Protein AF-A0AA36M349-F1 (afdb_monomer)

Nearest PDB structures (foldseek):
  9ftw-assembly1_A  TM=8.426E-01  e=1.263E-19  Homo sapiens
  2c1w-assembly3_C  TM=8.045E-01  e=1.364E-14  Xenopus laevis
  2c1w-assembly2_B  TM=7.638E-01  e=1.598E-13  Xenopus laevis
  2c1w-assembly1_A  TM=7.540E-01  e=2.289E-13  Xenopus laevis
  4rs4-assembly1_F  TM=6.123E-01  e=1.121E-02  Human coronavirus 229E

Solvent-accessible surface area (backbone atoms only — not comparable to full-atom values): 35759 Å² total; per-residue (Å²): 110,83,42,55,62,63,46,67,72,76,82,88,70,93,76,78,77,79,74,84,54,68,70,72,43,68,56,72,70,57,50,70,37,67,42,44,31,29,53,56,67,49,60,65,36,64,68,45,49,74,80,62,83,73,58,70,56,55,73,72,55,51,51,53,33,52,52,47,23,51,51,40,30,55,71,31,70,66,37,49,52,50,45,51,53,38,35,77,65,65,38,75,58,32,72,43,73,67,53,28,49,54,50,55,47,42,33,27,65,47,64,43,51,88,55,97,74,78,48,73,56,43,26,16,43,45,24,27,40,69,28,33,50,41,79,40,92,89,78,42,55,22,53,38,61,42,34,35,48,67,56,50,49,54,34,66,72,37,76,90,50,46,46,40,60,76,47,77,79,50,72,55,91,76,41,34,40,32,29,28,35,30,47,70,85,16,47,27,94,67,42,35,27,52,37,78,70,52,69,51,50,55,53,48,55,48,50,54,33,51,65,56,31,79,86,32,78,55,30,77,43,76,59,96,48,46,79,41,34,26,40,52,49,76,52,100,82,31,40,61,35,56,42,61,43,87,70,79,88,69,94,69,91,77,76,84,47,76,70,53,55,70,69,64,71,61,89,84,75,71,76,77,80,90,72,88,80,80,88,75,94,79,90,79,95,73,81,85,87,82,87,84,87,83,90,84,90,83,84,88,82,86,84,88,85,88,83,86,92,86,82,89,90,86,87,86,86,90,82,90,88,89,79,96,70,83,83,74,74,75,77,78,76,78,77,61,83,65,49,66,66,52,46,25,51,50,35,40,54,41,48,55,53,47,48,52,54,38,76,76,37,48,54,62,21,66,40,68,75,32,49,31,94,82,42,74,55,27,99,58,57,45,68,64,45,66,35,66,63,43,49,64,35,62,44,43,39,30,44,50,64,46,51,57,78,68,76,42,91,89,76,54,86,75,69,53,72,68,60,49,49,54,38,50,51,52,26,52,48,41,34,61,71,32,72,48,43,45,57,51,47,54,50,38,35,76,55,59,36,77,60,33,76,41,74,66,53,30,50,50,50,56,42,44,28,32,64,47,74,44,85,39,100,67,54,101,48,65,44,26,16,42,41,37,29,44,63,41,44,74,33,63,72,45,97,80,74,83,51,61,26,38,36,45,34,40,41,29,52,70,50,45,40,49,38,63,70,73,40,89,53,38,47,55,24,14,29,73,50,72,55,78,75,51,29,40,31,34,36,32,33,47,80,68,12,47,27,62,31,39,26,54,37,90,68,50,67,57,52,58,54,47,57,54,49,48,30,42,73,66,23,56,70,32,83,26,56,36,29,48,96,46,26,31,34,30,38,31,30,33,68,45,80,56,98,94,40,69,28,44,31,55,66,50,57,47,77,56,54,79,38,76,50,42,41,39,64,74

pLDDT: mean 72.99, std 23.75, range [22.72, 98.5]

Sequence (618 aa):
MEANKIQLAEVVLSDGRCISRFSERVDPKLFERPTFKAFLDMTDNFNPNPKVREPQVSLKEQQREIDAFLTAALNSKPWQIFYKFLNMKGLQHAENRNVFRKWIEQIWFEHYSRSRGEVLDSSGFEHVFMGEFRTAKKKKRKVNGLHNWIRFYQFEQDASENFHYKEYKDHRKNILAALRYSWRGAEKPLGSMFIGTSPEYDMAIFTLCFLAWLDKRNCDMLITTAYWMFTCITHEGSVPSCFARDRMDKGSTLQTTLVQDLVSWNSSTQKKPTTTLIEGEYDYDKTPDSIGGAKAKSTTGKNFEKSTTGDEKSTTVKDLEESTTEFDEPPPEPEPDIEDEDIKHISRRLRKADSAILEDYGYVGLNFQNRSANAYNAPKKFIGTVSPKLLERLTFATFLNLTENFTKSGVGKRLSSREMQRKIDAFLNAVFESNLWKILYDFLKESGVKQAKDVTMFRNYVKQIWFDQYPHSTASGNTSGFEQVFVGEIRRKDKQGKQGGVVNGVQNWVRFHQLEKGDKDFDYKGYKDLRQNILATLDFTWLKAEGETSMFIGTSPEYDLAVYTLCFIARLENRCQIEMDGCSPEIIVYGTDEDGKTYVGHLALSLGGVTSTCTRKY

Foldseek 3Di:
DQFWDWDADDDDDPPPDDDFARTPDGDPVVCVQQLNVLLVQLQQQADQEQPDDGGPDDPVSNVVSLVSNLVSLCPDPLNVVLLVVCVVLVPPCSVDPVSVSVLLCCQFPQFDDPPPPPDSRDGLVCQADRWHWDQDPVRAIAIGHHAEVSNVVVCSVDVVQVKGWDDWDDDDPQQKTWTWIDTPRHTDPTHMYTGRDGPSNRSSVLVLFVVLCVPPQWDWDDDAFDIWIWGFDDDPNHGNDIGIDDDDDPDDDDDPCSVVVSNVPDPPPDPDDDDDDDDDDDDDPDDDDDDDDDDDDDDDDDDDDDDDDDDDDDDDDDDDDDDDDDPDPDDPDPFQFQDLVNQQVLLAVLQVLQVVLCVPQHDWHADQDDALVVPLDDPDARGNDDRVSSCVQQLNVLVLVLLVQLLDQVPPPRDDPVVNVVSVVSNLVSLCVGPSVVSLLVSCVVSVGVCSVDPVSVSVLLCCQAPDWDADPFAPGTDALCCQAQNWGWGDPDPVNPAATEIGHNQEVSNSVSCSVPPPQKAWRHWNDDLDQAKTWTWIGHPRHTYTYIYGHSGGPSSVSSSLVVCCRNPAQHWNFYAHQNFTKTKHFYWDDDPNDTHTHGMDIGRDDCGPSSNSVD

Secondary structure (DSSP, 8-state):
-----EEE-----TT-PPPS-SEEEE-GGGGGSHHHHHHHHTTSS--SSTTS-S-SS-HHHHHHHHHHHHHHHHHSHHHHHHHHHHHHTT-GGGSSHHHHHHHHHHHHHS-B-SSTTS---B-HHIIIII-EEEE-TTS-EEEE---BHHHHHHHHH-GGG-EEEEEEEEEETTTEEEEEEEETTEEEEEEEEESS--HHHHHHHHHHHHHHHTT-S-EEEEETTEEEEEEEEEETTEEEEEEEE------------HHHHTTS--GGG-----------------PPP--------------------------------------PPPPPPPPP---HHHHHHHHHHHHHHHHHHHHHH--EEE---SBTTT-----S-SEEEE-HHHHTSHHHHHHHHHHGGG-STTTS-PPPHHHHHHHHHHHHHHHHHSHHHHHHHHHHHHTT-GGGSSHHHHHHHHHHHHHS-EE-TTSSSEE-HHIIIII-EEE-SSSSS-S--EEE---BHHHHHHHHHH-SSEEEEEEEEEETTTEEEEEEEETTEEEEEEEESS--HHHHHHHHHHHHHHSTTS-EE--BTTBEEEEEEEEEEETTEEEEEEEEEEEEE--HHHHHT-

Mean predicted aligned error: 19.15 Å

Structure (mmCIF, N/CA/C/O backbone):
data_AF-A0AA36M349-F1
#
_entry.id   AF-A0AA36M349-F1
#
loop_
_atom_site.group_PDB
_atom_site.id
_atom_site.type_symbol
_atom_site.label_atom_id
_atom_site.label_alt_id
_atom_site.label_comp_id
_atom_site.label_asym_id
_atom_site.label_entity_id
_atom_site.label_seq_id
_atom_site.pdbx_PDB_ins_code
_atom_site.Cartn_x
_atom_site.Cartn_y
_atom_site.Cartn_z
_atom_site.occupancy
_atom_site.B_iso_or_equiv
_atom_site.auth_seq_id
_atom_site.auth_comp_id
_atom_site.auth_asym_id
_atom_site.auth_atom_id
_atom_site.pdbx_PDB_model_num
ATOM 1 N N . MET A 1 1 ? -1.575 -8.366 -12.449 1.00 26.86 1 MET A N 1
ATOM 2 C CA . MET A 1 1 ? -0.542 -8.898 -13.356 1.00 26.86 1 MET A CA 1
ATOM 3 C C . MET A 1 1 ? -0.223 -10.268 -12.814 1.00 26.86 1 MET A C 1
ATOM 5 O O . MET A 1 1 ? -0.102 -10.359 -11.601 1.00 26.86 1 MET A O 1
ATOM 9 N N . GLU A 1 2 ? -0.180 -11.301 -13.650 1.00 23.39 2 GLU A N 1
ATOM 10 C CA . GLU A 1 2 ? 0.476 -12.543 -13.236 1.00 23.39 2 GLU A CA 1
ATOM 11 C C . GLU A 1 2 ? 1.957 -12.215 -13.117 1.00 23.39 2 GLU A C 1
ATOM 13 O O . GLU A 1 2 ? 2.552 -11.710 -14.080 1.00 23.39 2 GLU A O 1
ATOM 18 N N . ALA A 1 3 ? 2.493 -12.388 -11.918 1.00 27.48 3 ALA A N 1
ATOM 19 C CA . ALA A 1 3 ? 3.918 -12.299 -11.689 1.00 27.48 3 ALA A CA 1
ATOM 20 C C . ALA A 1 3 ? 4.525 -13.706 -11.686 1.00 27.48 3 ALA A C 1
ATOM 22 O O . ALA A 1 3 ? 3.840 -14.731 -11.757 1.00 27.48 3 ALA A O 1
ATOM 23 N N . ASN A 1 4 ? 5.834 -13.698 -11.854 1.00 33.53 4 ASN A N 1
ATOM 24 C CA . ASN A 1 4 ? 6.539 -14.649 -12.680 1.00 33.53 4 ASN A CA 1
ATOM 25 C C . ASN A 1 4 ? 7.692 -15.201 -11.847 1.00 33.53 4 ASN A C 1
ATOM 27 O O . ASN A 1 4 ? 8.680 -14.503 -11.625 1.00 33.53 4 ASN A O 1
ATOM 31 N N . LYS A 1 5 ? 7.560 -16.441 -11.369 1.00 37.47 5 LYS A N 1
ATOM 32 C CA . LYS A 1 5 ? 8.471 -17.005 -10.366 1.00 37.47 5 LYS A CA 1
ATOM 33 C C . LYS A 1 5 ? 9.914 -17.093 -10.875 1.00 37.47 5 LYS A C 1
ATOM 35 O O . LYS A 1 5 ? 10.238 -17.930 -11.720 1.00 37.47 5 LYS A O 1
ATOM 40 N N . ILE A 1 6 ? 10.774 -16.269 -10.280 1.00 36.22 6 ILE A N 1
ATOM 41 C CA . ILE A 1 6 ? 12.232 -16.402 -10.300 1.00 36.22 6 ILE A CA 1
ATOM 42 C C . ILE A 1 6 ? 12.679 -16.751 -8.884 1.00 36.22 6 ILE A C 1
ATOM 44 O O . ILE A 1 6 ? 12.341 -16.045 -7.935 1.00 36.22 6 ILE A O 1
ATOM 48 N N . GLN A 1 7 ? 13.462 -17.815 -8.752 1.00 38.00 7 GLN A N 1
ATOM 49 C CA . GLN A 1 7 ? 14.221 -18.105 -7.545 1.00 38.00 7 GLN A CA 1
ATOM 50 C C . GLN A 1 7 ? 15.643 -17.565 -7.737 1.00 38.00 7 GLN A C 1
ATOM 52 O O . GLN A 1 7 ? 16.368 -17.995 -8.640 1.00 38.00 7 GLN A O 1
ATOM 57 N N . LEU A 1 8 ? 15.998 -16.575 -6.920 1.00 40.91 8 LEU A N 1
ATOM 58 C CA . LEU A 1 8 ? 17.345 -16.016 -6.834 1.00 40.91 8 LEU A CA 1
ATOM 59 C C . LEU A 1 8 ? 18.143 -16.803 -5.795 1.00 40.91 8 LEU A C 1
ATOM 61 O O . LEU A 1 8 ? 17.578 -17.187 -4.771 1.00 40.91 8 LEU A O 1
ATOM 65 N N . ALA A 1 9 ? 19.443 -16.976 -6.030 1.00 37.22 9 ALA A N 1
ATOM 66 C CA . ALA A 1 9 ? 20.339 -17.561 -5.040 1.00 37.22 9 ALA A CA 1
ATOM 67 C C . ALA A 1 9 ? 20.415 -16.667 -3.791 1.00 37.22 9 ALA A C 1
ATOM 69 O O . ALA A 1 9 ? 20.978 -15.568 -3.831 1.00 37.22 9 ALA A O 1
ATOM 70 N N . GLU A 1 10 ? 19.865 -17.144 -2.676 1.00 33.44 10 GLU A N 1
ATOM 71 C CA . GLU A 1 10 ? 20.192 -16.611 -1.354 1.00 33.44 10 GLU A CA 1
ATOM 72 C C . GLU A 1 10 ? 21.529 -17.193 -0.855 1.00 33.44 10 GLU A C 1
ATOM 74 O O . GLU A 1 10 ? 22.002 -18.224 -1.326 1.00 33.44 10 GLU A O 1
ATOM 79 N N . VAL A 1 11 ? 22.078 -16.554 0.186 1.00 34.81 11 VAL A N 1
ATOM 80 C CA . VAL A 1 11 ? 23.217 -16.992 1.020 1.00 34.81 11 VAL A CA 1
ATOM 81 C C . VAL A 1 11 ? 24.626 -16.585 0.555 1.00 34.81 11 VAL A C 1
ATOM 83 O O . VAL A 1 11 ? 25.175 -17.016 -0.454 1.00 34.81 11 VAL A O 1
ATOM 86 N N . VAL A 1 12 ? 25.274 -15.810 1.433 1.00 33.22 12 VAL A N 1
ATOM 87 C CA . VAL A 1 12 ? 26.734 -15.693 1.526 1.00 33.22 12 VAL A CA 1
ATOM 88 C C . VAL A 1 12 ? 27.275 -16.994 2.123 1.00 33.22 12 VAL A C 1
ATOM 90 O O . VAL A 1 12 ? 27.117 -17.230 3.320 1.00 33.22 12 VAL A O 1
ATOM 93 N N . LEU A 1 13 ? 27.926 -17.832 1.315 1.00 31.00 13 LEU A N 1
ATOM 94 C CA . LEU A 1 13 ? 28.684 -18.972 1.834 1.00 31.00 13 LEU A CA 1
ATOM 95 C C . LEU A 1 13 ? 30.024 -18.492 2.402 1.00 31.00 13 LEU A C 1
ATOM 97 O O . LEU A 1 13 ? 30.850 -17.910 1.700 1.00 31.00 13 LEU A O 1
ATOM 101 N N . SER A 1 14 ? 30.258 -18.777 3.680 1.00 35.06 14 SER A N 1
ATOM 102 C CA . SER A 1 14 ? 31.488 -18.450 4.412 1.00 35.06 14 SER A CA 1
ATOM 103 C C . SER A 1 14 ? 32.673 -19.385 4.104 1.00 35.06 14 SER A C 1
ATOM 105 O O . SER A 1 14 ? 33.666 -19.363 4.827 1.00 35.06 14 SER A O 1
ATOM 107 N N . ASP A 1 15 ? 32.592 -20.195 3.039 1.00 30.77 15 ASP A N 1
ATOM 108 C CA . ASP A 1 15 ? 33.550 -21.266 2.714 1.00 30.77 15 ASP A CA 1
ATOM 109 C C . ASP A 1 15 ? 34.264 -21.127 1.352 1.00 30.77 15 ASP A C 1
ATOM 111 O O . ASP A 1 15 ? 35.051 -21.993 0.973 1.00 30.77 15 ASP A O 1
ATOM 115 N N . GLY A 1 16 ? 34.029 -20.036 0.616 1.00 34.53 16 GLY A N 1
ATOM 116 C CA . GLY A 1 16 ? 34.763 -19.728 -0.618 1.00 34.53 16 GLY A CA 1
ATOM 117 C C . GLY A 1 16 ? 34.352 -20.527 -1.863 1.00 34.53 16 GLY A C 1
ATOM 118 O O . GLY A 1 16 ? 35.026 -20.422 -2.891 1.00 34.53 16 GLY A O 1
ATOM 119 N N . ARG A 1 17 ? 33.252 -21.291 -1.829 1.00 31.61 17 ARG A N 1
ATOM 120 C CA . ARG A 1 17 ? 32.697 -21.925 -3.037 1.00 31.61 17 ARG A CA 1
ATOM 121 C C . ARG A 1 17 ? 31.984 -20.893 -3.920 1.00 31.61 17 ARG A C 1
ATOM 123 O O . ARG A 1 17 ? 31.064 -20.210 -3.481 1.00 31.61 17 ARG A O 1
ATOM 130 N N . CYS A 1 18 ? 32.409 -20.775 -5.181 1.00 35.22 18 CYS A N 1
ATOM 131 C CA . CYS A 1 18 ? 31.799 -19.850 -6.141 1.00 35.22 18 CYS A CA 1
ATOM 132 C C . CYS A 1 18 ? 30.413 -20.329 -6.596 1.00 35.22 18 CYS A C 1
ATOM 134 O O . CYS A 1 18 ? 30.259 -21.458 -7.059 1.00 35.22 18 CYS A O 1
ATOM 136 N N . ILE A 1 19 ? 29.436 -19.423 -6.551 1.00 47.12 19 ILE A N 1
ATOM 137 C CA . ILE A 1 19 ? 28.146 -19.565 -7.234 1.00 47.12 19 ILE A CA 1
ATOM 138 C C . ILE A 1 19 ? 28.400 -19.535 -8.750 1.00 47.12 19 ILE A C 1
ATOM 140 O O . ILE A 1 19 ? 28.975 -18.573 -9.256 1.00 47.12 19 ILE A O 1
ATOM 144 N N . SER A 1 20 ? 27.977 -20.568 -9.483 1.00 58.34 20 SER A N 1
ATOM 145 C CA . SER A 1 20 ? 28.218 -20.676 -10.933 1.00 58.34 20 SER A CA 1
ATOM 146 C C . SER A 1 20 ? 27.226 -19.896 -11.804 1.00 58.34 20 SER A C 1
ATOM 148 O O . SER A 1 20 ? 27.531 -19.635 -12.965 1.00 58.34 20 SER A O 1
ATOM 150 N N . ARG A 1 21 ? 26.041 -19.556 -11.276 1.00 68.38 21 ARG A N 1
ATOM 151 C CA . ARG A 1 21 ? 24.972 -18.795 -11.952 1.00 68.38 21 ARG A CA 1
ATOM 152 C C . ARG A 1 21 ? 24.219 -17.930 -10.945 1.00 68.38 21 ARG A C 1
ATOM 154 O O . ARG A 1 21 ? 23.927 -18.391 -9.849 1.00 68.38 21 ARG A O 1
ATOM 161 N N . PHE A 1 22 ? 23.890 -16.702 -11.316 1.00 75.94 22 PHE A N 1
ATOM 162 C CA . PHE A 1 22 ? 23.042 -15.791 -10.547 1.00 75.94 22 PHE A CA 1
ATOM 163 C C . PHE A 1 22 ? 21.575 -16.255 -10.522 1.00 75.94 22 PHE A C 1
ATOM 165 O O . PHE A 1 22 ? 20.895 -16.116 -9.504 1.00 75.94 22 PHE A O 1
ATOM 172 N N . SER A 1 23 ? 21.099 -16.836 -11.625 1.00 71.69 23 SER A N 1
ATOM 173 C CA . SER A 1 23 ? 19.739 -17.360 -11.758 1.00 71.69 23 SER A CA 1
ATOM 174 C C . SER A 1 23 ? 19.692 -18.851 -11.402 1.00 71.69 23 SER A C 1
ATOM 176 O O . SER A 1 23 ? 20.180 -19.681 -12.169 1.00 71.69 23 SER A O 1
ATOM 178 N N . GLU A 1 24 ? 19.074 -19.224 -10.275 1.00 66.25 24 GLU A N 1
ATOM 179 C CA . GLU A 1 24 ? 18.913 -20.646 -9.919 1.00 66.25 24 GLU A CA 1
ATOM 180 C C . GLU A 1 24 ? 17.788 -21.303 -10.719 1.00 66.25 24 GLU A C 1
ATOM 182 O O . GLU A 1 24 ? 17.954 -22.384 -11.287 1.00 66.25 24 GLU A O 1
ATOM 187 N N . ARG A 1 25 ? 16.618 -20.652 -10.756 1.00 64.88 25 ARG A N 1
ATOM 188 C CA . ARG A 1 25 ? 15.434 -21.185 -11.430 1.00 64.88 25 ARG A CA 1
ATOM 189 C C . ARG A 1 25 ? 14.518 -20.073 -11.920 1.00 64.88 25 ARG A C 1
ATOM 191 O O . ARG A 1 25 ? 14.125 -19.194 -11.161 1.00 64.88 25 ARG A O 1
ATOM 198 N N . VAL A 1 26 ? 14.112 -20.189 -13.177 1.00 68.69 26 VAL A N 1
ATOM 199 C CA . VAL A 1 26 ? 13.061 -19.388 -13.809 1.00 68.69 26 VAL A CA 1
ATOM 200 C C . VAL A 1 26 ? 11.996 -20.366 -14.304 1.00 68.69 26 VAL A C 1
ATOM 202 O O . VAL A 1 26 ? 12.341 -21.435 -14.810 1.00 68.69 26 VAL A O 1
ATOM 205 N N . ASP A 1 27 ? 10.712 -20.057 -14.118 1.00 74.00 27 ASP A N 1
ATOM 206 C CA . ASP A 1 27 ? 9.631 -20.885 -14.671 1.00 74.00 27 ASP A CA 1
ATOM 207 C C . ASP A 1 27 ? 9.659 -20.820 -16.222 1.00 74.00 27 ASP A C 1
ATOM 209 O O . ASP A 1 27 ? 9.624 -19.724 -16.785 1.00 74.00 27 ASP A O 1
ATOM 213 N N . PRO A 1 28 ? 9.740 -21.947 -16.958 1.00 74.44 28 PRO A N 1
ATOM 214 C CA . PRO A 1 28 ? 9.761 -21.917 -18.421 1.00 74.44 28 PRO A CA 1
ATOM 215 C C . PRO A 1 28 ? 8.497 -21.314 -19.049 1.00 74.44 28 PRO A C 1
ATOM 217 O O . PRO A 1 28 ? 8.582 -20.692 -20.107 1.00 74.44 28 PRO A O 1
ATOM 220 N N . LYS A 1 29 ? 7.338 -21.416 -18.378 1.00 74.50 29 LYS A N 1
ATOM 221 C CA . LYS A 1 29 ? 6.049 -20.902 -18.885 1.00 74.50 29 LYS A CA 1
ATOM 222 C C . LYS A 1 29 ? 6.033 -19.390 -19.078 1.00 74.50 29 LYS A C 1
ATOM 224 O O . LYS A 1 29 ? 5.186 -18.845 -19.780 1.00 74.50 29 LYS A O 1
ATOM 229 N N . LEU A 1 30 ? 6.976 -18.686 -18.460 1.00 74.38 30 LEU A N 1
ATOM 230 C CA . LEU A 1 30 ? 7.115 -17.244 -18.608 1.00 74.38 30 LEU A CA 1
ATOM 231 C C . LEU A 1 30 ? 7.481 -16.868 -20.041 1.00 74.38 30 LEU A C 1
ATOM 233 O O . LEU A 1 30 ? 6.990 -15.863 -20.546 1.00 74.38 30 LEU A O 1
ATOM 237 N N . PHE A 1 31 ? 8.274 -17.710 -20.704 1.00 83.25 31 PHE A N 1
ATOM 238 C CA . PHE A 1 31 ? 8.728 -17.524 -22.079 1.00 83.25 31 PHE A CA 1
ATOM 239 C C . PHE A 1 31 ? 7.652 -17.866 -23.123 1.00 83.25 31 PHE A C 1
ATOM 241 O O . PHE A 1 31 ? 7.777 -17.469 -24.276 1.00 83.25 31 PHE A O 1
ATOM 248 N N . GLU A 1 32 ? 6.557 -18.517 -22.715 1.00 83.81 32 GLU A N 1
ATOM 249 C CA . GLU A 1 32 ? 5.363 -18.735 -23.546 1.00 83.81 32 GLU A CA 1
ATOM 250 C C . GLU A 1 32 ? 4.475 -17.477 -23.630 1.00 83.81 32 GLU A C 1
ATOM 252 O O . GLU A 1 32 ? 3.648 -17.352 -24.537 1.00 83.81 32 GLU A O 1
ATOM 257 N N . ARG A 1 33 ? 4.628 -16.514 -22.705 1.00 85.75 33 ARG A N 1
ATOM 258 C CA . ARG A 1 33 ? 3.828 -15.276 -22.700 1.00 85.75 33 ARG A CA 1
ATOM 259 C C . ARG A 1 33 ? 4.157 -14.426 -23.938 1.00 85.75 33 ARG A C 1
ATOM 261 O O . ARG A 1 33 ? 5.341 -14.229 -24.208 1.00 85.75 33 ARG A O 1
ATOM 268 N N . PRO A 1 34 ? 3.166 -13.817 -24.628 1.00 90.44 34 PRO A N 1
ATOM 269 C CA . PRO A 1 34 ? 3.367 -13.191 -25.941 1.00 90.44 34 PRO A CA 1
ATOM 270 C C . PRO A 1 34 ? 4.566 -12.240 -26.041 1.00 90.44 34 PRO A C 1
ATOM 272 O O . PRO A 1 34 ? 5.375 -12.373 -26.953 1.00 90.44 34 PRO A O 1
ATOM 275 N N . THR A 1 35 ? 4.728 -11.321 -25.083 1.00 92.00 35 THR A N 1
ATOM 276 C CA . THR A 1 35 ? 5.840 -10.360 -25.109 1.00 92.00 35 THR A CA 1
ATOM 277 C C . THR A 1 35 ? 7.191 -10.976 -24.754 1.00 92.00 35 THR A C 1
ATOM 279 O O . THR A 1 35 ? 8.205 -10.533 -25.278 1.00 92.00 35 THR A O 1
ATOM 282 N N . PHE A 1 36 ? 7.228 -11.991 -23.884 1.00 92.31 36 PHE A N 1
ATOM 283 C CA . PHE A 1 36 ? 8.468 -12.701 -23.552 1.00 92.31 36 PHE A CA 1
ATOM 284 C C . PHE A 1 36 ? 8.927 -13.552 -24.735 1.00 92.31 36 PHE A C 1
ATOM 286 O O . PHE A 1 36 ? 10.109 -13.531 -25.065 1.00 92.31 36 PHE A O 1
ATOM 293 N N . LYS A 1 37 ? 7.990 -14.239 -25.402 1.00 93.69 37 LYS A N 1
ATOM 294 C CA . LYS A 1 37 ? 8.281 -14.997 -26.616 1.00 93.69 37 LYS A CA 1
ATOM 295 C C . LYS A 1 37 ? 8.817 -14.077 -27.713 1.00 93.69 37 LYS A C 1
ATOM 297 O O . LYS A 1 37 ? 9.931 -14.283 -28.167 1.00 93.69 37 LYS A O 1
ATOM 302 N N . ALA A 1 38 ? 8.080 -13.019 -28.062 1.00 96.38 38 ALA A N 1
ATOM 303 C CA . ALA A 1 38 ? 8.498 -12.084 -29.108 1.00 96.38 38 ALA A CA 1
ATOM 304 C C . ALA A 1 38 ? 9.808 -11.344 -28.767 1.00 96.38 38 ALA A C 1
ATOM 306 O O . ALA A 1 38 ? 10.583 -11.020 -29.659 1.00 96.38 38 ALA A O 1
ATOM 307 N N . PHE A 1 39 ? 10.088 -11.104 -27.479 1.00 96.19 39 PHE A N 1
ATOM 308 C CA . PHE A 1 39 ? 11.381 -10.584 -27.031 1.00 96.19 39 PHE A CA 1
ATOM 309 C C . PHE A 1 39 ? 12.528 -11.564 -27.303 1.00 96.19 39 PHE A C 1
ATOM 311 O O . PHE A 1 39 ? 13.584 -11.133 -27.754 1.00 96.19 39 PHE A O 1
ATOM 318 N N . LEU A 1 40 ? 12.323 -12.854 -27.009 1.00 94.31 40 LEU A N 1
ATOM 319 C CA . LEU A 1 40 ? 13.313 -13.913 -27.218 1.00 94.31 40 LEU A CA 1
ATOM 320 C C . LEU A 1 40 ? 13.519 -14.242 -28.698 1.00 94.31 40 LEU A C 1
ATOM 322 O O . LEU A 1 40 ? 14.661 -14.468 -29.091 1.00 94.31 40 LEU A O 1
ATOM 326 N N . ASP A 1 41 ? 12.442 -14.234 -29.490 1.00 94.81 41 ASP A N 1
ATOM 327 C CA . ASP A 1 41 ? 12.484 -14.439 -30.941 1.00 94.81 41 ASP A CA 1
ATOM 328 C C . ASP A 1 41 ? 13.486 -13.458 -31.575 1.00 94.81 41 ASP A C 1
ATOM 330 O O . ASP A 1 41 ? 14.420 -13.892 -32.227 1.00 94.81 41 ASP A O 1
ATOM 334 N N . MET A 1 42 ? 13.423 -12.166 -31.225 1.00 93.50 42 MET A N 1
ATOM 335 C CA . MET A 1 42 ? 14.348 -11.144 -31.742 1.00 93.50 42 MET A CA 1
ATOM 336 C C . MET A 1 42 ? 15.825 -11.276 -31.307 1.00 93.50 42 MET A C 1
ATOM 338 O O . MET A 1 42 ? 16.631 -10.409 -31.652 1.00 93.50 42 MET A O 1
ATOM 342 N N . THR A 1 43 ? 16.211 -12.238 -30.460 1.00 91.75 43 THR A N 1
ATOM 343 C CA . THR A 1 43 ? 17.529 -12.195 -29.785 1.00 91.75 43 THR A CA 1
ATOM 344 C C . THR A 1 43 ? 18.730 -12.572 -30.657 1.00 91.75 43 THR A C 1
ATOM 346 O O . THR A 1 43 ? 19.868 -12.294 -30.258 1.00 91.75 43 THR A O 1
ATOM 349 N N . ASP A 1 44 ? 18.510 -13.194 -31.811 1.00 89.38 44 ASP A N 1
ATOM 350 C CA . ASP A 1 44 ? 19.535 -13.568 -32.793 1.00 89.38 44 ASP A CA 1
ATOM 351 C C . ASP A 1 44 ? 19.731 -12.511 -33.897 1.00 89.38 44 ASP A C 1
ATOM 353 O O . ASP A 1 44 ? 20.809 -12.448 -34.489 1.00 89.38 44 ASP A O 1
ATOM 357 N N . ASN A 1 45 ? 18.762 -11.608 -34.091 1.00 89.75 45 ASN A N 1
ATOM 358 C CA . ASN A 1 45 ? 18.851 -10.454 -34.997 1.00 89.75 45 ASN A CA 1
ATOM 359 C C . ASN A 1 45 ? 20.112 -9.599 -34.791 1.00 89.75 45 ASN A C 1
ATOM 361 O O . ASN A 1 45 ? 20.629 -9.026 -35.756 1.00 89.75 45 ASN A O 1
ATOM 365 N N . PHE A 1 46 ? 20.589 -9.513 -33.546 1.00 87.25 46 PHE A N 1
ATOM 366 C CA . PHE A 1 46 ? 21.611 -8.574 -33.085 1.00 87.25 46 PHE A CA 1
ATOM 367 C C . PHE A 1 46 ? 22.993 -9.225 -32.922 1.00 87.25 46 PHE A C 1
ATOM 369 O O . PHE A 1 46 ? 23.134 -10.314 -32.359 1.00 87.25 46 PHE A O 1
ATOM 376 N N . ASN A 1 47 ? 24.045 -8.521 -33.340 1.00 83.94 47 ASN A N 1
ATOM 377 C CA . ASN A 1 47 ? 25.435 -8.929 -33.195 1.00 83.94 47 ASN A CA 1
ATOM 378 C C . ASN A 1 47 ? 26.161 -8.032 -32.181 1.00 83.94 47 ASN A C 1
ATOM 380 O O . ASN A 1 47 ? 26.338 -6.843 -32.424 1.00 83.94 47 ASN A O 1
ATOM 384 N N . PRO A 1 48 ? 26.734 -8.574 -31.093 1.00 84.06 48 PRO A N 1
ATOM 385 C CA . PRO A 1 48 ? 27.371 -7.743 -30.073 1.00 84.06 48 PRO A CA 1
ATOM 386 C C . PRO A 1 48 ? 28.669 -7.051 -30.526 1.00 84.06 48 PRO A C 1
ATOM 388 O O . PRO A 1 48 ? 29.310 -6.378 -29.719 1.00 84.06 48 PRO A O 1
ATOM 391 N N . ASN A 1 49 ? 29.125 -7.224 -31.772 1.00 81.00 49 ASN A N 1
ATOM 392 C CA . ASN A 1 49 ? 30.316 -6.555 -32.288 1.00 81.00 49 ASN A CA 1
ATOM 393 C C . ASN A 1 49 ? 29.932 -5.348 -33.172 1.00 81.00 49 ASN A C 1
ATOM 395 O O . ASN A 1 49 ? 29.394 -5.569 -34.255 1.00 81.00 49 ASN A O 1
ATOM 399 N N . PRO A 1 50 ? 30.353 -4.111 -32.823 1.00 65.19 50 PRO A N 1
ATOM 400 C CA . PRO A 1 50 ? 29.956 -2.831 -33.451 1.00 65.19 50 PRO A CA 1
ATOM 401 C C . PRO A 1 50 ? 30.525 -2.595 -34.871 1.00 65.19 50 PRO A C 1
ATOM 403 O O . PRO A 1 50 ? 30.824 -1.474 -35.272 1.00 65.19 50 PRO A O 1
ATOM 406 N N . LYS A 1 51 ? 30.858 -3.671 -35.587 1.00 65.81 51 LYS A N 1
ATOM 407 C CA . LYS A 1 51 ? 31.527 -3.682 -36.899 1.00 65.81 51 LYS A CA 1
ATOM 408 C C . LYS A 1 51 ? 31.113 -4.864 -37.778 1.00 65.81 51 LYS A C 1
ATOM 410 O O . LYS A 1 51 ? 31.637 -5.003 -38.881 1.00 65.81 51 LYS A O 1
ATOM 415 N N . VAL A 1 52 ? 30.238 -5.740 -37.287 1.00 73.44 52 VAL A N 1
ATOM 416 C CA . VAL A 1 52 ? 29.605 -6.768 -38.114 1.00 73.44 52 VAL A CA 1
ATOM 417 C C . VAL A 1 52 ? 28.311 -6.165 -38.644 1.00 73.44 52 VAL A C 1
ATOM 419 O O . VAL A 1 52 ? 27.645 -5.425 -37.931 1.00 73.44 52 VAL A O 1
ATOM 422 N N . ARG A 1 53 ? 27.981 -6.432 -39.908 1.00 69.44 53 ARG A N 1
ATOM 423 C CA . ARG A 1 53 ? 26.733 -5.947 -40.499 1.00 69.44 53 ARG A CA 1
ATOM 424 C C . ARG A 1 53 ? 25.540 -6.606 -39.806 1.00 69.44 53 ARG A C 1
ATOM 426 O O . ARG A 1 53 ? 25.536 -7.824 -39.641 1.00 69.44 53 ARG A O 1
ATOM 433 N N . GLU A 1 54 ? 24.540 -5.799 -39.485 1.00 70.81 54 GLU A N 1
ATOM 434 C CA . GLU A 1 54 ? 23.253 -6.218 -38.930 1.00 70.81 54 GLU A CA 1
ATOM 435 C C . GLU A 1 54 ? 22.102 -5.954 -39.924 1.00 70.81 54 GLU A C 1
ATOM 437 O O . GLU A 1 54 ? 22.282 -5.169 -40.868 1.00 70.81 54 GLU A O 1
ATOM 442 N N . PRO A 1 55 ? 20.932 -6.600 -39.744 1.00 78.19 55 PRO A N 1
ATOM 443 C CA . PRO A 1 55 ? 20.688 -7.749 -38.853 1.00 78.19 55 PRO A CA 1
ATOM 444 C C . PRO A 1 55 ? 21.471 -9.010 -39.258 1.00 78.19 55 PRO A C 1
ATOM 446 O O . PRO A 1 55 ? 22.035 -9.078 -40.349 1.00 78.19 55 PRO A O 1
ATOM 449 N N . GLN A 1 56 ? 21.514 -10.017 -38.378 1.00 81.88 56 GLN A N 1
ATOM 450 C CA . GLN A 1 56 ? 22.003 -11.363 -38.734 1.00 81.88 56 GLN A CA 1
ATOM 451 C C . GLN A 1 56 ? 20.984 -12.180 -39.555 1.00 81.88 56 GLN A C 1
ATOM 453 O O . GLN A 1 56 ? 21.374 -13.118 -40.249 1.00 81.88 56 GLN A O 1
ATOM 458 N N . VAL A 1 57 ? 19.701 -11.812 -39.495 1.00 86.75 57 VAL A N 1
ATOM 459 C CA . VAL A 1 57 ? 18.582 -12.442 -40.218 1.00 86.75 57 VAL A CA 1
ATOM 460 C C . VAL A 1 57 ? 18.208 -11.666 -41.491 1.00 86.75 57 VAL A C 1
ATOM 462 O O . VAL A 1 57 ? 18.850 -10.681 -41.859 1.00 86.75 57 VAL A O 1
ATOM 465 N N . SER A 1 58 ? 17.129 -12.061 -42.175 1.00 89.56 58 SER A N 1
ATOM 466 C CA . SER A 1 58 ? 16.579 -11.247 -43.267 1.00 89.56 58 SER A CA 1
ATOM 467 C C . SER A 1 58 ? 15.852 -9.989 -42.751 1.00 89.56 58 SER A C 1
ATOM 469 O O . SER A 1 58 ? 15.146 -10.035 -41.750 1.00 89.56 58 SER A O 1
ATOM 471 N N . LEU A 1 59 ? 15.926 -8.856 -43.465 1.00 88.62 59 LEU A N 1
ATOM 472 C CA . LEU A 1 59 ? 15.217 -7.616 -43.067 1.00 88.62 59 LEU A CA 1
ATOM 473 C C . LEU A 1 59 ? 13.700 -7.819 -42.865 1.00 88.62 59 LEU A C 1
ATOM 475 O O . LEU A 1 59 ? 13.087 -7.177 -42.019 1.00 88.62 59 LEU A O 1
ATOM 479 N N . LYS A 1 60 ? 13.094 -8.740 -43.627 1.00 92.38 60 LYS A N 1
ATOM 480 C CA . LYS A 1 60 ? 11.673 -9.106 -43.513 1.00 92.38 60 LYS A CA 1
ATOM 481 C C . LYS A 1 60 ? 11.353 -9.842 -42.205 1.00 92.38 60 LYS A C 1
ATOM 483 O O . LYS A 1 60 ? 10.249 -9.717 -41.686 1.00 92.38 60 LYS A O 1
ATOM 488 N N . GLU A 1 61 ? 12.294 -10.636 -41.718 1.00 94.38 61 GLU A N 1
ATOM 489 C CA . GLU A 1 61 ? 12.202 -11.415 -40.484 1.00 94.38 61 GLU A CA 1
ATOM 490 C C . GLU A 1 61 ? 12.399 -10.507 -39.274 1.00 94.38 61 GLU A C 1
ATOM 492 O O . GLU A 1 61 ? 11.483 -10.408 -38.461 1.00 94.38 61 GLU A O 1
ATOM 497 N N . GLN A 1 62 ? 13.467 -9.698 -39.271 1.00 92.56 62 GLN A N 1
ATOM 498 C CA . GLN A 1 62 ? 13.691 -8.663 -38.258 1.00 92.56 62 GLN A CA 1
ATOM 499 C C . GLN A 1 62 ? 12.460 -7.752 -38.099 1.00 92.56 62 GLN A C 1
ATOM 501 O O . GLN A 1 62 ? 11.958 -7.585 -36.989 1.00 92.56 62 GLN A O 1
ATOM 506 N N . GLN A 1 63 ? 11.926 -7.202 -39.200 1.00 93.94 63 GLN A N 1
ATOM 507 C CA . GLN A 1 63 ? 10.745 -6.333 -39.139 1.00 93.94 63 GLN A CA 1
ATOM 508 C C . GLN A 1 63 ? 9.521 -7.070 -38.578 1.00 93.94 63 GLN A C 1
ATOM 510 O O . GLN A 1 63 ? 8.825 -6.533 -37.723 1.00 93.94 63 GLN A O 1
ATOM 515 N N . ARG A 1 64 ? 9.274 -8.320 -38.998 1.00 96.69 64 ARG A N 1
ATOM 516 C CA . ARG A 1 64 ? 8.147 -9.129 -38.505 1.00 96.69 64 ARG A CA 1
ATOM 517 C C . ARG A 1 64 ? 8.211 -9.354 -36.993 1.00 96.69 64 ARG A C 1
ATOM 519 O O . ARG A 1 64 ? 7.169 -9.370 -36.336 1.00 96.69 64 ARG A O 1
ATOM 526 N N . GLU A 1 65 ? 9.400 -9.566 -36.447 1.00 97.00 65 GLU A N 1
ATOM 527 C CA . GLU A 1 65 ? 9.592 -9.834 -35.021 1.00 97.00 65 GLU A CA 1
ATOM 528 C C . GLU A 1 65 ? 9.525 -8.563 -34.178 1.00 97.00 65 GLU A C 1
ATOM 530 O O . GLU A 1 65 ? 8.844 -8.561 -33.150 1.00 97.00 65 GLU A O 1
ATOM 535 N N . ILE A 1 66 ? 10.115 -7.461 -34.660 1.00 96.12 66 ILE A N 1
ATOM 536 C CA . ILE A 1 66 ? 9.903 -6.116 -34.104 1.00 96.12 66 ILE A CA 1
ATOM 537 C C . ILE A 1 66 ? 8.404 -5.806 -34.079 1.00 96.12 66 ILE A C 1
ATOM 539 O O . ILE A 1 66 ? 7.867 -5.399 -33.045 1.00 96.12 66 ILE A O 1
ATOM 543 N N . ASP A 1 67 ? 7.692 -6.080 -35.175 1.00 96.75 67 ASP A N 1
ATOM 544 C CA . ASP A 1 67 ? 6.259 -5.839 -35.269 1.00 96.75 67 ASP A CA 1
ATOM 545 C C . ASP A 1 67 ? 5.448 -6.697 -34.289 1.00 96.75 67 ASP A C 1
ATOM 547 O O . ASP A 1 67 ? 4.501 -6.193 -33.669 1.00 96.75 67 ASP A O 1
ATOM 551 N N . ALA A 1 68 ? 5.817 -7.968 -34.110 1.00 97.75 68 ALA A N 1
ATOM 552 C CA . ALA A 1 68 ? 5.201 -8.869 -33.141 1.00 97.75 68 ALA A CA 1
ATOM 553 C C . ALA A 1 68 ? 5.445 -8.401 -31.696 1.00 97.75 68 ALA A C 1
ATOM 555 O O . ALA A 1 68 ? 4.497 -8.309 -30.907 1.00 97.75 68 ALA A O 1
ATOM 556 N N . PHE A 1 69 ? 6.686 -8.036 -31.364 1.00 97.81 69 PHE A N 1
ATOM 557 C CA . PHE A 1 69 ? 7.063 -7.539 -30.044 1.00 97.81 69 PHE A CA 1
ATOM 558 C C . PHE A 1 69 ? 6.370 -6.218 -29.713 1.00 97.81 69 PHE A C 1
ATOM 560 O O . PHE A 1 69 ? 5.719 -6.123 -28.673 1.00 97.81 69 PHE A O 1
ATOM 567 N N . LEU A 1 70 ? 6.425 -5.226 -30.607 1.00 97.88 70 LEU A N 1
ATOM 568 C CA . LEU A 1 70 ? 5.735 -3.947 -30.426 1.00 97.88 70 LEU A CA 1
ATOM 569 C C . LEU A 1 70 ? 4.223 -4.138 -30.297 1.00 97.88 70 LEU A C 1
ATOM 571 O O . LEU A 1 70 ? 3.590 -3.470 -29.484 1.00 97.88 70 LEU A O 1
ATOM 575 N N . THR A 1 71 ? 3.622 -5.075 -31.032 1.00 97.38 71 THR A N 1
ATOM 576 C CA . THR A 1 71 ? 2.187 -5.370 -30.896 1.00 97.38 71 THR A CA 1
ATOM 577 C C . THR A 1 71 ? 1.856 -5.971 -29.530 1.00 97.38 71 THR A C 1
ATOM 579 O O . THR A 1 71 ? 0.912 -5.517 -28.883 1.00 97.38 71 THR A O 1
ATOM 582 N N . ALA A 1 72 ? 2.640 -6.939 -29.046 1.00 95.88 72 ALA A N 1
ATOM 583 C CA . ALA A 1 72 ? 2.454 -7.517 -27.715 1.00 95.88 72 ALA A CA 1
ATOM 584 C C . ALA A 1 72 ? 2.692 -6.480 -26.597 1.00 95.88 72 ALA A C 1
ATOM 586 O O . ALA A 1 72 ? 1.861 -6.324 -25.697 1.00 95.88 72 ALA A O 1
ATOM 587 N N . ALA A 1 73 ? 3.783 -5.716 -26.689 1.00 96.38 73 ALA A N 1
ATOM 588 C CA . ALA A 1 73 ? 4.164 -4.702 -25.715 1.00 96.38 73 ALA A CA 1
ATOM 589 C C . ALA A 1 73 ? 3.152 -3.549 -25.667 1.00 96.38 73 ALA A C 1
ATOM 591 O O . ALA A 1 73 ? 2.610 -3.268 -24.598 1.00 96.38 73 ALA A O 1
ATOM 592 N N . LEU A 1 74 ? 2.810 -2.925 -26.800 1.00 95.81 74 LEU A N 1
ATOM 593 C CA . LEU A 1 74 ? 1.911 -1.763 -26.846 1.00 95.81 74 LEU A CA 1
ATOM 594 C C . LEU A 1 74 ? 0.461 -2.093 -26.461 1.00 95.81 74 LEU A C 1
ATOM 596 O O . LEU A 1 74 ? -0.278 -1.191 -26.049 1.00 95.81 74 LEU A O 1
ATOM 600 N N . ASN A 1 75 ? 0.046 -3.358 -26.576 1.00 92.69 75 ASN A N 1
ATOM 601 C CA . ASN A 1 75 ? -1.263 -3.838 -26.125 1.00 92.69 75 ASN A CA 1
ATOM 602 C C . ASN A 1 75 ? -1.276 -4.280 -24.650 1.00 92.69 75 ASN A C 1
ATOM 604 O O . ASN A 1 75 ? -2.351 -4.504 -24.091 1.00 92.69 75 ASN A O 1
ATOM 608 N N . SER A 1 76 ? -0.122 -4.359 -23.985 1.00 90.31 76 SER A N 1
ATOM 609 C CA . SER A 1 76 ? -0.030 -4.671 -22.555 1.00 90.31 76 SER A CA 1
ATOM 610 C C . SER A 1 76 ? -0.594 -3.556 -21.657 1.00 90.31 76 SER A C 1
ATOM 612 O O . SER A 1 76 ? -0.680 -2.387 -22.043 1.00 90.31 76 SER A O 1
ATOM 614 N N . LYS A 1 77 ? -0.936 -3.895 -20.405 1.00 85.50 77 LYS A N 1
ATOM 615 C CA . LYS A 1 77 ? -1.449 -2.916 -19.428 1.00 85.50 77 LYS A CA 1
ATOM 616 C C . LYS A 1 77 ? -0.477 -1.749 -19.153 1.00 85.50 77 LYS A C 1
ATOM 618 O O . LYS A 1 77 ? -0.960 -0.617 -19.197 1.00 85.50 77 LYS A O 1
ATOM 623 N N . PRO A 1 78 ? 0.842 -1.956 -18.932 1.00 84.38 78 PRO A N 1
ATOM 624 C CA . PRO A 1 78 ? 1.791 -0.851 -18.757 1.00 84.38 78 PRO A CA 1
ATOM 625 C C . PRO A 1 78 ? 1.762 0.165 -19.905 1.00 84.38 78 PRO A C 1
ATOM 627 O O . PRO A 1 78 ? 1.667 1.365 -19.658 1.00 84.38 78 PRO A O 1
ATOM 630 N N . TRP A 1 79 ? 1.745 -0.297 -21.158 1.00 93.50 79 TRP A N 1
ATOM 631 C CA . TRP A 1 79 ? 1.746 0.593 -22.323 1.00 93.50 79 TRP A CA 1
ATOM 632 C C . TRP A 1 79 ? 0.395 1.236 -22.619 1.00 93.50 79 TRP A C 1
ATOM 634 O O . TRP A 1 79 ? 0.363 2.360 -23.113 1.00 93.50 79 TRP A O 1
ATOM 644 N N . GLN A 1 80 ? -0.722 0.588 -22.281 1.00 88.56 80 GLN A N 1
ATOM 645 C CA . GLN A 1 80 ? -2.031 1.246 -22.315 1.00 88.56 80 GLN A CA 1
ATOM 646 C C . GLN A 1 80 ? -2.112 2.397 -21.301 1.00 88.56 80 GLN A C 1
ATOM 648 O O . GLN A 1 80 ? -2.647 3.456 -21.627 1.00 88.56 80 GLN A O 1
ATOM 653 N N . ILE A 1 81 ? -1.572 2.211 -20.090 1.00 86.06 81 ILE A N 1
ATOM 654 C CA . ILE A 1 81 ? -1.494 3.262 -19.062 1.00 86.06 81 ILE A CA 1
ATOM 655 C C . ILE A 1 81 ? -0.564 4.387 -19.533 1.00 86.06 81 ILE A C 1
ATOM 657 O O . ILE A 1 81 ? -0.951 5.553 -19.503 1.00 86.06 81 ILE A O 1
ATOM 661 N N . PHE A 1 82 ? 0.627 4.045 -20.027 1.00 88.06 82 PHE A N 1
ATOM 662 C CA . PHE A 1 82 ? 1.616 5.022 -20.479 1.00 88.06 82 PHE A CA 1
ATOM 663 C C . PHE A 1 82 ? 1.130 5.834 -21.692 1.00 88.06 82 PHE A C 1
ATO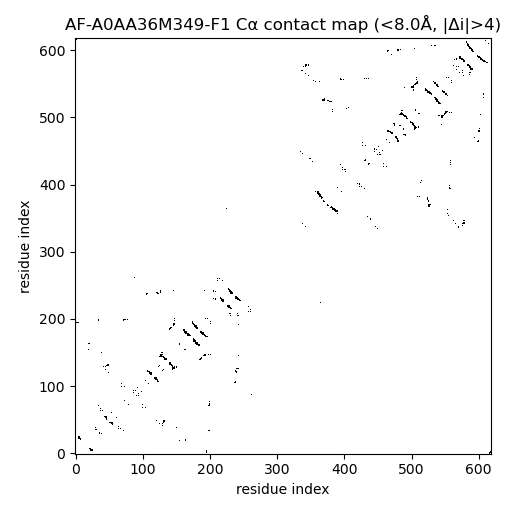M 665 O O . PHE A 1 82 ? 1.232 7.058 -21.683 1.00 88.06 82 PHE A O 1
ATOM 672 N N . TYR A 1 83 ? 0.498 5.191 -22.680 1.00 90.38 83 TYR A N 1
ATOM 673 C CA . TYR A 1 83 ? -0.144 5.879 -23.805 1.00 90.38 83 TYR A CA 1
ATOM 674 C C . TYR A 1 83 ? -1.217 6.872 -23.335 1.00 90.38 83 TYR A C 1
ATOM 676 O O . TYR A 1 83 ? -1.198 8.030 -23.746 1.00 90.38 83 TYR A O 1
ATOM 684 N N . LYS A 1 84 ? -2.118 6.452 -22.430 1.00 85.38 84 LYS A N 1
ATOM 685 C CA . LYS A 1 84 ? -3.147 7.336 -21.855 1.00 85.38 84 LYS A CA 1
ATOM 686 C C . LYS A 1 84 ? -2.529 8.523 -21.121 1.00 85.38 84 LYS A C 1
ATOM 688 O O . LYS A 1 84 ? -2.967 9.646 -21.333 1.00 85.38 84 LYS A O 1
ATOM 693 N N . PHE A 1 85 ? -1.493 8.293 -20.314 1.00 84.81 85 PHE A N 1
ATOM 694 C CA . PHE A 1 85 ? -0.772 9.354 -19.611 1.00 84.81 85 PHE A CA 1
ATOM 695 C C . PHE A 1 85 ? -0.184 10.393 -20.578 1.00 84.81 85 PHE A C 1
ATOM 697 O O . PHE A 1 85 ? -0.388 11.589 -20.384 1.00 84.81 85 PHE A O 1
ATOM 704 N N . LEU A 1 86 ? 0.495 9.957 -21.644 1.00 85.12 86 LEU A N 1
ATOM 705 C CA . LEU A 1 86 ? 1.089 10.872 -22.623 1.00 85.12 86 LEU A CA 1
ATOM 706 C C . LEU A 1 86 ? 0.035 11.609 -23.466 1.00 85.12 86 LEU A C 1
ATOM 708 O O . LEU A 1 86 ? 0.198 12.796 -23.748 1.00 85.12 86 LEU A O 1
ATOM 712 N N . ASN A 1 87 ? -1.065 10.938 -23.814 1.00 86.06 87 ASN A N 1
ATOM 713 C CA . ASN A 1 87 ? -2.196 11.543 -24.516 1.00 86.06 87 ASN A CA 1
ATOM 714 C C . ASN A 1 87 ? -2.898 12.609 -23.647 1.00 86.06 87 ASN A C 1
ATOM 716 O O . ASN A 1 87 ? -3.092 13.733 -24.099 1.00 86.06 87 ASN A O 1
ATOM 720 N N . MET A 1 88 ? -3.152 12.319 -22.363 1.00 79.25 88 MET A N 1
ATOM 721 C CA . MET A 1 88 ? -3.672 13.289 -21.380 1.00 79.25 88 MET A CA 1
ATOM 722 C C . MET A 1 88 ? -2.741 14.490 -21.156 1.00 79.25 88 MET A C 1
ATOM 724 O O . MET A 1 88 ? -3.196 15.557 -20.750 1.00 79.25 88 MET A O 1
ATOM 728 N N . LYS A 1 89 ? -1.436 14.324 -21.393 1.00 77.56 89 LYS A N 1
ATOM 729 C CA . LYS A 1 89 ? -0.431 15.394 -21.335 1.00 77.56 89 LYS A CA 1
ATOM 730 C C . LYS A 1 89 ? -0.274 16.158 -22.657 1.00 77.56 89 LYS A C 1
ATOM 732 O O . LYS A 1 89 ? 0.556 17.056 -22.724 1.00 77.56 89 LYS A O 1
ATOM 737 N N . GLY A 1 90 ? -1.056 15.831 -23.688 1.00 80.88 90 GLY A N 1
ATOM 738 C CA . GLY A 1 90 ? -1.038 16.529 -24.975 1.00 80.88 90 GLY A CA 1
ATOM 739 C C . GLY A 1 90 ? 0.228 16.298 -25.804 1.00 80.88 90 GLY A C 1
ATOM 740 O O . GLY A 1 90 ? 0.535 17.110 -26.675 1.00 80.88 90 GLY A O 1
ATOM 741 N N . LEU A 1 91 ? 0.989 15.221 -25.556 1.00 82.50 91 LEU A N 1
ATOM 742 C CA . LEU A 1 91 ? 2.172 14.938 -26.368 1.00 82.50 91 LEU A CA 1
ATOM 743 C C . LEU A 1 91 ? 1.753 14.533 -27.785 1.00 82.50 91 LEU A C 1
ATOM 745 O O . LEU A 1 91 ? 1.069 13.527 -27.959 1.00 82.50 91 LEU A O 1
ATOM 749 N N . GLN A 1 92 ? 2.259 15.248 -28.798 1.00 83.50 92 GLN A N 1
ATOM 750 C CA . GLN A 1 92 ? 2.026 14.955 -30.224 1.00 83.50 92 GLN A CA 1
ATOM 751 C C . GLN A 1 92 ? 2.280 13.478 -30.580 1.00 83.50 92 GLN A C 1
ATOM 753 O O . GLN A 1 92 ? 1.534 12.864 -31.333 1.00 83.50 92 GLN A O 1
ATOM 758 N N . HIS A 1 93 ? 3.295 12.866 -29.964 1.00 85.06 93 HIS A N 1
ATOM 759 C CA . HIS A 1 93 ? 3.662 11.472 -30.202 1.00 85.06 93 HIS A CA 1
ATOM 760 C C . HIS A 1 93 ? 2.619 10.469 -29.681 1.00 85.06 93 HIS A C 1
ATOM 762 O O . HIS A 1 93 ? 2.660 9.305 -30.054 1.00 85.06 93 HIS A O 1
ATOM 768 N N . ALA A 1 94 ? 1.678 10.902 -28.839 1.00 89.06 94 ALA A N 1
ATOM 769 C CA . ALA A 1 94 ? 0.581 10.100 -28.308 1.00 89.06 94 ALA A CA 1
ATOM 770 C C . ALA A 1 94 ? -0.800 10.528 -28.849 1.00 89.06 94 ALA A C 1
ATOM 772 O O . ALA A 1 94 ? -1.819 10.075 -28.325 1.00 89.06 94 ALA A O 1
ATOM 773 N N . GLU A 1 95 ? -0.856 11.359 -29.898 1.00 84.44 95 GLU A N 1
ATOM 774 C CA . GLU A 1 95 ? -2.101 11.813 -30.541 1.00 84.44 95 GLU A CA 1
ATOM 775 C C . GLU A 1 95 ? -3.022 10.634 -30.895 1.00 84.44 95 GLU A C 1
ATOM 777 O O . GLU A 1 95 ? -4.171 10.576 -30.464 1.00 84.44 95 GLU A O 1
ATOM 782 N N . ASN A 1 96 ? -2.490 9.639 -31.606 1.00 92.50 96 ASN A N 1
ATOM 783 C CA . ASN A 1 96 ? -3.193 8.409 -31.958 1.00 92.50 96 ASN A CA 1
ATOM 784 C C . ASN A 1 96 ? -2.258 7.190 -31.867 1.00 92.50 96 ASN A C 1
ATOM 786 O O . ASN A 1 96 ? -1.036 7.317 -31.761 1.00 92.50 96 ASN A O 1
ATOM 790 N N . ARG A 1 97 ? -2.836 5.985 -31.905 1.00 90.19 97 ARG A N 1
ATOM 791 C CA . ARG A 1 97 ? -2.101 4.720 -31.720 1.00 90.19 97 ARG A CA 1
ATOM 792 C C . ARG A 1 97 ? -1.067 4.442 -32.818 1.00 90.19 97 ARG A C 1
ATOM 794 O O . ARG A 1 97 ? -0.051 3.824 -32.513 1.00 90.19 97 ARG A O 1
ATOM 801 N N . ASN A 1 98 ? -1.284 4.919 -34.045 1.00 93.50 98 ASN A N 1
ATOM 802 C CA . ASN A 1 98 ? -0.376 4.688 -35.172 1.00 93.50 98 ASN A CA 1
ATOM 803 C C . ASN A 1 98 ? 0.852 5.603 -35.092 1.00 93.50 98 ASN A C 1
ATOM 805 O O . ASN A 1 98 ? 1.977 5.128 -35.233 1.00 93.50 98 ASN A O 1
ATOM 809 N N . VAL A 1 99 ? 0.649 6.890 -34.784 1.00 93.25 99 VAL A N 1
ATOM 810 C CA . VAL A 1 99 ? 1.736 7.844 -34.491 1.00 93.25 99 VAL A CA 1
ATOM 811 C C . VAL A 1 99 ? 2.549 7.367 -33.287 1.00 93.25 99 VAL A C 1
ATOM 813 O O . VAL A 1 99 ? 3.776 7.327 -33.357 1.00 93.25 99 VAL A O 1
ATOM 816 N N . PHE A 1 100 ? 1.877 6.911 -32.226 1.00 93.75 100 PHE A N 1
ATOM 817 C CA . PHE A 1 100 ? 2.544 6.372 -31.042 1.00 93.75 100 PHE A CA 1
ATOM 818 C C . PHE A 1 100 ? 3.367 5.122 -31.347 1.00 93.75 100 PHE A C 1
ATOM 820 O O . PHE A 1 100 ? 4.520 5.052 -30.932 1.00 93.75 100 PHE A O 1
ATOM 827 N N . ARG A 1 101 ? 2.828 4.162 -32.113 1.00 96.31 101 ARG A N 1
ATOM 828 C CA . ARG A 1 101 ? 3.588 2.979 -32.540 1.00 96.31 101 ARG A CA 1
ATOM 829 C C . ARG A 1 101 ? 4.844 3.379 -33.308 1.00 96.31 101 ARG A C 1
ATOM 831 O O . ARG A 1 101 ? 5.924 2.976 -32.894 1.00 96.31 101 ARG A O 1
ATOM 838 N N . LYS A 1 102 ? 4.706 4.194 -34.362 1.00 93.00 102 LYS A N 1
ATOM 839 C CA . LYS A 1 102 ? 5.838 4.638 -35.193 1.00 93.00 102 LYS A CA 1
ATOM 840 C C . LYS A 1 102 ? 6.903 5.358 -34.367 1.00 93.00 102 LYS A C 1
ATOM 842 O O . LYS A 1 102 ? 8.085 5.124 -34.565 1.00 93.00 102 LYS A O 1
ATOM 847 N N . TRP A 1 103 ? 6.499 6.194 -33.411 1.00 92.69 103 TRP A N 1
ATOM 848 C CA . TRP A 1 103 ? 7.437 6.882 -32.525 1.00 92.69 103 TRP A CA 1
ATOM 849 C C . TRP A 1 103 ? 8.167 5.930 -31.561 1.00 92.69 103 TRP A C 1
ATOM 851 O O . TRP A 1 103 ? 9.372 6.068 -31.367 1.00 92.69 103 TRP A O 1
ATOM 861 N N . ILE A 1 104 ? 7.474 4.941 -30.985 1.00 94.00 104 ILE A N 1
ATOM 862 C CA . ILE A 1 104 ? 8.105 3.929 -30.122 1.00 94.00 104 ILE A CA 1
ATOM 863 C C . ILE A 1 104 ? 9.027 2.999 -30.919 1.00 94.00 104 ILE A C 1
ATOM 865 O O . ILE A 1 104 ? 10.101 2.658 -30.433 1.00 94.00 104 ILE A O 1
ATOM 869 N N . GLU A 1 105 ? 8.641 2.625 -32.137 1.00 93.81 105 GLU A N 1
ATOM 870 C CA . GLU A 1 105 ? 9.493 1.897 -33.079 1.00 93.81 105 GLU A CA 1
ATOM 871 C C . GLU A 1 105 ? 10.765 2.697 -33.383 1.00 93.81 105 GLU A C 1
ATOM 873 O O . GLU A 1 105 ? 11.866 2.180 -33.214 1.00 93.81 105 GLU A O 1
ATOM 878 N N . GLN A 1 106 ? 10.617 3.987 -33.695 1.00 88.62 106 GLN A N 1
ATOM 879 C CA . GLN A 1 106 ? 11.725 4.887 -33.991 1.00 88.62 106 GLN A CA 1
ATOM 880 C C . GLN A 1 106 ? 12.758 4.950 -32.853 1.00 88.62 106 GLN A C 1
ATOM 882 O O . GLN A 1 106 ? 13.915 4.593 -33.046 1.00 88.62 106 GLN A O 1
ATOM 887 N N . ILE A 1 107 ? 12.355 5.362 -31.646 1.00 86.50 107 ILE A N 1
ATOM 888 C CA . ILE A 1 107 ? 13.312 5.645 -30.556 1.00 86.50 107 ILE A CA 1
ATOM 889 C C . ILE A 1 107 ? 14.041 4.398 -30.021 1.00 86.50 107 ILE A C 1
ATOM 891 O O . ILE A 1 107 ? 15.065 4.535 -29.341 1.00 86.50 107 ILE A O 1
ATOM 895 N N . TRP A 1 108 ? 13.504 3.200 -30.289 1.00 91.25 108 TRP A N 1
ATOM 896 C CA . TRP A 1 108 ? 14.031 1.923 -29.806 1.00 91.25 108 TRP A CA 1
ATOM 897 C C . TRP A 1 108 ? 14.734 1.094 -30.887 1.00 91.25 108 TRP A C 1
ATOM 899 O O . TRP A 1 108 ? 15.769 0.507 -30.579 1.00 91.25 108 TRP A O 1
ATOM 909 N N . PHE A 1 109 ? 14.211 1.038 -32.114 1.00 90.44 109 PHE A N 1
ATOM 910 C CA . PHE A 1 109 ? 14.659 0.109 -33.161 1.00 90.44 109 PHE A CA 1
ATOM 911 C C . PHE A 1 109 ? 15.301 0.785 -34.385 1.00 90.44 109 PHE A C 1
ATOM 913 O O . PHE A 1 109 ? 15.936 0.092 -35.183 1.00 90.44 109 PHE A O 1
ATOM 920 N N . GLU A 1 110 ? 15.205 2.112 -34.541 1.00 84.62 110 GLU A N 1
ATOM 921 C CA . GLU A 1 110 ? 15.983 2.819 -35.567 1.00 84.62 110 GLU A CA 1
ATOM 922 C C . GLU A 1 110 ? 17.487 2.742 -35.228 1.00 84.62 110 GLU A C 1
ATOM 924 O O . GLU A 1 110 ? 17.894 2.896 -34.070 1.00 84.62 110 GLU A O 1
ATOM 929 N N . HIS A 1 111 ? 18.322 2.456 -36.234 1.00 77.12 111 HIS A N 1
ATOM 930 C CA . HIS A 1 111 ? 19.767 2.330 -36.037 1.00 77.12 111 HIS A CA 1
ATOM 931 C C . HIS A 1 111 ? 20.444 3.702 -36.139 1.00 77.12 111 HIS A C 1
ATOM 933 O O . HIS A 1 111 ? 20.220 4.440 -37.096 1.00 77.12 111 HIS A O 1
ATOM 939 N N . TYR A 1 112 ? 21.338 4.010 -35.201 1.00 69.44 112 TYR A N 1
ATOM 940 C CA . TYR A 1 112 ? 22.157 5.223 -35.180 1.00 69.44 112 TYR A CA 1
ATOM 941 C C . TYR A 1 112 ? 23.656 4.877 -35.251 1.00 69.44 112 TYR A C 1
ATOM 943 O O . TYR A 1 112 ? 24.081 3.763 -34.940 1.00 69.44 112 TYR A O 1
ATOM 951 N N . SER A 1 113 ? 24.485 5.832 -35.687 1.00 64.19 113 SER A N 1
ATOM 952 C CA . SER A 1 113 ? 25.939 5.637 -35.815 1.00 64.19 113 SER A CA 1
ATOM 953 C C . SER A 1 113 ? 26.651 5.982 -34.505 1.00 64.19 113 SER A C 1
ATOM 955 O O . SER A 1 113 ? 26.667 7.147 -34.093 1.00 64.19 113 SER A O 1
ATOM 957 N N . ARG A 1 114 ? 27.363 5.026 -33.896 1.00 58.09 114 ARG A N 1
ATOM 958 C CA . ARG A 1 114 ? 28.176 5.298 -32.692 1.00 58.09 114 ARG A CA 1
ATOM 959 C C . ARG A 1 114 ? 29.521 5.979 -32.983 1.00 58.09 114 ARG A C 1
ATOM 961 O O . ARG A 1 114 ? 30.158 6.496 -32.060 1.00 58.09 114 ARG A O 1
ATOM 968 N N . SER A 1 115 ? 29.978 6.010 -34.240 1.00 53.56 115 SER A N 1
ATOM 969 C CA . SER A 1 115 ? 31.289 6.561 -34.620 1.00 53.56 115 SER A CA 1
ATOM 970 C C . SER A 1 115 ? 31.269 7.369 -35.922 1.00 53.56 115 SER A C 1
ATOM 972 O O . SER A 1 115 ? 31.452 6.809 -37.000 1.00 53.56 115 SER A O 1
ATOM 974 N N . ARG A 1 116 ? 31.120 8.700 -35.798 1.00 51.38 116 ARG A N 1
ATOM 975 C CA . ARG A 1 116 ? 31.341 9.721 -36.854 1.00 51.38 116 ARG A CA 1
ATOM 976 C C . ARG A 1 116 ? 30.815 9.357 -38.265 1.00 51.38 116 ARG A C 1
ATOM 978 O O . ARG A 1 116 ? 31.410 9.774 -39.253 1.00 51.38 116 ARG A O 1
ATOM 985 N N . GLY A 1 117 ? 29.693 8.642 -38.357 1.00 47.50 117 GLY A N 1
ATOM 986 C CA . GLY A 1 117 ? 28.989 8.373 -39.613 1.00 47.50 117 GLY A CA 1
ATOM 987 C C . GLY A 1 117 ? 29.518 7.214 -40.467 1.00 47.50 117 GLY A C 1
ATOM 988 O O . GLY A 1 117 ? 29.108 7.117 -41.617 1.00 47.50 117 GLY A O 1
ATOM 989 N N . GLU A 1 118 ? 30.406 6.345 -39.965 1.00 48.38 118 GLU A N 1
ATOM 990 C CA . GLU A 1 118 ? 30.968 5.255 -40.793 1.00 48.38 118 GLU A CA 1
ATOM 991 C C . GLU A 1 118 ? 30.082 3.994 -40.879 1.00 48.38 118 GLU A C 1
ATOM 993 O O . GLU A 1 118 ? 30.111 3.312 -41.901 1.00 48.38 118 GLU A O 1
ATOM 998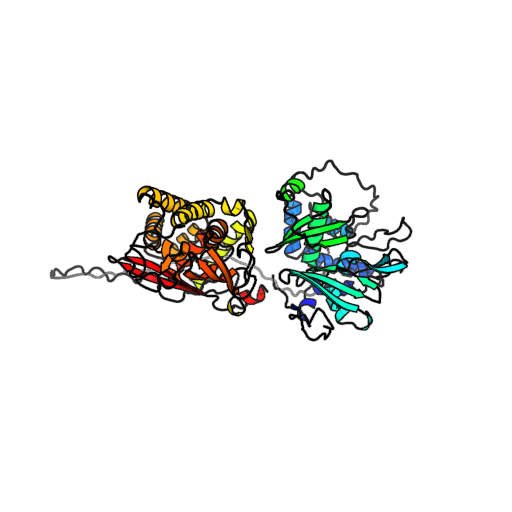 N N . VAL A 1 119 ? 29.290 3.675 -39.846 1.00 54.69 119 VAL A N 1
ATOM 999 C CA . VAL A 1 119 ? 28.334 2.547 -39.838 1.00 54.69 119 VAL A CA 1
ATOM 1000 C C . VAL A 1 119 ? 27.139 2.909 -38.946 1.00 54.69 119 VAL A C 1
ATOM 1002 O O . VAL A 1 119 ? 27.349 3.386 -37.832 1.00 54.69 119 VAL A O 1
ATOM 1005 N N . LEU A 1 120 ? 25.904 2.682 -39.413 1.00 56.31 120 LEU A N 1
ATOM 1006 C CA . LEU A 1 120 ? 24.721 2.607 -38.544 1.00 56.31 120 LEU A CA 1
ATOM 1007 C C . LEU A 1 120 ? 24.738 1.220 -37.899 1.00 56.31 120 LEU A C 1
ATOM 1009 O O . LEU A 1 120 ? 24.497 0.226 -38.580 1.00 56.31 120 LEU A O 1
ATOM 1013 N N . ASP A 1 121 ? 25.151 1.164 -36.638 1.00 65.00 121 ASP A N 1
ATOM 1014 C CA . ASP A 1 121 ? 25.651 -0.060 -36.004 1.00 65.00 121 ASP A CA 1
ATOM 1015 C C . ASP A 1 121 ? 25.023 -0.336 -34.640 1.00 65.00 121 ASP A C 1
ATOM 1017 O O . ASP A 1 121 ? 25.533 -1.180 -33.910 1.00 65.00 121 ASP A O 1
ATOM 1021 N N . SER A 1 122 ? 24.013 0.443 -34.242 1.00 73.44 122 SER A N 1
ATOM 1022 C CA . SER A 1 122 ? 23.385 0.291 -32.937 1.00 73.44 122 SER A CA 1
ATOM 1023 C C . SER A 1 122 ? 21.945 0.767 -32.892 1.00 73.44 122 SER A C 1
ATOM 1025 O O . SER A 1 122 ? 21.639 1.808 -33.464 1.00 73.44 122 SER A O 1
ATOM 1027 N N . SER A 1 123 ? 21.094 0.086 -32.128 1.00 85.88 123 SER A N 1
ATOM 1028 C CA . SER A 1 123 ? 19.756 0.574 -31.747 1.00 85.88 123 SER A CA 1
ATOM 1029 C C . SER A 1 123 ? 19.615 0.757 -30.227 1.00 85.88 123 SER A C 1
ATOM 1031 O O . SER A 1 123 ? 20.403 0.236 -29.432 1.00 85.88 123 SER A O 1
ATOM 1033 N N . GLY A 1 124 ? 18.612 1.522 -29.784 1.00 84.94 124 GLY A N 1
ATOM 1034 C CA . GLY A 1 124 ? 18.361 1.713 -28.348 1.00 84.94 124 GLY A CA 1
ATOM 1035 C C . GLY A 1 124 ? 17.948 0.414 -27.645 1.00 84.94 124 GLY A C 1
ATOM 1036 O O . GLY A 1 124 ? 18.337 0.149 -26.503 1.00 84.94 124 GLY A O 1
ATOM 1037 N N . PHE A 1 125 ? 17.207 -0.434 -28.359 1.00 90.56 125 PHE A N 1
ATOM 1038 C CA . PHE A 1 125 ? 16.759 -1.740 -27.901 1.00 90.56 125 PHE A CA 1
ATOM 1039 C C . PHE A 1 125 ? 17.924 -2.720 -27.762 1.00 90.56 125 PHE A C 1
ATOM 1041 O O . PHE A 1 125 ? 18.087 -3.322 -26.700 1.00 90.56 125 PHE A O 1
ATOM 1048 N N . GLU A 1 126 ? 18.782 -2.823 -28.780 1.00 88.19 126 GLU A N 1
ATOM 1049 C CA . GLU A 1 126 ? 20.012 -3.617 -28.719 1.00 88.19 126 GLU A CA 1
ATOM 1050 C C . GLU A 1 126 ? 20.866 -3.221 -27.511 1.00 88.19 126 GLU A C 1
ATOM 1052 O O . GLU A 1 126 ? 21.219 -4.077 -26.697 1.00 88.19 126 GLU A O 1
ATOM 1057 N N . HIS A 1 127 ? 21.139 -1.924 -27.338 1.00 85.81 127 HIS A N 1
ATOM 1058 C CA . HIS A 1 127 ? 21.964 -1.462 -26.232 1.00 85.81 127 HIS A CA 1
ATOM 1059 C C . HIS A 1 127 ? 21.354 -1.840 -24.877 1.00 85.81 127 HIS A C 1
ATOM 1061 O O . HIS A 1 127 ? 22.001 -2.473 -24.039 1.00 85.81 127 HIS A O 1
ATOM 1067 N N . VAL A 1 128 ? 20.108 -1.442 -24.613 1.00 87.56 128 VAL A N 1
ATOM 1068 C CA . VAL A 1 128 ? 19.507 -1.629 -23.285 1.00 87.56 128 VAL A CA 1
ATOM 1069 C C . VAL A 1 128 ? 19.261 -3.111 -22.992 1.00 87.56 128 VAL A C 1
ATOM 1071 O O . VAL A 1 128 ? 19.603 -3.577 -21.902 1.00 87.56 128 VAL A O 1
ATOM 1074 N N . PHE A 1 129 ? 18.718 -3.862 -23.950 1.00 92.12 129 PHE A N 1
ATOM 1075 C CA . PHE A 1 129 ? 18.245 -5.227 -23.729 1.00 92.12 129 PHE A CA 1
ATOM 1076 C C . PHE A 1 129 ? 19.240 -6.307 -24.157 1.00 92.12 129 PHE A C 1
ATOM 1078 O O . PHE A 1 129 ? 19.505 -7.214 -23.367 1.00 92.12 129 PHE A O 1
ATOM 1085 N N . MET A 1 130 ? 19.799 -6.220 -25.367 1.00 92.19 130 MET A N 1
ATOM 1086 C CA . MET A 1 130 ? 20.566 -7.321 -25.973 1.00 92.19 130 MET A CA 1
ATOM 1087 C C . MET A 1 130 ? 22.034 -7.348 -25.559 1.00 92.19 130 MET A C 1
ATOM 1089 O O . MET A 1 130 ? 22.583 -8.429 -25.335 1.00 92.19 130 MET A O 1
ATOM 1093 N N . GLY A 1 131 ? 22.637 -6.173 -25.383 1.00 88.56 131 GLY A N 1
ATOM 1094 C CA . GLY A 1 131 ? 24.034 -6.023 -25.005 1.00 88.56 131 GLY A CA 1
ATOM 1095 C C . GLY A 1 131 ? 24.997 -6.007 -26.185 1.00 88.56 131 GLY A C 1
ATOM 1096 O O . GLY A 1 131 ? 24.874 -6.759 -27.143 1.00 88.56 131 GLY A O 1
ATOM 1097 N N . GLU A 1 132 ? 26.031 -5.187 -26.047 1.00 87.06 132 GLU A N 1
ATOM 1098 C CA . GLU A 1 132 ? 26.966 -4.840 -27.119 1.00 87.06 132 GLU A CA 1
ATOM 1099 C C . GLU A 1 132 ? 28.393 -4.698 -26.561 1.00 87.06 132 GLU A C 1
ATOM 1101 O O . GLU A 1 132 ? 28.613 -4.462 -25.367 1.00 87.06 132 GLU A O 1
ATOM 1106 N N . PHE A 1 133 ? 29.411 -4.829 -27.409 1.00 87.00 133 PHE A N 1
ATOM 1107 C CA . PHE A 1 133 ? 30.803 -4.639 -27.016 1.00 87.00 133 PHE A CA 1
ATOM 1108 C C . PHE A 1 133 ? 31.328 -3.260 -27.403 1.00 87.00 133 PHE A C 1
ATOM 1110 O O . PHE A 1 133 ? 31.247 -2.835 -28.550 1.00 87.00 133 PHE A O 1
ATOM 1117 N N . ARG A 1 134 ? 32.037 -2.613 -26.472 1.00 80.75 134 ARG A N 1
ATOM 1118 C CA . ARG A 1 134 ? 32.841 -1.417 -26.765 1.00 80.75 134 ARG A CA 1
ATOM 1119 C C . ARG A 1 134 ? 34.322 -1.627 -26.485 1.00 80.75 134 ARG A C 1
ATOM 1121 O O . ARG A 1 134 ? 34.715 -2.293 -25.522 1.00 80.75 134 ARG A O 1
ATOM 1128 N N . THR A 1 135 ? 35.156 -0.966 -27.280 1.00 74.31 135 THR A N 1
ATOM 1129 C CA . THR A 1 135 ? 36.598 -0.865 -27.024 1.00 74.31 135 THR A CA 1
ATOM 1130 C C . THR A 1 135 ? 36.855 0.228 -25.990 1.00 74.31 135 THR A C 1
ATOM 1132 O O . THR A 1 135 ? 36.601 1.405 -26.233 1.00 74.31 135 THR A O 1
ATOM 1135 N N . ALA A 1 136 ? 37.365 -0.141 -24.815 1.00 65.69 136 ALA A N 1
ATOM 1136 C CA . ALA A 1 136 ? 37.685 0.814 -23.759 1.00 65.69 136 ALA A CA 1
ATOM 1137 C C . ALA A 1 136 ? 39.108 1.390 -23.895 1.00 65.69 136 ALA A C 1
ATOM 1139 O O . ALA A 1 136 ? 39.976 0.837 -24.579 1.00 65.69 136 ALA A O 1
ATOM 1140 N N . LYS A 1 137 ? 39.384 2.479 -23.157 1.00 58.28 137 LYS A N 1
ATOM 1141 C CA . LYS A 1 137 ? 40.750 3.004 -22.966 1.00 58.28 137 LYS A CA 1
ATOM 1142 C C . LYS A 1 137 ? 41.689 1.853 -22.550 1.00 58.28 137 LYS A C 1
ATOM 1144 O O . LYS A 1 137 ? 41.343 1.080 -21.657 1.00 58.28 137 LYS A O 1
ATOM 1149 N N . LYS A 1 138 ? 42.868 1.767 -23.187 1.00 61.16 138 LYS A N 1
ATOM 1150 C CA . LYS A 1 138 ? 43.826 0.630 -23.164 1.00 61.16 138 LYS A CA 1
ATOM 1151 C C . LYS A 1 138 ? 43.452 -0.603 -24.027 1.00 61.16 138 LYS A C 1
ATOM 1153 O O . LYS A 1 138 ? 43.901 -1.700 -23.716 1.00 61.16 138 LYS A O 1
ATOM 1158 N N . LYS A 1 139 ? 42.656 -0.443 -25.097 1.00 63.72 139 LYS A N 1
ATOM 1159 C CA . LYS A 1 139 ? 42.291 -1.496 -26.085 1.00 63.72 139 LYS A CA 1
ATOM 1160 C C . LYS A 1 139 ? 41.613 -2.761 -25.508 1.00 63.72 139 LYS A C 1
ATOM 1162 O O . LYS A 1 139 ? 41.511 -3.766 -26.202 1.00 63.72 139 LYS A O 1
ATOM 1167 N N . LYS A 1 140 ? 41.117 -2.737 -24.265 1.00 73.62 140 LYS A N 1
ATOM 1168 C CA . LYS A 1 140 ? 40.381 -3.872 -23.673 1.00 73.62 140 LYS A CA 1
ATOM 1169 C C . LYS A 1 140 ? 38.899 -3.818 -24.059 1.00 73.62 140 LYS A C 1
ATOM 1171 O O . LYS A 1 140 ? 38.280 -2.759 -23.930 1.00 73.62 140 LYS A O 1
ATOM 1176 N N . ARG A 1 141 ? 38.329 -4.950 -24.487 1.00 83.00 141 ARG A N 1
ATOM 1177 C CA . ARG A 1 141 ? 36.890 -5.097 -24.766 1.00 83.00 141 ARG A CA 1
ATOM 1178 C C . ARG A 1 141 ? 36.092 -5.060 -23.458 1.00 83.00 141 ARG A C 1
ATOM 1180 O O . ARG A 1 141 ? 36.514 -5.633 -22.453 1.00 83.00 141 ARG A O 1
ATOM 1187 N N . LYS A 1 142 ? 34.954 -4.368 -23.458 1.00 85.62 142 LYS A N 1
ATOM 1188 C CA . LYS A 1 142 ? 34.004 -4.313 -22.338 1.00 85.62 142 LYS A CA 1
ATOM 1189 C C . LYS A 1 142 ? 32.587 -4.500 -22.842 1.00 85.62 142 LYS A C 1
ATOM 1191 O O . LYS A 1 142 ? 32.282 -4.049 -23.944 1.00 85.62 142 LYS A O 1
ATOM 1196 N N . VAL A 1 143 ? 31.732 -5.070 -21.999 1.00 87.69 143 VAL A N 1
ATOM 1197 C CA . VAL A 1 143 ? 30.285 -5.024 -22.224 1.00 87.69 143 VAL A CA 1
ATOM 1198 C C . VAL A 1 143 ? 29.813 -3.580 -22.034 1.00 87.69 143 VAL A C 1
ATOM 1200 O O . VAL A 1 143 ? 30.216 -2.880 -21.094 1.00 87.69 143 VAL A O 1
ATOM 1203 N N . ASN A 1 144 ? 28.992 -3.128 -22.966 1.00 81.06 144 ASN A N 1
ATOM 1204 C CA . ASN A 1 144 ? 28.190 -1.920 -22.928 1.00 81.06 144 ASN A CA 1
ATOM 1205 C C . ASN A 1 144 ? 26.723 -2.367 -23.011 1.00 81.06 144 ASN A C 1
ATOM 1207 O O . ASN A 1 144 ? 26.445 -3.447 -23.536 1.00 81.06 144 ASN A O 1
ATOM 1211 N N . GLY A 1 145 ? 25.798 -1.610 -22.428 1.00 84.62 145 GLY A N 1
ATOM 1212 C CA . GLY A 1 145 ? 24.418 -2.079 -22.394 1.00 84.62 145 GLY A CA 1
ATOM 1213 C C . GLY A 1 145 ? 24.237 -3.376 -21.587 1.00 84.62 145 GLY A C 1
ATOM 1214 O O . GLY A 1 145 ? 24.989 -3.619 -20.638 1.00 84.62 145 GLY A O 1
ATOM 1215 N N . LEU A 1 146 ? 23.269 -4.216 -21.969 1.00 89.81 146 LEU A N 1
ATOM 1216 C CA . LEU A 1 146 ? 22.833 -5.442 -21.271 1.00 89.81 146 LEU A CA 1
ATOM 1217 C C . LEU A 1 146 ? 22.323 -5.153 -19.850 1.00 89.81 146 LEU A C 1
ATOM 1219 O O . LEU A 1 146 ? 23.043 -5.315 -18.860 1.00 89.81 146 LEU A O 1
ATOM 1223 N N . HIS A 1 147 ? 21.087 -4.672 -19.766 1.00 88.56 147 HIS A N 1
ATOM 1224 C CA . HIS A 1 147 ? 20.417 -4.221 -18.542 1.00 88.56 147 HIS A CA 1
ATOM 1225 C C . HIS A 1 147 ? 19.083 -4.945 -18.284 1.00 88.56 147 HIS A C 1
ATOM 1227 O O . HIS A 1 147 ? 18.262 -4.462 -17.505 1.00 88.56 147 HIS A O 1
ATOM 1233 N N . ASN A 1 148 ? 18.886 -6.117 -18.894 1.00 91.00 148 ASN A N 1
ATOM 1234 C CA . ASN A 1 148 ? 17.682 -6.932 -18.766 1.00 91.00 148 ASN A CA 1
ATOM 1235 C C . ASN A 1 148 ? 18.007 -8.366 -18.305 1.00 91.00 148 ASN A C 1
ATOM 1237 O O . ASN A 1 148 ? 18.924 -9.008 -18.824 1.00 91.00 148 ASN A O 1
ATOM 1241 N N . TRP A 1 149 ? 17.235 -8.871 -17.339 1.00 89.69 149 TRP A N 1
ATOM 1242 C CA . TRP A 1 149 ? 17.478 -10.172 -16.708 1.00 89.69 149 TRP A CA 1
ATOM 1243 C C . TRP A 1 149 ? 17.122 -11.377 -17.588 1.00 89.69 149 TRP A C 1
ATOM 1245 O O . TRP A 1 149 ? 17.683 -12.447 -17.382 1.00 89.69 149 TRP A O 1
ATOM 1255 N N . ILE A 1 150 ? 16.231 -11.232 -18.575 1.00 91.81 150 ILE A N 1
ATOM 1256 C CA . ILE A 1 150 ? 15.818 -12.337 -19.458 1.00 91.81 150 ILE A CA 1
ATOM 1257 C C . ILE A 1 150 ? 16.976 -12.695 -20.389 1.00 91.81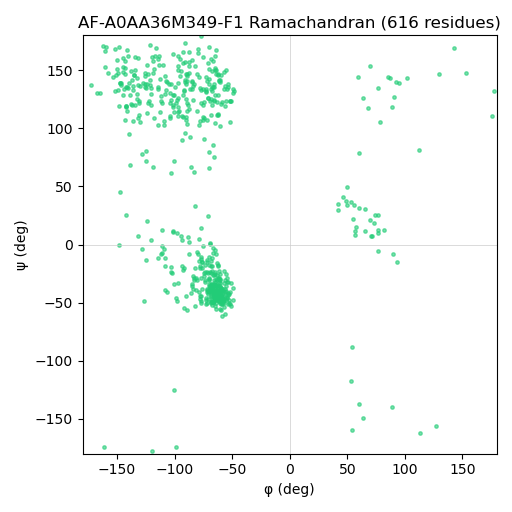 150 ILE A C 1
ATOM 1259 O O . ILE A 1 150 ? 17.356 -13.861 -20.489 1.00 91.81 150 ILE A O 1
ATOM 1263 N N . ARG A 1 151 ? 17.603 -11.681 -21.000 1.00 92.44 151 ARG A N 1
ATOM 1264 C CA . ARG A 1 151 ? 18.816 -11.865 -21.811 1.00 92.44 151 ARG A CA 1
ATOM 1265 C C . ARG A 1 151 ? 19.999 -12.350 -20.969 1.00 92.44 151 ARG A C 1
ATOM 1267 O O . ARG A 1 151 ? 20.752 -13.209 -21.415 1.00 92.44 151 ARG A O 1
ATOM 1274 N N . PHE A 1 152 ? 20.132 -11.852 -19.737 1.00 91.38 152 PHE A N 1
ATOM 1275 C CA . PHE A 1 152 ? 21.128 -12.343 -18.781 1.00 91.38 152 PHE A CA 1
ATOM 1276 C C . PHE A 1 152 ? 20.941 -13.841 -18.491 1.00 91.38 152 PHE A C 1
ATOM 1278 O O . PHE A 1 152 ? 21.884 -14.611 -18.638 1.00 91.38 152 PHE A O 1
ATOM 1285 N N . TYR A 1 153 ? 19.718 -14.264 -18.154 1.00 89.31 153 TYR A N 1
ATOM 1286 C CA . TYR A 1 153 ? 19.372 -15.664 -17.913 1.00 89.31 153 TYR A CA 1
ATOM 1287 C C . TYR A 1 153 ? 19.679 -16.546 -19.130 1.00 89.31 153 TYR A C 1
ATOM 1289 O O . TYR A 1 153 ? 20.331 -17.575 -18.983 1.00 89.31 153 TYR A O 1
ATOM 1297 N N . GLN A 1 154 ? 19.287 -16.123 -20.337 1.00 89.88 154 GLN A N 1
ATOM 1298 C CA . GLN A 1 154 ? 19.583 -16.844 -21.581 1.00 89.88 154 GLN A CA 1
ATOM 1299 C C . GLN A 1 154 ? 21.090 -17.126 -21.737 1.00 89.88 154 GLN A C 1
ATOM 1301 O O . GLN A 1 154 ? 21.472 -18.252 -22.052 1.00 89.88 154 GLN A O 1
ATOM 1306 N N . PHE A 1 155 ? 21.948 -16.144 -21.435 1.00 91.75 155 PHE A N 1
ATOM 1307 C CA . PHE A 1 155 ? 23.405 -16.310 -21.465 1.00 91.75 155 PHE A CA 1
ATOM 1308 C C . PHE A 1 155 ? 23.960 -17.213 -20.354 1.00 91.75 155 PHE A C 1
ATOM 1310 O O . PHE A 1 155 ? 24.965 -17.881 -20.572 1.00 91.75 155 PHE A O 1
ATOM 1317 N N . GLU A 1 156 ? 23.336 -17.274 -19.173 1.00 86.50 156 GLU A N 1
ATOM 1318 C CA . GLU A 1 156 ? 23.745 -18.234 -18.135 1.00 86.50 156 GLU A CA 1
ATOM 1319 C C . GLU A 1 156 ? 23.409 -19.681 -18.518 1.00 86.50 156 GLU A C 1
ATOM 1321 O O . GLU A 1 156 ? 24.107 -20.611 -18.104 1.00 86.50 156 GLU A O 1
ATOM 1326 N N . GLN A 1 157 ? 22.353 -19.882 -19.311 1.00 84.00 157 GLN A N 1
ATOM 1327 C CA . GLN A 1 157 ? 21.904 -21.203 -19.744 1.00 84.00 157 GLN A CA 1
ATOM 1328 C C . GLN A 1 157 ? 22.715 -21.761 -20.925 1.00 84.00 157 GLN A C 1
ATOM 1330 O O . GLN A 1 157 ? 22.892 -22.979 -20.985 1.00 84.00 157 GLN A O 1
ATOM 1335 N N . ASP A 1 158 ? 23.247 -20.910 -21.812 1.00 87.06 158 ASP A N 1
ATOM 1336 C CA . ASP A 1 158 ? 24.076 -21.321 -22.952 1.00 87.06 158 ASP A CA 1
ATOM 1337 C C . ASP A 1 158 ? 25.587 -21.201 -22.667 1.00 87.06 158 ASP A C 1
ATOM 1339 O O . ASP A 1 158 ? 26.164 -20.116 -22.605 1.00 87.06 158 ASP A O 1
ATOM 1343 N N . ALA A 1 159 ? 26.269 -22.344 -22.563 1.00 84.88 159 ALA A N 1
ATOM 1344 C CA . ALA A 1 159 ? 27.718 -22.389 -22.369 1.00 84.88 159 ALA A CA 1
ATOM 1345 C C . ALA A 1 159 ? 28.524 -21.817 -23.559 1.00 84.88 159 ALA A C 1
ATOM 1347 O O . ALA A 1 159 ? 29.661 -21.377 -23.363 1.00 84.88 159 ALA A O 1
ATOM 1348 N N . SER A 1 160 ? 27.957 -21.794 -24.773 1.00 87.44 160 SER A N 1
ATOM 1349 C CA . SER A 1 160 ? 28.603 -21.247 -25.975 1.00 87.44 160 SER A CA 1
ATOM 1350 C C . SER A 1 160 ? 28.821 -19.731 -25.883 1.00 87.44 160 SER A C 1
ATOM 1352 O O . SER A 1 160 ? 29.792 -19.198 -26.429 1.00 87.44 160 SER A O 1
ATOM 1354 N N . GLU A 1 161 ? 27.993 -19.043 -25.091 1.00 89.50 161 GLU A N 1
ATOM 1355 C CA . GLU A 1 161 ? 28.081 -17.601 -24.866 1.00 89.50 161 GLU A CA 1
ATOM 1356 C C . GLU A 1 161 ? 29.271 -17.185 -23.998 1.00 89.50 161 GLU A C 1
ATOM 1358 O O . GLU A 1 161 ? 29.634 -16.004 -23.966 1.00 89.50 161 GLU A O 1
ATOM 1363 N N . ASN A 1 162 ? 29.932 -18.135 -23.322 1.00 88.69 162 ASN A N 1
ATOM 1364 C CA . ASN A 1 162 ? 31.097 -17.868 -22.475 1.00 88.69 162 ASN A CA 1
ATOM 1365 C C . ASN A 1 162 ? 30.806 -16.707 -21.494 1.00 88.69 162 ASN A C 1
ATOM 1367 O O . ASN A 1 162 ? 31.531 -15.702 -21.422 1.00 88.69 162 ASN A O 1
ATOM 1371 N N . PHE A 1 163 ? 29.663 -16.825 -20.815 1.00 89.81 163 PHE A N 1
ATOM 1372 C CA . PHE A 1 163 ? 29.131 -15.852 -19.874 1.00 89.81 163 PHE A CA 1
ATOM 1373 C C . PHE A 1 163 ? 29.404 -16.302 -18.438 1.00 89.81 163 PHE A C 1
ATOM 1375 O O . PHE A 1 163 ? 29.093 -17.425 -18.058 1.00 89.81 163 PHE A O 1
ATOM 1382 N N . HIS A 1 164 ? 29.990 -15.413 -17.638 1.00 84.88 164 HIS A N 1
ATOM 1383 C CA . HIS A 1 164 ? 30.381 -15.690 -16.256 1.00 84.88 164 HIS A CA 1
ATOM 1384 C C . HIS A 1 164 ? 29.897 -14.565 -15.353 1.00 84.88 164 HIS A C 1
ATOM 1386 O O . HIS A 1 164 ? 30.444 -13.455 -15.379 1.00 84.88 164 HIS A O 1
ATOM 1392 N N . TYR A 1 165 ? 28.893 -14.859 -14.533 1.00 83.56 165 TYR A N 1
ATOM 1393 C CA . TYR A 1 165 ? 28.593 -14.081 -13.337 1.00 83.56 165 TYR A CA 1
ATOM 1394 C C . TYR A 1 165 ? 29.785 -14.137 -12.360 1.00 83.56 165 TYR A C 1
ATOM 1396 O O . TYR A 1 165 ? 30.518 -15.125 -12.325 1.00 83.56 165 TYR A O 1
ATOM 1404 N N . LYS A 1 166 ? 30.032 -13.052 -11.612 1.00 79.00 166 LYS A N 1
ATOM 1405 C CA . LYS A 1 166 ? 31.185 -12.946 -10.692 1.00 79.00 166 LYS A CA 1
ATOM 1406 C C . LYS A 1 166 ? 30.790 -12.558 -9.273 1.00 79.00 166 LYS A C 1
ATOM 1408 O O . LYS A 1 166 ? 31.253 -13.165 -8.319 1.00 79.00 166 LYS A O 1
ATOM 1413 N N . GLU A 1 167 ? 29.977 -11.516 -9.136 1.00 69.56 167 GLU A N 1
ATOM 1414 C CA . GLU A 1 167 ? 29.471 -11.030 -7.849 1.00 69.56 167 GLU A CA 1
ATOM 1415 C C . GLU A 1 167 ? 28.229 -10.164 -8.078 1.00 69.56 167 GLU A C 1
ATOM 1417 O O . GLU A 1 167 ? 28.104 -9.492 -9.108 1.00 69.56 167 GLU A O 1
ATOM 1422 N N . TYR A 1 168 ? 27.346 -10.112 -7.089 1.00 69.12 168 TYR A N 1
ATOM 1423 C CA . TYR A 1 168 ? 26.405 -9.015 -6.920 1.00 69.12 168 TYR A CA 1
ATOM 1424 C C . TYR A 1 168 ? 27.028 -8.013 -5.928 1.00 69.12 168 TYR A C 1
ATOM 1426 O O . TYR A 1 168 ? 27.750 -8.404 -5.011 1.00 69.12 168 TYR A O 1
ATOM 1434 N N . LYS A 1 169 ? 26.780 -6.715 -6.124 1.00 59.19 169 LYS A N 1
ATOM 1435 C CA . LYS A 1 169 ? 27.256 -5.634 -5.242 1.00 59.19 169 LYS A CA 1
ATOM 1436 C C . LYS A 1 169 ? 26.174 -4.975 -4.409 1.00 59.19 169 LYS A C 1
ATOM 1438 O O . LYS A 1 169 ? 26.438 -4.580 -3.282 1.00 59.19 169 LYS A O 1
ATOM 1443 N N . ASP A 1 170 ? 25.005 -4.776 -5.005 1.00 56.66 170 ASP A N 1
ATOM 1444 C CA . ASP A 1 170 ? 23.814 -4.269 -4.328 1.00 56.66 170 ASP A CA 1
ATOM 1445 C C . ASP A 1 170 ? 22.593 -5.005 -4.893 1.00 56.66 170 ASP A C 1
ATOM 1447 O O . ASP A 1 170 ? 22.500 -5.231 -6.104 1.00 56.66 170 ASP A O 1
ATOM 1451 N N . HIS A 1 171 ? 21.699 -5.423 -4.003 1.00 52.03 171 HIS A N 1
ATOM 1452 C CA . HIS A 1 171 ? 20.422 -6.044 -4.311 1.00 52.03 171 HIS A CA 1
ATOM 1453 C C . HIS A 1 171 ? 19.413 -5.361 -3.399 1.00 52.03 171 HIS A C 1
ATOM 1455 O O . HIS A 1 171 ? 19.536 -5.363 -2.174 1.00 52.03 171 HIS A O 1
ATOM 1461 N N . ARG A 1 172 ? 18.418 -4.718 -3.999 1.00 51.34 172 ARG A N 1
ATOM 1462 C CA . ARG A 1 172 ? 17.405 -3.990 -3.240 1.00 51.34 172 ARG A CA 1
ATOM 1463 C C . ARG A 1 172 ? 16.050 -4.618 -3.510 1.00 51.34 172 ARG A C 1
ATOM 1465 O O . ARG A 1 172 ? 15.491 -4.478 -4.597 1.00 51.34 172 ARG A O 1
ATOM 1472 N N . LYS A 1 173 ? 15.529 -5.299 -2.483 1.00 50.28 173 LYS A N 1
ATOM 1473 C CA . LYS A 1 173 ? 14.156 -5.832 -2.422 1.00 50.28 173 LYS A CA 1
ATOM 1474 C C . LYS A 1 173 ? 13.796 -6.766 -3.596 1.00 50.28 173 LYS A C 1
ATOM 1476 O O . LYS A 1 173 ? 12.661 -6.750 -4.050 1.00 50.28 173 LYS A O 1
ATOM 1481 N N . ASN A 1 174 ? 14.764 -7.537 -4.105 1.00 58.53 174 ASN A N 1
ATOM 1482 C CA . ASN A 1 174 ? 14.628 -8.512 -5.206 1.00 58.53 174 ASN A CA 1
ATOM 1483 C C . ASN A 1 174 ? 14.079 -7.970 -6.546 1.00 58.53 174 ASN A C 1
ATOM 1485 O O . ASN A 1 174 ? 13.780 -8.752 -7.440 1.00 58.53 174 ASN A O 1
ATOM 1489 N N . ILE A 1 175 ? 13.993 -6.644 -6.710 1.00 61.62 175 ILE A N 1
ATOM 1490 C CA . ILE A 1 175 ? 13.484 -5.976 -7.925 1.00 61.62 175 ILE A CA 1
ATOM 1491 C C . ILE A 1 175 ? 14.626 -5.431 -8.789 1.00 61.62 175 ILE A C 1
ATOM 1493 O O . ILE A 1 175 ? 14.461 -5.255 -9.994 1.00 61.62 175 ILE A O 1
ATOM 1497 N N . LEU A 1 176 ? 15.786 -5.146 -8.192 1.00 71.50 176 LEU A N 1
ATOM 1498 C CA . LEU A 1 176 ? 16.939 -4.603 -8.901 1.00 71.50 176 LEU A CA 1
ATOM 1499 C C . LEU A 1 176 ? 18.243 -5.162 -8.336 1.00 71.50 176 LEU A C 1
ATOM 1501 O O . LEU A 1 176 ? 18.443 -5.161 -7.118 1.00 71.50 176 LEU A O 1
ATOM 1505 N N . ALA A 1 177 ? 19.132 -5.588 -9.231 1.00 73.75 177 ALA A N 1
ATOM 1506 C CA . ALA A 1 177 ? 20.446 -6.115 -8.885 1.00 73.75 177 ALA A CA 1
ATOM 1507 C C . ALA A 1 177 ? 21.554 -5.369 -9.638 1.00 73.75 177 ALA A C 1
ATOM 1509 O O . ALA A 1 177 ? 21.430 -5.082 -10.830 1.00 73.75 177 ALA A O 1
ATOM 1510 N N . ALA A 1 178 ? 22.647 -5.061 -8.941 1.00 76.12 178 ALA A N 1
ATOM 1511 C CA . ALA A 1 178 ? 23.853 -4.459 -9.498 1.00 76.12 178 ALA A CA 1
ATOM 1512 C C . ALA A 1 178 ? 24.986 -5.496 -9.505 1.00 76.12 178 ALA A C 1
ATOM 1514 O O . ALA A 1 178 ? 25.536 -5.831 -8.458 1.00 76.12 178 ALA A O 1
ATOM 1515 N N . LEU A 1 179 ? 25.330 -6.010 -10.685 1.00 81.31 179 LEU A N 1
ATOM 1516 C CA . LEU A 1 179 ? 26.164 -7.200 -10.875 1.00 81.31 179 LEU A CA 1
ATOM 1517 C C . LEU A 1 179 ? 27.548 -6.861 -11.460 1.00 81.31 179 LEU A C 1
ATOM 1519 O O . LEU A 1 179 ? 27.706 -5.877 -12.190 1.00 81.31 179 LEU A O 1
ATOM 1523 N N . ARG A 1 180 ? 28.552 -7.706 -11.200 1.00 81.81 180 ARG A N 1
ATOM 1524 C CA . ARG A 1 180 ? 29.740 -7.868 -12.056 1.00 81.81 180 ARG A CA 1
ATOM 1525 C C . ARG A 1 180 ? 29.651 -9.189 -12.801 1.00 81.81 180 ARG A C 1
ATOM 1527 O O . ARG A 1 180 ? 29.299 -10.216 -12.224 1.00 81.81 180 ARG A O 1
ATOM 1534 N N . TYR A 1 181 ? 30.049 -9.159 -14.064 1.00 88.25 181 TYR A N 1
ATOM 1535 C CA . TYR A 1 181 ? 30.093 -10.331 -14.928 1.00 88.25 181 TYR A CA 1
ATOM 1536 C C . TYR A 1 181 ? 31.031 -10.097 -16.116 1.00 88.25 181 TYR A C 1
ATOM 1538 O O . TYR A 1 181 ? 31.478 -8.972 -16.372 1.00 88.25 181 TYR A O 1
ATOM 1546 N N . SER A 1 182 ? 31.322 -11.161 -16.856 1.00 90.25 182 SER A N 1
ATOM 1547 C CA . SER A 1 182 ? 32.024 -11.108 -18.138 1.00 90.25 182 SER A CA 1
ATOM 1548 C C . SER A 1 182 ? 31.313 -11.945 -19.192 1.00 90.25 182 SER A C 1
ATOM 1550 O O . SER A 1 182 ? 30.823 -13.021 -18.879 1.00 90.25 182 SER A O 1
ATOM 1552 N N . TRP A 1 183 ? 31.308 -11.477 -20.437 1.00 92.62 183 TRP A N 1
ATOM 1553 C CA . TRP A 1 183 ? 30.640 -12.120 -21.572 1.00 92.62 183 TRP A CA 1
ATOM 1554 C C . TRP A 1 183 ? 31.606 -12.216 -22.751 1.00 92.62 183 TRP A C 1
ATOM 1556 O O . TRP A 1 183 ? 32.191 -11.201 -23.137 1.00 92.62 183 TRP A O 1
ATOM 1566 N N . ARG A 1 184 ? 31.849 -13.424 -23.280 1.00 91.19 184 ARG A N 1
ATOM 1567 C CA . ARG A 1 184 ? 32.854 -13.695 -24.331 1.00 91.19 184 ARG A CA 1
ATOM 1568 C C . ARG A 1 184 ? 34.213 -13.020 -24.034 1.00 91.19 184 ARG A C 1
ATOM 1570 O O . ARG A 1 184 ? 34.841 -12.417 -24.908 1.00 91.19 184 ARG A O 1
ATOM 1577 N N . GLY A 1 185 ? 34.650 -13.041 -22.770 1.00 86.94 185 GLY A N 1
ATOM 1578 C CA . GLY A 1 185 ? 35.890 -12.398 -22.298 1.00 86.94 185 GLY A CA 1
ATOM 1579 C C . GLY A 1 185 ? 35.884 -10.857 -22.235 1.00 86.94 185 GLY A C 1
ATOM 1580 O O . GLY A 1 185 ? 36.926 -10.250 -21.988 1.00 86.94 185 GLY A O 1
ATOM 1581 N N . ALA A 1 186 ? 34.744 -10.199 -22.458 1.00 89.94 186 ALA A N 1
ATOM 1582 C CA . ALA A 1 186 ? 34.558 -8.767 -22.231 1.00 89.94 186 ALA A CA 1
ATOM 1583 C C . ALA A 1 186 ? 34.036 -8.509 -20.808 1.00 89.94 186 ALA A C 1
ATOM 1585 O O . ALA A 1 186 ? 33.083 -9.143 -20.367 1.00 89.94 186 ALA A O 1
ATOM 1586 N N . GLU A 1 187 ? 34.622 -7.551 -20.090 1.00 89.19 187 GLU A N 1
ATOM 1587 C CA . GLU A 1 187 ? 34.276 -7.278 -18.683 1.00 89.19 187 GLU A CA 1
ATOM 1588 C C . GLU A 1 187 ? 33.152 -6.243 -18.524 1.00 89.19 187 GLU A C 1
ATOM 1590 O O . GLU A 1 187 ? 33.218 -5.168 -19.137 1.00 89.19 187 GLU A O 1
ATOM 1595 N N . LYS A 1 188 ? 32.203 -6.487 -17.604 1.00 86.94 188 LYS A N 1
ATOM 1596 C CA . LYS A 1 188 ? 31.304 -5.461 -17.048 1.00 86.94 188 LYS A CA 1
ATOM 1597 C C . LYS A 1 188 ? 31.587 -5.254 -15.545 1.00 86.94 188 LYS A C 1
ATOM 1599 O O . LYS A 1 188 ? 31.179 -6.061 -14.714 1.00 86.94 188 LYS A O 1
ATOM 1604 N N . PRO A 1 189 ? 32.282 -4.164 -15.153 1.00 76.69 189 PRO A N 1
ATOM 1605 C CA . PRO A 1 189 ? 32.705 -3.934 -13.762 1.00 76.69 189 PRO A CA 1
ATOM 1606 C C . PRO A 1 189 ? 31.581 -3.448 -12.826 1.00 76.69 189 PRO A C 1
ATOM 1608 O O . PRO A 1 189 ? 31.800 -3.353 -11.609 1.00 76.69 189 PRO A O 1
ATOM 1611 N N . LEU A 1 190 ? 30.432 -3.086 -13.409 1.00 77.88 190 LEU A N 1
ATOM 1612 C CA . LEU A 1 190 ? 29.135 -2.888 -12.769 1.00 77.88 190 LEU A CA 1
ATOM 1613 C C . LEU A 1 190 ? 28.042 -2.854 -13.853 1.00 77.88 190 LEU A C 1
ATOM 1615 O O . LEU A 1 190 ? 28.176 -2.109 -14.826 1.00 77.88 190 LEU A O 1
ATOM 1619 N N . GLY A 1 191 ? 26.974 -3.627 -13.685 1.00 76.44 191 GLY A N 1
ATOM 1620 C CA . GLY A 1 191 ? 25.787 -3.616 -14.533 1.00 76.44 191 GLY A CA 1
ATOM 1621 C C . GLY A 1 191 ? 24.530 -3.806 -13.701 1.00 76.44 191 GLY A C 1
ATOM 1622 O O . GLY A 1 191 ? 24.382 -4.827 -13.044 1.00 76.44 191 GLY A O 1
ATOM 1623 N N . SER A 1 192 ? 23.652 -2.813 -13.714 1.00 79.69 192 SER A N 1
ATOM 1624 C CA . SER A 1 192 ? 22.355 -2.827 -13.041 1.00 79.69 192 SER A CA 1
ATOM 1625 C C . SER A 1 192 ? 21.257 -3.347 -13.964 1.00 79.69 192 SER A C 1
ATOM 1627 O O . SER A 1 192 ? 21.253 -3.007 -15.143 1.00 79.69 192 SER A O 1
ATOM 1629 N N . MET A 1 193 ? 20.313 -4.124 -13.444 1.00 83.62 193 MET A N 1
ATOM 1630 C CA . MET A 1 193 ? 19.124 -4.558 -14.185 1.00 83.62 193 MET A CA 1
ATOM 1631 C C . MET A 1 193 ? 17.943 -4.765 -13.248 1.00 83.62 193 MET A C 1
ATOM 1633 O O . MET A 1 193 ? 18.136 -5.115 -12.080 1.00 83.62 193 MET A O 1
ATOM 1637 N N . PHE A 1 194 ? 16.734 -4.565 -13.770 1.00 84.69 194 PHE A N 1
ATOM 1638 C CA . PHE A 1 194 ? 15.535 -5.060 -13.108 1.00 84.69 194 PHE A CA 1
ATOM 1639 C C . PHE A 1 194 ? 15.535 -6.589 -13.078 1.00 84.69 194 PHE A C 1
ATOM 1641 O O . PHE A 1 194 ? 16.112 -7.226 -13.956 1.00 84.69 194 PHE A O 1
ATOM 1648 N N . ILE A 1 195 ? 14.875 -7.156 -12.073 1.00 79.44 195 ILE A N 1
ATOM 1649 C CA . ILE A 1 195 ? 14.716 -8.590 -11.838 1.00 79.44 195 ILE A CA 1
ATOM 1650 C C . ILE A 1 195 ? 13.216 -8.884 -11.705 1.00 79.44 195 ILE A C 1
ATOM 1652 O O . ILE A 1 195 ? 12.499 -8.137 -11.041 1.00 79.44 195 ILE A O 1
ATOM 1656 N N . GLY A 1 196 ? 12.726 -9.950 -12.345 1.00 76.94 196 GLY A N 1
ATOM 1657 C CA . GLY A 1 196 ? 11.317 -10.374 -12.266 1.00 76.94 196 GLY A CA 1
ATOM 1658 C C . GLY A 1 196 ? 10.326 -9.544 -13.092 1.00 76.94 196 GLY A C 1
ATOM 1659 O O . GLY A 1 196 ? 9.154 -9.905 -13.195 1.00 76.94 196 GLY A O 1
ATOM 1660 N N . THR A 1 197 ? 10.776 -8.452 -13.708 1.00 84.38 197 THR A N 1
ATOM 1661 C CA . THR A 1 197 ? 9.976 -7.594 -14.590 1.00 84.38 197 THR A CA 1
ATOM 1662 C C . THR A 1 197 ? 9.743 -8.229 -15.963 1.00 84.38 197 THR A C 1
ATOM 1664 O O . THR A 1 197 ? 10.456 -9.144 -16.376 1.00 84.38 197 THR A O 1
ATOM 1667 N N . SER A 1 198 ? 8.737 -7.751 -16.696 1.00 89.19 198 SER A N 1
ATOM 1668 C CA . SER A 1 198 ? 8.516 -8.140 -18.092 1.00 89.19 198 SER A CA 1
ATOM 1669 C C . SER A 1 198 ? 9.191 -7.170 -19.074 1.00 89.19 198 SER A C 1
ATOM 1671 O O . SER A 1 198 ? 9.398 -6.006 -18.715 1.00 89.19 198 SER A O 1
ATOM 1673 N N . PRO A 1 199 ? 9.514 -7.598 -20.316 1.00 92.50 199 PRO A N 1
ATOM 1674 C CA . PRO A 1 199 ? 10.151 -6.731 -21.311 1.00 92.50 199 PRO A CA 1
ATOM 1675 C C . PRO A 1 199 ? 9.383 -5.427 -21.542 1.00 92.50 199 PRO A C 1
ATOM 1677 O O . PRO A 1 199 ? 9.973 -4.350 -21.605 1.00 92.50 199 PRO A O 1
ATOM 1680 N N . GLU A 1 200 ? 8.049 -5.507 -21.604 1.00 93.31 200 GLU A N 1
ATOM 1681 C CA . GLU A 1 200 ? 7.199 -4.337 -21.788 1.00 93.31 200 GLU A CA 1
ATOM 1682 C C . GLU A 1 200 ? 7.247 -3.360 -20.606 1.00 93.31 200 GLU A C 1
ATOM 1684 O O . GLU A 1 200 ? 7.092 -2.158 -20.817 1.00 93.31 200 GLU A O 1
ATOM 1689 N N . TYR A 1 201 ? 7.474 -3.844 -19.381 1.00 90.88 201 TYR A N 1
ATOM 1690 C CA . TYR A 1 201 ? 7.600 -2.989 -18.203 1.00 90.88 201 TYR A CA 1
ATOM 1691 C C . TYR A 1 201 ? 8.932 -2.236 -18.219 1.00 90.88 201 TYR A C 1
ATOM 1693 O O . TYR A 1 201 ? 8.933 -1.010 -18.120 1.00 90.88 201 TYR A O 1
ATOM 1701 N N . ASP A 1 202 ? 10.047 -2.951 -18.411 1.00 90.00 202 ASP A N 1
ATOM 1702 C CA . ASP A 1 202 ? 11.386 -2.357 -18.523 1.00 90.00 202 ASP A CA 1
ATOM 1703 C C . ASP A 1 202 ? 11.396 -1.261 -19.601 1.00 90.00 202 ASP A C 1
ATOM 1705 O O . ASP A 1 202 ? 11.787 -0.120 -19.347 1.00 90.00 202 ASP A O 1
ATOM 1709 N N . MET A 1 203 ? 10.884 -1.585 -20.793 1.00 92.75 203 MET A N 1
ATOM 1710 C CA . MET A 1 203 ? 10.841 -0.681 -21.943 1.00 92.75 203 MET A CA 1
ATOM 1711 C C . MET A 1 203 ? 9.975 0.560 -21.670 1.00 92.75 203 MET A C 1
ATOM 1713 O O . MET A 1 203 ? 10.377 1.673 -22.014 1.00 92.75 203 MET A O 1
ATOM 1717 N N . ALA A 1 204 ? 8.819 0.411 -21.009 1.00 91.19 204 ALA A N 1
ATOM 1718 C CA . ALA A 1 204 ? 7.965 1.545 -20.642 1.00 91.19 204 ALA A CA 1
ATOM 1719 C C . ALA A 1 204 ? 8.658 2.478 -19.634 1.00 91.19 204 ALA A C 1
ATOM 1721 O O . ALA A 1 204 ? 8.654 3.695 -19.812 1.00 91.19 204 ALA A O 1
ATOM 1722 N N . ILE A 1 205 ? 9.300 1.913 -18.608 1.00 87.00 205 ILE A N 1
ATOM 1723 C CA . ILE A 1 205 ? 10.001 2.670 -17.563 1.00 87.00 205 ILE A CA 1
ATOM 1724 C C . ILE A 1 205 ? 11.221 3.411 -18.127 1.00 87.00 205 ILE A C 1
ATOM 1726 O O . ILE A 1 205 ? 11.427 4.588 -17.820 1.00 87.00 205 ILE A O 1
ATOM 1730 N N . PHE A 1 206 ? 12.002 2.776 -19.005 1.00 86.50 206 PHE A N 1
ATOM 1731 C CA . PHE A 1 206 ? 13.112 3.446 -19.684 1.00 86.50 206 PHE A CA 1
ATOM 1732 C C . PHE A 1 206 ? 12.630 4.529 -20.662 1.00 86.50 206 PHE A C 1
ATOM 1734 O O . PHE A 1 206 ? 13.236 5.597 -20.709 1.00 86.50 206 PHE A O 1
ATOM 1741 N N . THR A 1 207 ? 11.509 4.322 -21.365 1.00 88.00 207 THR A N 1
ATOM 1742 C CA . THR A 1 207 ? 10.914 5.354 -22.239 1.00 88.00 207 THR A CA 1
ATOM 1743 C C . THR A 1 207 ? 10.410 6.558 -21.437 1.00 88.00 207 THR A C 1
ATOM 1745 O O . THR A 1 207 ? 10.657 7.702 -21.817 1.00 88.00 207 THR A O 1
ATOM 1748 N N . LEU A 1 208 ? 9.748 6.322 -20.299 1.00 85.12 208 LEU A N 1
ATOM 1749 C CA . LEU A 1 208 ? 9.312 7.380 -19.384 1.00 85.12 208 LEU A CA 1
ATOM 1750 C C . LEU A 1 208 ? 10.507 8.196 -18.871 1.00 85.12 208 LEU A C 1
ATOM 1752 O O . LEU A 1 208 ? 10.455 9.427 -18.868 1.00 85.12 208 LEU A O 1
ATOM 1756 N N . CYS A 1 209 ? 11.604 7.533 -18.496 1.00 80.62 209 CYS A N 1
ATOM 1757 C CA . CYS A 1 209 ? 12.814 8.242 -18.094 1.00 80.62 209 CYS A CA 1
ATOM 1758 C C . CYS A 1 209 ? 13.512 8.970 -19.237 1.00 80.62 209 CYS A C 1
ATOM 1760 O O . CYS A 1 209 ? 14.027 10.053 -18.994 1.00 80.62 209 CYS A O 1
ATOM 1762 N N . PHE A 1 210 ? 13.524 8.433 -20.457 1.00 78.50 210 PHE A N 1
ATOM 1763 C CA . PHE A 1 210 ? 14.041 9.139 -21.631 1.00 78.50 210 PHE A CA 1
ATOM 1764 C C . PHE A 1 210 ? 13.278 10.449 -21.881 1.00 78.50 210 PHE A C 1
ATOM 1766 O O . PHE A 1 210 ? 13.909 11.488 -22.063 1.00 78.50 210 PHE A O 1
ATOM 1773 N N . LEU A 1 211 ? 11.943 10.434 -21.781 1.00 77.31 211 LEU A N 1
ATOM 1774 C CA . LEU A 1 211 ? 11.125 11.650 -21.861 1.00 77.31 211 LEU A CA 1
ATOM 1775 C C . LEU A 1 211 ? 11.462 12.654 -20.747 1.00 77.31 211 LEU A C 1
ATOM 1777 O O . LEU A 1 211 ? 11.654 13.834 -21.024 1.00 77.31 211 LEU A O 1
ATOM 1781 N N . ALA A 1 212 ? 11.588 12.190 -19.500 1.00 69.69 212 ALA A N 1
ATOM 1782 C CA . ALA A 1 212 ? 11.957 13.042 -18.365 1.00 69.69 212 ALA A CA 1
ATOM 1783 C C . ALA A 1 212 ? 13.427 13.522 -18.396 1.00 69.69 212 ALA A C 1
ATOM 1785 O O . ALA A 1 212 ? 13.788 14.469 -17.696 1.00 69.69 212 ALA A O 1
ATOM 1786 N N . TRP A 1 213 ? 14.290 12.875 -19.186 1.00 63.59 213 TRP A N 1
ATOM 1787 C CA . TRP A 1 213 ? 15.717 13.188 -19.285 1.00 63.59 213 TRP A CA 1
ATOM 1788 C C . TRP A 1 213 ? 16.009 14.415 -20.152 1.00 63.59 213 TRP A C 1
ATOM 1790 O O . TRP A 1 213 ? 17.067 15.023 -19.998 1.00 63.59 213 TRP A O 1
ATOM 1800 N N . LEU A 1 214 ? 15.081 14.813 -21.031 1.00 55.81 214 LEU A N 1
ATOM 1801 C CA . LEU A 1 214 ? 15.272 15.937 -21.958 1.00 55.81 214 LEU A CA 1
ATOM 1802 C C . LEU A 1 214 ? 15.652 17.255 -21.248 1.00 55.81 214 LEU A C 1
ATOM 1804 O O . LEU A 1 214 ? 16.372 18.057 -21.840 1.00 55.81 214 LEU A O 1
ATOM 1808 N N . ASP A 1 215 ? 15.288 17.415 -19.968 1.00 48.34 215 ASP A N 1
ATOM 1809 C CA . ASP A 1 215 ? 15.671 18.558 -19.124 1.00 48.34 215 ASP A CA 1
ATOM 1810 C C . ASP A 1 215 ? 16.702 18.231 -18.011 1.00 48.34 215 ASP A C 1
ATOM 1812 O O . ASP A 1 215 ? 17.245 19.145 -17.381 1.00 48.34 215 ASP A O 1
ATOM 1816 N N . LYS A 1 216 ? 17.009 16.951 -17.719 1.00 54.66 216 LYS A N 1
ATOM 1817 C CA . LYS A 1 216 ? 17.854 16.536 -16.569 1.00 54.66 216 LYS A CA 1
ATOM 1818 C C . LYS A 1 216 ? 18.690 15.281 -16.836 1.00 54.66 216 LYS A C 1
ATOM 1820 O O . LYS A 1 216 ? 18.194 14.264 -17.292 1.00 54.66 216 LYS A O 1
ATOM 1825 N N . ARG A 1 217 ? 19.953 15.278 -16.376 1.00 57.84 217 ARG A N 1
ATOM 1826 C CA . ARG A 1 217 ? 20.890 14.134 -16.536 1.00 57.84 217 ARG A CA 1
ATOM 1827 C C . ARG A 1 217 ? 20.457 12.826 -15.850 1.00 57.84 217 ARG A C 1
ATOM 1829 O O . ARG A 1 217 ? 21.019 11.778 -16.165 1.00 57.84 217 ARG A O 1
ATOM 1836 N N . ASN A 1 218 ? 19.537 12.895 -14.888 1.00 67.25 218 ASN A N 1
ATOM 1837 C CA . ASN A 1 218 ? 19.048 11.771 -14.092 1.00 67.25 218 ASN A CA 1
ATOM 1838 C C . ASN A 1 218 ? 17.523 11.856 -13.956 1.00 67.25 218 ASN A C 1
ATOM 1840 O O . ASN A 1 218 ? 16.979 12.937 -13.736 1.00 67.25 218 ASN A O 1
ATOM 1844 N N . CYS A 1 219 ? 16.876 10.699 -14.011 1.00 70.44 219 CYS A N 1
ATOM 1845 C CA . CYS A 1 219 ? 15.453 10.490 -13.801 1.00 70.44 219 CYS A CA 1
ATOM 1846 C C . CYS A 1 219 ? 15.261 9.763 -12.460 1.00 70.44 219 CYS A C 1
ATOM 1848 O O . CYS A 1 219 ? 15.526 8.564 -12.355 1.00 70.44 219 CYS A O 1
ATOM 1850 N N . ASP A 1 220 ? 14.854 10.493 -11.421 1.00 67.00 220 ASP A N 1
ATOM 1851 C CA . ASP A 1 220 ? 14.580 9.921 -10.100 1.00 67.00 220 ASP A CA 1
ATOM 1852 C C . ASP A 1 220 ? 13.124 9.434 -10.041 1.00 67.00 220 ASP A C 1
ATOM 1854 O O . ASP A 1 220 ? 12.189 10.232 -10.121 1.00 67.00 220 ASP A O 1
ATOM 1858 N N . MET A 1 221 ? 12.926 8.125 -9.870 1.00 63.91 221 MET A N 1
ATOM 1859 C CA . MET A 1 221 ? 11.605 7.499 -9.746 1.00 63.91 221 MET A CA 1
ATOM 1860 C C . MET A 1 221 ? 11.502 6.669 -8.474 1.00 63.91 221 MET A C 1
ATOM 1862 O O . MET A 1 221 ? 12.452 6.000 -8.070 1.00 63.91 221 MET A O 1
ATOM 1866 N N . LEU A 1 222 ? 10.316 6.650 -7.872 1.00 57.59 222 LEU A N 1
ATOM 1867 C CA . LEU A 1 222 ? 9.981 5.653 -6.866 1.00 57.59 222 LEU A CA 1
ATOM 1868 C C . LEU A 1 222 ? 9.357 4.435 -7.555 1.00 57.59 222 LEU A C 1
ATOM 1870 O O . LEU A 1 222 ? 8.360 4.569 -8.257 1.00 57.59 222 LEU A O 1
ATOM 1874 N N . ILE A 1 223 ? 9.918 3.247 -7.326 1.00 58.19 223 ILE A N 1
ATOM 1875 C CA . ILE A 1 223 ? 9.340 1.977 -7.786 1.00 58.19 223 ILE A CA 1
ATOM 1876 C C . ILE A 1 223 ? 9.129 1.098 -6.558 1.00 58.19 223 ILE A C 1
ATOM 1878 O O . ILE A 1 223 ? 10.070 0.837 -5.804 1.00 58.19 223 ILE A O 1
ATOM 1882 N N . THR A 1 224 ? 7.884 0.655 -6.367 1.00 52.88 224 THR A N 1
ATOM 1883 C CA . THR A 1 224 ? 7.344 0.033 -5.144 1.00 52.88 224 THR A CA 1
ATOM 1884 C C . THR A 1 224 ? 7.545 0.885 -3.884 1.00 52.88 224 THR A C 1
ATOM 1886 O O . THR A 1 224 ? 6.673 1.667 -3.530 1.00 52.88 224 THR A O 1
ATOM 1889 N N . THR A 1 225 ? 8.677 0.735 -3.194 1.00 45.03 225 THR A N 1
ATOM 1890 C CA . THR A 1 225 ? 8.954 1.304 -1.863 1.00 45.03 225 THR A CA 1
ATOM 1891 C C . THR A 1 225 ? 10.405 1.788 -1.725 1.00 45.03 225 THR A C 1
ATOM 1893 O O . THR A 1 225 ? 10.973 1.788 -0.629 1.00 45.03 225 THR A O 1
ATOM 1896 N N . ALA A 1 226 ? 11.050 2.140 -2.839 1.00 45.53 226 ALA A N 1
ATOM 1897 C CA . ALA A 1 226 ? 12.404 2.687 -2.875 1.00 45.53 226 ALA A CA 1
ATOM 1898 C C . ALA A 1 226 ? 12.537 3.731 -3.991 1.00 45.53 226 ALA A C 1
ATOM 1900 O O . ALA A 1 226 ? 11.869 3.628 -5.021 1.00 45.53 226 ALA A O 1
ATOM 1901 N N . TYR A 1 227 ? 13.396 4.729 -3.770 1.00 54.75 227 TYR A N 1
ATOM 1902 C CA . TYR A 1 227 ? 13.814 5.679 -4.799 1.00 54.75 227 TYR A CA 1
ATOM 1903 C C . TYR A 1 227 ? 14.977 5.110 -5.607 1.00 54.75 227 TYR A C 1
ATOM 1905 O O . TYR A 1 227 ? 15.908 4.522 -5.052 1.00 54.75 227 TYR A O 1
ATOM 1913 N N . TRP A 1 228 ? 14.935 5.351 -6.911 1.00 62.09 228 TRP A N 1
ATOM 1914 C CA . TRP A 1 228 ? 15.875 4.838 -7.892 1.00 62.09 228 TRP A CA 1
ATOM 1915 C C . TRP A 1 228 ? 16.253 5.956 -8.853 1.00 62.09 228 TRP A C 1
ATOM 1917 O O . TRP A 1 228 ? 15.384 6.657 -9.370 1.00 62.09 228 TRP A O 1
ATOM 1927 N N . MET A 1 229 ? 17.548 6.101 -9.104 1.00 61.66 229 MET A N 1
ATOM 1928 C CA . MET A 1 229 ? 18.083 7.095 -10.024 1.00 61.66 229 MET A CA 1
ATOM 1929 C C . MET A 1 229 ? 18.399 6.407 -11.349 1.00 61.66 229 MET A C 1
ATOM 1931 O O . MET A 1 229 ? 19.303 5.577 -11.412 1.00 61.66 229 MET A O 1
ATOM 1935 N N . PHE A 1 230 ? 17.690 6.743 -12.418 1.00 70.56 230 PHE A N 1
ATOM 1936 C CA . PHE A 1 230 ? 17.982 6.242 -13.758 1.00 70.56 230 PHE A CA 1
ATOM 1937 C C . PHE A 1 230 ? 18.819 7.268 -14.510 1.00 70.56 230 PHE A C 1
ATOM 1939 O O . PHE A 1 230 ? 18.440 8.432 -14.633 1.00 70.56 230 PHE A O 1
ATOM 1946 N N . THR A 1 231 ? 19.967 6.843 -15.030 1.00 67.25 231 THR A N 1
ATOM 1947 C CA . THR A 1 231 ? 20.722 7.644 -15.993 1.00 67.25 231 THR A CA 1
ATOM 1948 C C . THR A 1 231 ? 20.360 7.137 -17.378 1.00 67.25 231 THR A C 1
ATOM 1950 O O . THR A 1 231 ? 20.697 6.004 -17.726 1.00 67.25 231 THR A O 1
ATOM 1953 N N . CYS A 1 232 ? 19.693 7.982 -18.159 1.00 67.69 232 CYS A N 1
ATOM 1954 C CA . CYS A 1 232 ? 19.640 7.823 -19.603 1.00 67.69 232 CYS A CA 1
ATOM 1955 C C . CYS A 1 232 ? 20.765 8.639 -20.268 1.00 67.69 232 CYS A C 1
ATOM 1957 O O . CYS A 1 232 ? 21.435 9.454 -19.628 1.00 67.69 232 CYS A O 1
ATOM 1959 N N . ILE A 1 233 ? 21.022 8.368 -21.539 1.00 65.38 233 ILE A N 1
ATOM 1960 C CA . ILE A 1 233 ? 21.920 9.099 -22.438 1.00 65.38 233 ILE A CA 1
ATOM 1961 C C . ILE A 1 233 ? 21.174 9.184 -23.772 1.00 65.38 233 ILE A C 1
ATOM 1963 O O . ILE A 1 233 ? 20.404 8.277 -24.079 1.00 65.38 233 ILE A O 1
ATOM 1967 N N . THR A 1 234 ? 21.383 10.241 -24.559 1.00 58.84 234 THR A N 1
ATOM 1968 C CA . THR A 1 234 ? 20.755 10.405 -25.881 1.00 58.84 234 THR A CA 1
ATOM 1969 C C . THR A 1 234 ? 21.783 10.595 -26.991 1.00 58.84 234 THR A C 1
ATOM 1971 O O . THR A 1 234 ? 22.862 11.149 -26.778 1.00 58.84 234 THR A O 1
ATOM 1974 N N . HIS A 1 235 ? 21.442 10.087 -28.173 1.00 57.06 235 HIS A N 1
ATOM 1975 C CA . HIS A 1 235 ? 22.180 10.214 -29.425 1.00 57.06 235 HIS A CA 1
ATOM 1976 C C . HIS A 1 235 ? 21.118 10.375 -30.514 1.00 57.06 235 HIS A C 1
ATOM 1978 O O . HIS A 1 235 ? 20.250 9.518 -30.646 1.00 57.06 235 HIS A O 1
ATOM 1984 N N . GLU A 1 236 ? 21.150 11.506 -31.224 1.00 54.44 236 GLU A N 1
ATOM 1985 C CA . GLU A 1 236 ? 20.374 11.756 -32.455 1.00 54.44 236 GLU A CA 1
ATOM 1986 C C . GLU A 1 236 ? 18.862 11.431 -32.369 1.00 54.44 236 GLU A C 1
ATOM 1988 O O . GLU A 1 236 ? 18.242 11.028 -33.342 1.00 54.44 236 GLU A O 1
ATOM 1993 N N . GLY A 1 237 ? 18.246 11.645 -31.198 1.00 53.75 237 GLY A N 1
ATOM 1994 C CA . GLY A 1 237 ? 16.805 11.438 -30.967 1.00 53.75 237 GLY A CA 1
ATOM 1995 C C . GLY A 1 237 ? 16.401 10.032 -30.501 1.00 53.75 237 GLY A C 1
ATOM 1996 O O . GLY A 1 237 ? 15.260 9.850 -30.085 1.00 53.75 237 GLY A O 1
ATOM 1997 N N . SER A 1 238 ? 17.329 9.072 -30.494 1.00 55.34 238 SER A N 1
ATOM 1998 C CA . SER A 1 238 ? 17.125 7.701 -29.998 1.00 55.34 238 SER A CA 1
ATOM 1999 C C . SER A 1 238 ? 17.474 7.545 -28.508 1.00 55.34 238 SER A C 1
ATOM 2001 O O . SER A 1 238 ? 18.028 8.465 -27.889 1.00 55.34 238 SER A O 1
ATOM 2003 N N . VAL A 1 239 ? 17.198 6.359 -27.936 1.00 57.59 239 VAL A N 1
ATOM 2004 C CA . VAL A 1 239 ? 17.537 5.966 -26.547 1.00 57.59 239 VAL A CA 1
ATOM 2005 C C . VAL A 1 239 ? 18.805 5.073 -26.479 1.00 57.59 239 VAL A C 1
ATOM 2007 O O . VAL A 1 239 ? 18.710 3.884 -26.187 1.00 57.59 239 VAL A O 1
ATOM 2010 N N . PRO A 1 240 ? 20.026 5.591 -26.713 1.00 57.00 240 PRO A N 1
ATOM 2011 C CA . PRO A 1 240 ? 21.271 4.816 -26.775 1.00 57.00 240 PRO A CA 1
ATOM 2012 C C . PRO A 1 240 ? 21.757 4.250 -25.435 1.00 57.00 240 PRO A C 1
ATOM 2014 O O . PRO A 1 240 ? 22.730 3.508 -25.417 1.00 57.00 240 PRO A O 1
ATOM 2017 N N . SER A 1 241 ? 21.190 4.654 -24.294 1.00 63.16 241 SER A N 1
ATOM 2018 C CA . SER A 1 241 ? 21.472 4.026 -22.998 1.00 63.16 241 SER A CA 1
ATOM 2019 C C . SER A 1 241 ? 20.462 4.483 -21.955 1.00 63.16 241 SER A C 1
ATOM 2021 O O . SER A 1 241 ? 20.292 5.683 -21.778 1.00 63.16 241 SER A O 1
ATOM 2023 N N . CYS A 1 242 ? 19.860 3.555 -21.214 1.00 64.38 242 CYS A N 1
ATOM 2024 C CA . CYS A 1 242 ? 19.159 3.828 -19.960 1.00 64.38 242 CYS A CA 1
ATOM 2025 C C . CYS A 1 242 ? 19.497 2.721 -18.962 1.00 64.38 242 CYS A C 1
ATOM 2027 O O . CYS A 1 242 ? 19.370 1.538 -19.273 1.00 64.38 242 CYS A O 1
ATOM 2029 N N . PHE A 1 243 ? 19.936 3.094 -17.759 1.00 65.38 243 PHE A N 1
ATOM 2030 C CA . PHE A 1 243 ? 20.223 2.135 -16.694 1.00 65.38 243 PHE A CA 1
ATOM 2031 C C . PHE A 1 243 ? 20.010 2.737 -15.305 1.00 65.38 243 PHE A C 1
ATOM 2033 O O . PHE A 1 243 ? 20.268 3.918 -15.057 1.00 65.38 243 PHE A O 1
ATOM 2040 N N . ALA A 1 244 ? 19.563 1.899 -14.372 1.00 60.75 244 ALA A N 1
ATOM 2041 C CA . ALA A 1 244 ? 19.421 2.280 -12.974 1.00 60.75 244 ALA A CA 1
ATOM 2042 C C . ALA A 1 244 ? 20.786 2.471 -12.303 1.00 60.75 244 ALA A C 1
ATOM 2044 O O . ALA A 1 244 ? 21.769 1.805 -12.633 1.00 60.75 244 ALA A O 1
ATOM 2045 N N . ARG A 1 245 ? 20.853 3.336 -11.303 1.00 58.41 245 ARG A N 1
ATOM 2046 C CA . ARG A 1 245 ? 22.029 3.556 -10.468 1.00 58.41 245 ARG A CA 1
ATOM 2047 C C . ARG A 1 245 ? 21.604 3.627 -9.015 1.00 58.41 245 ARG A C 1
ATOM 2049 O O . ARG A 1 245 ? 20.547 4.163 -8.689 1.00 58.41 245 ARG A O 1
ATOM 2056 N N . ASP A 1 246 ? 22.478 3.132 -8.148 1.00 53.38 246 ASP A N 1
ATOM 2057 C CA . ASP A 1 246 ? 22.359 3.409 -6.727 1.00 53.38 246 ASP A CA 1
ATOM 2058 C C . ASP A 1 246 ? 22.497 4.920 -6.478 1.00 53.38 246 ASP A C 1
ATOM 2060 O O . ASP A 1 246 ? 23.444 5.568 -6.945 1.00 53.38 246 ASP A O 1
ATOM 2064 N N . ARG A 1 247 ? 21.534 5.472 -5.740 1.00 46.19 247 ARG A N 1
ATOM 2065 C CA . ARG A 1 247 ? 21.616 6.807 -5.162 1.00 46.19 247 ARG A CA 1
ATOM 2066 C C . ARG A 1 247 ? 22.220 6.649 -3.770 1.00 46.19 247 ARG A C 1
ATOM 2068 O O . ARG A 1 247 ? 21.506 6.390 -2.807 1.00 46.19 247 ARG A O 1
ATOM 2075 N N . MET A 1 248 ? 23.538 6.840 -3.673 1.00 36.47 248 MET A N 1
ATOM 2076 C CA . MET A 1 248 ? 24.193 7.030 -2.378 1.00 36.47 248 MET A CA 1
ATOM 2077 C C . MET A 1 248 ? 23.528 8.210 -1.662 1.00 36.47 248 MET A C 1
ATOM 2079 O O . MET A 1 248 ? 23.573 9.335 -2.170 1.00 36.47 248 MET A O 1
ATOM 2083 N N . ASP A 1 249 ? 22.948 7.964 -0.488 1.00 33.84 249 ASP A N 1
ATOM 2084 C CA . ASP A 1 249 ? 22.324 8.995 0.342 1.00 33.84 249 ASP A CA 1
ATOM 2085 C C . ASP A 1 249 ? 23.375 9.975 0.885 1.00 33.84 249 ASP A C 1
ATOM 2087 O O . ASP A 1 249 ? 23.880 9.864 2.002 1.00 33.84 249 ASP A O 1
ATOM 2091 N N . LYS A 1 250 ? 23.690 10.992 0.081 1.00 27.25 250 LYS A N 1
ATOM 2092 C CA . LYS A 1 250 ? 24.176 12.279 0.574 1.00 27.25 250 LYS A CA 1
ATOM 2093 C C . LYS A 1 250 ? 22.959 13.175 0.712 1.00 27.25 250 LYS A C 1
ATOM 2095 O O . LYS A 1 250 ? 22.349 13.522 -0.295 1.00 27.25 250 LYS A O 1
ATOM 2100 N N . GLY A 1 251 ? 22.594 13.483 1.956 1.00 27.59 251 GLY A N 1
ATOM 2101 C CA . GLY A 1 251 ? 21.337 14.144 2.299 1.00 27.59 251 GLY A CA 1
ATOM 2102 C C . GLY A 1 251 ? 21.097 15.425 1.503 1.00 27.59 251 GLY A C 1
ATOM 2103 O O . GLY A 1 251 ? 21.695 16.460 1.785 1.00 27.59 251 GLY A O 1
ATOM 2104 N N . SER A 1 252 ? 20.190 15.349 0.532 1.00 26.62 252 SER A N 1
ATOM 2105 C CA . SER A 1 252 ? 19.627 16.501 -0.159 1.00 26.62 252 SER A CA 1
ATOM 2106 C C . SER A 1 252 ? 18.124 16.305 -0.333 1.00 26.62 252 SER A C 1
ATOM 2108 O O . SER A 1 252 ? 17.644 15.331 -0.922 1.00 26.62 252 SER A O 1
ATOM 2110 N N . THR A 1 253 ? 17.378 17.250 0.230 1.00 28.83 253 THR A N 1
ATOM 2111 C CA . THR A 1 253 ? 15.928 17.365 0.107 1.00 28.83 253 THR A CA 1
ATOM 2112 C C . THR A 1 253 ? 15.589 17.588 -1.362 1.00 28.83 253 THR A C 1
ATOM 2114 O O . THR A 1 253 ? 15.936 18.627 -1.919 1.00 28.83 253 THR A O 1
ATOM 2117 N N . LEU A 1 254 ? 14.941 16.620 -2.010 1.00 35.00 254 LEU A N 1
ATOM 2118 C CA . LEU A 1 254 ? 14.550 16.744 -3.413 1.00 35.00 254 LEU A CA 1
ATOM 2119 C C . LEU A 1 254 ? 13.051 17.028 -3.504 1.00 35.00 254 LEU A C 1
ATOM 2121 O O . LEU A 1 254 ? 12.225 16.172 -3.190 1.00 35.00 254 LEU A O 1
ATOM 2125 N N . GLN A 1 255 ? 12.711 18.249 -3.924 1.00 30.75 255 GLN A N 1
ATOM 2126 C CA . GLN A 1 255 ? 11.349 18.594 -4.323 1.00 30.75 255 GLN A CA 1
ATOM 2127 C C . GLN A 1 255 ? 10.925 17.735 -5.520 1.00 30.75 255 GLN A C 1
ATOM 2129 O O . GLN A 1 255 ? 11.707 17.498 -6.447 1.00 30.75 255 GLN A O 1
ATOM 2134 N N . THR A 1 256 ? 9.664 17.308 -5.508 1.00 32.59 256 THR A N 1
ATOM 2135 C CA . THR A 1 256 ? 8.977 16.565 -6.572 1.00 32.59 256 THR A CA 1
ATOM 2136 C C . THR A 1 256 ? 8.816 17.410 -7.840 1.00 32.59 256 THR A C 1
ATOM 2138 O O . THR A 1 256 ? 7.732 17.881 -8.170 1.00 32.59 256 THR A O 1
ATOM 2141 N N . THR A 1 257 ? 9.914 17.582 -8.574 1.00 30.39 257 THR A N 1
ATOM 2142 C CA . THR A 1 257 ? 9.971 18.396 -9.800 1.00 30.39 257 THR A CA 1
ATOM 2143 C C . THR A 1 257 ? 9.513 17.643 -11.051 1.00 30.39 257 THR A C 1
ATOM 2145 O O . THR A 1 257 ? 8.924 18.260 -11.927 1.00 30.39 257 THR A O 1
ATOM 2148 N N . LEU A 1 258 ? 9.635 16.307 -11.096 1.00 35.38 258 LEU A N 1
ATOM 2149 C CA . LEU A 1 258 ? 9.303 15.486 -12.279 1.00 35.38 258 LEU A CA 1
ATOM 2150 C C . LEU A 1 258 ? 7.872 15.707 -12.822 1.00 35.38 258 LEU A C 1
ATOM 2152 O O . LEU A 1 258 ? 7.633 15.604 -14.021 1.00 35.38 258 LEU A O 1
ATOM 2156 N N . VAL A 1 259 ? 6.912 16.018 -11.941 1.00 33.91 259 VAL A N 1
ATOM 2157 C CA . VAL A 1 259 ? 5.508 16.288 -12.311 1.00 33.91 259 VAL A CA 1
ATOM 2158 C C . VAL A 1 259 ? 5.304 17.726 -12.804 1.00 33.91 259 VAL A C 1
ATOM 2160 O O . VAL A 1 259 ? 4.410 17.959 -13.613 1.00 33.91 259 VAL A O 1
ATOM 2163 N N . GLN A 1 260 ? 6.114 18.682 -12.338 1.00 29.69 260 GLN A N 1
ATOM 2164 C CA . GLN A 1 260 ? 6.059 20.081 -12.776 1.00 29.69 260 GLN A CA 1
ATOM 2165 C C . GLN A 1 260 ? 6.798 20.278 -14.105 1.00 29.69 260 GLN A C 1
ATOM 2167 O O . GLN A 1 260 ? 6.274 20.957 -14.982 1.00 29.69 260 GLN A O 1
ATOM 2172 N N . ASP A 1 261 ? 7.939 19.615 -14.300 1.00 35.50 261 ASP A N 1
ATOM 2173 C CA . ASP A 1 261 ? 8.744 19.756 -15.520 1.00 35.50 261 ASP A CA 1
ATOM 2174 C C . ASP A 1 261 ? 7.992 19.215 -16.758 1.00 35.50 261 ASP A C 1
ATOM 2176 O O . ASP A 1 261 ? 7.905 19.886 -17.786 1.00 35.50 261 ASP A O 1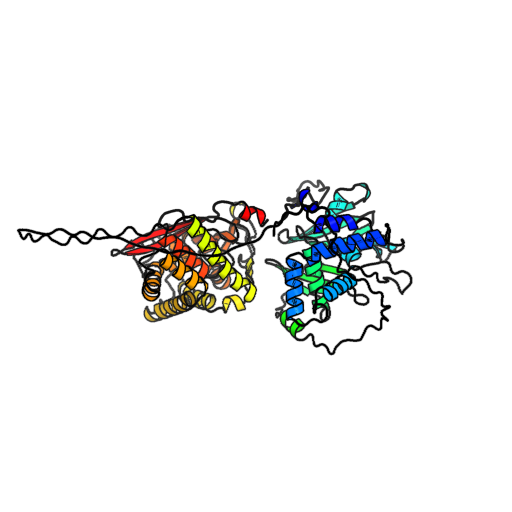
ATOM 2180 N N . LEU A 1 262 ? 7.308 18.067 -16.619 1.00 36.44 262 LEU A N 1
ATOM 2181 C CA . LEU A 1 262 ? 6.398 17.515 -17.641 1.00 36.44 262 LEU A CA 1
ATOM 2182 C C . LEU A 1 262 ? 5.121 18.351 -17.862 1.00 36.44 262 LEU A C 1
ATOM 2184 O O . LEU A 1 262 ? 4.378 18.092 -18.805 1.00 36.44 262 LEU A O 1
ATOM 2188 N N . VAL A 1 263 ? 4.822 19.322 -16.992 1.00 36.00 263 VAL A N 1
ATOM 2189 C CA . VAL A 1 263 ? 3.737 20.305 -17.181 1.00 36.00 263 VAL A CA 1
ATOM 2190 C C . VAL A 1 263 ? 4.255 21.578 -17.863 1.00 36.00 263 VAL A C 1
ATOM 2192 O O . VAL A 1 263 ? 3.482 22.268 -18.519 1.00 36.00 263 VAL A O 1
ATOM 2195 N N . SER A 1 264 ? 5.560 21.858 -17.792 1.00 35.25 264 SER A N 1
ATOM 2196 C CA . SER A 1 264 ? 6.221 22.938 -18.538 1.00 35.25 264 SER A CA 1
ATOM 2197 C C . SER A 1 264 ? 6.724 22.542 -19.934 1.00 35.25 264 SER A C 1
ATOM 2199 O O . SER A 1 264 ? 7.378 23.359 -20.584 1.00 35.25 264 SER A O 1
ATOM 2201 N N . TRP A 1 265 ? 6.422 21.329 -20.420 1.00 37.28 265 TRP A N 1
ATOM 2202 C CA . TRP A 1 265 ? 6.799 20.867 -21.764 1.00 37.28 265 TRP A CA 1
ATOM 2203 C C . TRP A 1 265 ? 5.996 21.601 -22.849 1.00 37.28 265 TRP A C 1
ATOM 2205 O O . TRP A 1 265 ? 4.986 21.125 -23.365 1.00 37.28 265 TRP A O 1
ATOM 2215 N N . ASN A 1 266 ? 6.437 22.820 -23.145 1.00 32.88 266 ASN A N 1
ATOM 2216 C CA . ASN A 1 266 ? 5.795 23.725 -24.082 1.00 32.88 266 ASN A CA 1
ATOM 2217 C C . ASN A 1 266 ? 6.228 23.390 -25.518 1.00 32.88 266 ASN A C 1
ATOM 2219 O O . ASN A 1 266 ? 7.410 23.167 -25.785 1.00 32.88 266 ASN A O 1
ATOM 2223 N N . SER A 1 267 ? 5.292 23.412 -26.466 1.00 37.53 267 SER A N 1
ATOM 2224 C CA . SER A 1 267 ? 5.500 22.991 -27.866 1.00 37.53 267 SER A CA 1
ATOM 2225 C C . SER A 1 267 ? 6.499 23.851 -28.663 1.00 37.53 267 SER A C 1
ATOM 2227 O O . SER A 1 267 ? 6.847 23.522 -29.797 1.00 37.53 267 SER A O 1
ATOM 2229 N N . SER A 1 268 ? 6.998 24.938 -28.072 1.00 31.66 268 SER A N 1
ATOM 2230 C CA . SER A 1 268 ? 7.861 25.946 -28.689 1.00 31.66 268 SER A CA 1
ATOM 2231 C C . SER A 1 268 ? 9.352 25.589 -28.793 1.00 31.66 268 SER A C 1
ATOM 2233 O O . SER A 1 268 ? 10.100 26.355 -29.394 1.00 31.66 268 SER A O 1
ATOM 2235 N N . THR A 1 269 ? 9.828 24.478 -28.216 1.00 35.03 269 THR A N 1
ATOM 2236 C CA . THR A 1 269 ? 11.265 24.107 -28.224 1.00 35.03 269 THR A CA 1
ATOM 2237 C C . THR A 1 269 ? 11.676 23.158 -29.358 1.00 35.03 269 THR A C 1
ATOM 2239 O O . THR A 1 269 ? 12.828 22.720 -29.413 1.00 35.03 269 THR A O 1
ATOM 2242 N N . GLN A 1 270 ? 10.786 22.870 -30.315 1.00 34.81 270 GLN A N 1
ATOM 2243 C CA . GLN A 1 270 ? 11.116 22.047 -31.481 1.00 34.81 270 GLN A CA 1
ATOM 2244 C C . GLN A 1 270 ? 12.161 22.707 -32.397 1.00 34.81 270 GLN A C 1
ATOM 2246 O O . GLN A 1 270 ? 11.839 23.537 -33.250 1.00 34.81 270 GLN A O 1
ATOM 2251 N N . LYS A 1 271 ? 13.408 22.226 -32.345 1.00 26.97 271 LYS A N 1
ATOM 2252 C CA . LYS A 1 271 ? 14.240 22.191 -33.555 1.00 26.97 271 LYS A CA 1
ATOM 2253 C C . LYS A 1 271 ? 13.739 21.046 -34.432 1.00 26.97 271 LYS A C 1
ATOM 2255 O O . LYS A 1 271 ? 13.965 19.886 -34.101 1.00 26.97 271 LYS A O 1
ATOM 2260 N N . LYS A 1 272 ? 13.057 21.378 -35.533 1.00 23.53 272 LYS A N 1
ATOM 2261 C CA . LYS A 1 272 ? 12.598 20.403 -36.536 1.00 23.53 272 LYS A CA 1
ATOM 2262 C C . LYS A 1 272 ? 13.762 19.510 -37.004 1.00 23.53 272 LYS A C 1
ATOM 2264 O O . LYS A 1 272 ? 14.731 20.051 -37.543 1.00 23.53 272 LYS A O 1
ATOM 2269 N N . PRO A 1 273 ? 13.660 18.174 -36.896 1.00 24.77 273 PRO A N 1
ATOM 2270 C CA . PRO A 1 273 ? 14.443 17.273 -37.729 1.00 24.77 273 PRO A CA 1
ATOM 2271 C C . PRO A 1 273 ? 13.995 17.470 -39.180 1.00 24.77 273 PRO A C 1
ATOM 2273 O O . PRO A 1 273 ? 12.798 17.464 -39.471 1.00 24.77 273 PRO A O 1
ATOM 2276 N N . THR A 1 274 ? 14.941 17.693 -40.089 1.00 25.39 274 THR A N 1
ATOM 2277 C CA . THR A 1 274 ? 14.633 17.814 -41.520 1.00 25.39 274 THR A CA 1
ATOM 2278 C C . THR A 1 274 ? 14.799 16.441 -42.156 1.00 25.39 274 THR A C 1
ATOM 2280 O O . THR A 1 274 ? 15.893 16.105 -42.598 1.00 25.39 274 THR A O 1
ATOM 2283 N N . THR A 1 275 ? 13.727 15.649 -42.187 1.00 26.84 275 THR A N 1
ATOM 2284 C CA . THR A 1 275 ? 13.729 14.337 -42.847 1.00 26.84 275 THR A CA 1
ATOM 2285 C C . THR A 1 275 ? 12.609 14.289 -43.875 1.00 26.84 275 THR A C 1
ATOM 2287 O O . THR A 1 275 ? 11.430 14.351 -43.531 1.00 26.84 275 THR A O 1
ATOM 2290 N N . THR A 1 276 ? 12.984 14.216 -45.150 1.00 23.84 276 THR A N 1
ATOM 2291 C CA . THR A 1 276 ? 12.050 14.092 -46.271 1.00 23.84 276 THR A CA 1
ATOM 2292 C C . THR A 1 276 ? 11.389 12.719 -46.225 1.00 23.84 276 THR A C 1
ATOM 2294 O O . THR A 1 276 ? 12.053 11.708 -46.449 1.00 23.84 276 THR A O 1
ATOM 2297 N N . LEU A 1 277 ? 10.089 12.672 -45.936 1.00 23.97 277 LEU A N 1
ATOM 2298 C CA . LEU A 1 277 ? 9.311 11.441 -46.036 1.00 23.97 277 LEU A CA 1
ATOM 2299 C C . LEU A 1 277 ? 9.121 11.084 -47.514 1.00 23.97 277 LEU A C 1
ATOM 2301 O O . LEU A 1 277 ? 8.633 11.900 -48.293 1.00 23.97 277 LEU A O 1
ATOM 2305 N N . ILE A 1 278 ? 9.496 9.861 -47.886 1.00 23.25 278 ILE A N 1
ATOM 2306 C CA . ILE A 1 278 ? 9.063 9.242 -49.139 1.00 23.25 278 ILE A CA 1
ATOM 2307 C C . ILE A 1 278 ? 7.761 8.511 -48.821 1.00 23.25 278 ILE A C 1
ATOM 2309 O O . ILE A 1 278 ? 7.749 7.587 -48.007 1.00 23.25 278 ILE A O 1
ATOM 2313 N N . GLU A 1 279 ? 6.662 8.957 -49.421 1.00 22.98 279 GLU A N 1
ATOM 2314 C CA . GLU A 1 279 ? 5.351 8.340 -49.235 1.00 22.98 279 GLU A CA 1
ATOM 2315 C C . GLU A 1 279 ? 5.276 6.994 -49.965 1.00 22.98 279 GLU A C 1
ATOM 2317 O O . GLU A 1 279 ? 5.638 6.870 -51.135 1.00 22.98 279 GLU A O 1
ATOM 2322 N N . GLY A 1 280 ? 4.781 5.982 -49.256 1.00 24.20 280 GLY A N 1
ATOM 2323 C CA . GLY A 1 280 ? 4.393 4.690 -49.807 1.00 24.20 280 GLY A CA 1
ATOM 2324 C C . GLY A 1 280 ? 3.153 4.212 -49.067 1.00 24.20 280 GLY A C 1
ATOM 2325 O O . GLY A 1 280 ? 3.234 3.863 -47.888 1.00 24.20 280 GLY A O 1
ATOM 2326 N N . GLU A 1 281 ? 2.001 4.253 -49.734 1.00 22.94 281 GLU A N 1
ATOM 2327 C CA . GLU A 1 281 ? 0.729 3.822 -49.156 1.00 22.94 281 GLU A CA 1
ATOM 2328 C C . GLU A 1 281 ? 0.722 2.308 -48.907 1.00 22.94 281 GLU A C 1
ATOM 2330 O O . GLU A 1 281 ? 1.040 1.514 -49.792 1.00 22.94 281 GLU A O 1
ATOM 2335 N N . TYR A 1 282 ? 0.296 1.913 -47.707 1.00 25.47 282 TYR A N 1
ATOM 2336 C CA . TYR A 1 282 ? -0.135 0.552 -47.404 1.00 25.47 282 TYR A CA 1
ATOM 2337 C C . TYR A 1 282 ? -1.478 0.622 -46.681 1.00 25.47 282 TYR A C 1
ATOM 2339 O O . TYR A 1 282 ? -1.565 1.106 -45.551 1.00 25.47 282 TYR A O 1
ATOM 2347 N N . ASP A 1 283 ? -2.514 0.152 -47.369 1.00 26.45 283 ASP A N 1
ATOM 2348 C CA . ASP A 1 283 ? -3.872 -0.013 -46.856 1.00 26.45 283 ASP A CA 1
ATOM 2349 C C . ASP A 1 283 ? -3.941 -1.246 -45.936 1.00 26.45 283 ASP A C 1
ATOM 2351 O O . ASP A 1 283 ? -3.410 -2.311 -46.267 1.00 26.45 283 ASP A O 1
ATOM 2355 N N . TYR A 1 284 ? -4.572 -1.089 -44.771 1.00 26.98 284 TYR A N 1
ATOM 2356 C CA . TYR A 1 284 ? -4.649 -2.103 -43.715 1.00 26.98 284 TYR A CA 1
ATOM 2357 C C . TYR A 1 284 ? -6.057 -2.697 -43.517 1.00 26.98 284 TYR A C 1
ATOM 2359 O O . TYR A 1 284 ? -6.201 -3.627 -42.721 1.00 26.98 284 TYR A O 1
ATOM 2367 N N . ASP A 1 285 ? -7.079 -2.251 -44.259 1.00 27.14 285 ASP A N 1
ATOM 2368 C CA . ASP A 1 285 ? -8.451 -2.768 -44.129 1.00 27.14 285 ASP A CA 1
ATOM 2369 C C . ASP A 1 285 ? -8.701 -4.026 -44.986 1.00 27.14 285 ASP A C 1
ATOM 2371 O O . ASP A 1 285 ? -9.517 -4.047 -45.910 1.00 27.14 285 ASP A O 1
ATOM 2375 N N . LYS A 1 286 ? -8.028 -5.137 -44.640 1.00 28.09 286 LYS A N 1
ATOM 2376 C CA . LYS A 1 286 ? -8.409 -6.489 -45.103 1.00 28.09 286 LYS A CA 1
ATOM 2377 C C . LYS A 1 286 ? -8.359 -7.536 -43.995 1.00 28.09 286 LYS A C 1
ATOM 2379 O O . LYS A 1 286 ? -7.299 -8.027 -43.612 1.00 28.09 286 LYS A O 1
ATOM 2384 N N . THR A 1 287 ? -9.543 -7.945 -43.543 1.00 25.89 287 THR A N 1
ATOM 2385 C CA . THR A 1 287 ? -9.745 -9.202 -42.810 1.00 25.89 287 THR A CA 1
ATOM 2386 C C . THR A 1 287 ? -9.823 -10.382 -43.795 1.00 25.89 287 THR A C 1
ATOM 2388 O O . THR A 1 287 ? -10.313 -10.194 -44.909 1.00 25.89 287 THR A O 1
ATOM 2391 N N . PRO A 1 288 ? -9.346 -11.595 -43.448 1.00 28.98 288 PRO A N 1
ATOM 2392 C CA . PRO A 1 288 ? -9.473 -12.757 -44.330 1.00 28.98 288 PRO A CA 1
ATOM 2393 C C . PRO A 1 288 ? -10.887 -13.351 -44.300 1.00 28.98 288 PRO A C 1
ATOM 2395 O O . PRO A 1 288 ? -11.430 -13.616 -43.225 1.00 28.98 288 PRO A O 1
ATOM 2398 N N . ASP A 1 289 ? -11.444 -13.625 -45.480 1.00 26.77 289 ASP A N 1
ATOM 2399 C CA . ASP A 1 289 ? -12.715 -14.334 -45.643 1.00 26.77 289 ASP A CA 1
ATOM 2400 C C . ASP A 1 289 ? -12.692 -15.745 -45.031 1.00 26.77 289 ASP A C 1
ATOM 2402 O O . ASP A 1 289 ? -11.705 -16.478 -45.126 1.00 26.77 289 ASP A O 1
ATOM 2406 N N . SER A 1 290 ? -13.840 -16.169 -44.493 1.00 27.73 290 SER A N 1
ATOM 2407 C CA . SER A 1 290 ? -14.118 -17.578 -44.196 1.00 27.73 290 SER A CA 1
ATOM 2408 C C . SER A 1 290 ? -15.148 -18.130 -45.185 1.00 27.73 290 SER A C 1
ATOM 2410 O O . SER A 1 290 ? -16.187 -17.527 -45.451 1.00 27.73 290 SER A O 1
ATOM 2412 N N . ILE A 1 291 ? -14.823 -19.277 -45.781 1.00 27.11 291 ILE A N 1
ATOM 2413 C CA . ILE A 1 291 ? -15.592 -19.902 -46.862 1.00 27.11 291 ILE A CA 1
ATOM 2414 C C . ILE A 1 291 ? -16.725 -20.763 -46.288 1.00 27.11 291 ILE A C 1
ATOM 2416 O O . ILE A 1 291 ? -16.496 -21.561 -45.384 1.00 27.11 291 ILE A O 1
ATOM 2420 N N . GLY A 1 292 ? -17.902 -20.709 -46.923 1.00 26.11 292 GLY A N 1
ATOM 2421 C CA . GLY A 1 292 ? -18.856 -21.828 -46.922 1.00 26.11 292 GLY A CA 1
ATOM 2422 C C . GLY A 1 292 ? -20.159 -21.594 -46.158 1.00 26.11 292 GLY A C 1
ATOM 2423 O O . GLY A 1 292 ? -20.338 -22.086 -45.049 1.00 26.11 292 GLY A O 1
ATOM 2424 N N . GLY A 1 293 ? -21.116 -20.910 -46.787 1.00 22.88 293 GLY A N 1
ATOM 2425 C CA . GLY A 1 293 ? -22.494 -20.849 -46.293 1.00 22.88 293 GLY A CA 1
ATOM 2426 C C . GLY A 1 293 ? -23.390 -21.955 -46.867 1.00 22.88 293 GLY A C 1
ATOM 2427 O O . GLY A 1 293 ? -23.178 -22.421 -47.986 1.00 22.88 293 GLY A O 1
ATOM 2428 N N . ALA A 1 294 ? -24.470 -22.280 -46.154 1.00 24.02 294 ALA A N 1
ATOM 2429 C CA . ALA A 1 294 ? -25.648 -22.944 -46.710 1.00 24.02 294 ALA A CA 1
ATOM 2430 C C . ALA A 1 294 ? -26.916 -22.209 -46.241 1.00 24.02 294 ALA A C 1
ATOM 2432 O O . ALA A 1 294 ? -27.072 -21.894 -45.064 1.00 24.02 294 ALA A O 1
ATOM 2433 N N . LYS A 1 295 ? -27.801 -21.874 -47.186 1.00 23.91 295 LYS A N 1
ATOM 2434 C CA . LYS A 1 295 ? -29.012 -21.064 -46.961 1.00 23.91 295 LYS A CA 1
ATOM 2435 C C . LYS A 1 295 ? -30.201 -21.932 -46.545 1.00 23.91 295 LYS A C 1
ATOM 2437 O O . LYS A 1 295 ? -30.432 -22.960 -47.172 1.00 23.91 295 LYS A O 1
ATOM 2442 N N . ALA A 1 296 ? -31.081 -21.385 -45.708 1.00 23.91 296 ALA A N 1
ATOM 2443 C CA . ALA A 1 296 ? -32.528 -21.552 -45.874 1.00 23.91 296 ALA A CA 1
ATOM 2444 C C . ALA A 1 296 ? -33.272 -20.286 -45.405 1.00 23.91 296 ALA A C 1
ATOM 2446 O O . ALA A 1 296 ? -32.920 -19.688 -44.393 1.00 23.91 296 ALA A O 1
ATOM 2447 N N . LYS A 1 297 ? -34.279 -19.853 -46.173 1.00 23.06 297 LYS A N 1
ATOM 2448 C CA . LYS A 1 297 ? -35.182 -18.733 -45.844 1.00 23.06 297 LYS A CA 1
ATOM 2449 C C . LYS A 1 297 ? -36.446 -19.274 -45.165 1.00 23.06 297 LYS A C 1
ATOM 2451 O O . LYS A 1 297 ? -36.916 -20.317 -45.602 1.00 23.06 297 LYS A O 1
ATOM 2456 N N . SER A 1 298 ? -37.071 -18.508 -44.265 1.00 23.64 298 SER A N 1
ATOM 2457 C CA . SER A 1 298 ? -38.486 -18.073 -44.383 1.00 23.64 298 SER A CA 1
ATOM 2458 C C . SER A 1 298 ? -38.921 -17.302 -43.118 1.00 23.64 298 SER A C 1
ATOM 2460 O O . SER A 1 298 ? -38.817 -17.841 -42.027 1.00 23.64 298 SER A O 1
ATOM 2462 N N . THR A 1 299 ? -39.161 -15.986 -43.165 1.00 22.72 299 THR A N 1
ATOM 2463 C CA . THR A 1 299 ? -40.453 -15.272 -43.379 1.00 22.72 299 THR A CA 1
ATOM 2464 C C . THR A 1 299 ? -41.554 -15.461 -42.316 1.00 22.72 299 THR A C 1
ATOM 2466 O O . THR A 1 299 ? -42.022 -16.575 -42.123 1.00 22.72 299 THR A O 1
ATOM 2469 N N . THR A 1 300 ? -42.061 -14.320 -41.799 1.00 24.95 300 THR A N 1
ATOM 2470 C CA . THR A 1 300 ? -43.372 -14.077 -41.117 1.00 24.95 300 THR A CA 1
ATOM 2471 C C . THR A 1 300 ? -43.712 -14.866 -39.832 1.00 24.95 300 THR A C 1
ATOM 2473 O O . THR A 1 300 ? -43.416 -16.042 -39.732 1.00 24.95 300 THR A O 1
ATOM 2476 N N . GLY A 1 301 ? -44.398 -14.315 -38.819 1.00 23.30 301 GLY A N 1
ATOM 2477 C CA . GLY A 1 301 ? -44.874 -12.940 -38.591 1.00 23.30 301 GLY A CA 1
ATOM 2478 C C . GLY A 1 301 ? -46.133 -12.875 -37.694 1.00 23.30 301 GLY A C 1
ATOM 2479 O O . GLY A 1 301 ? -46.995 -13.730 -37.818 1.00 23.30 301 GLY A O 1
ATOM 2480 N N . LYS A 1 302 ? -46.264 -11.798 -36.896 1.00 26.36 302 LYS A N 1
ATOM 2481 C CA . LYS A 1 302 ? -47.490 -11.274 -36.231 1.00 26.36 302 LYS A CA 1
ATOM 2482 C C . LYS A 1 302 ? -48.189 -12.055 -35.080 1.00 26.36 302 LYS A C 1
ATOM 2484 O O . LYS A 1 302 ? -48.884 -13.030 -35.308 1.00 26.36 302 LYS A O 1
ATOM 2489 N N . ASN A 1 303 ? -48.187 -11.378 -33.920 1.00 25.28 303 ASN A N 1
ATOM 2490 C CA . ASN A 1 303 ? -49.352 -10.897 -33.136 1.00 25.28 303 ASN A CA 1
ATOM 2491 C C . ASN A 1 303 ? -50.240 -11.804 -32.248 1.00 25.28 303 ASN A C 1
ATOM 2493 O O . ASN A 1 303 ? -50.857 -12.742 -32.728 1.00 25.28 303 ASN A O 1
ATOM 2497 N N . PHE A 1 304 ? -50.497 -11.247 -31.043 1.00 24.92 304 PHE A N 1
ATOM 2498 C CA . PHE A 1 304 ? -51.682 -11.390 -30.161 1.00 24.92 304 PHE A CA 1
ATOM 2499 C C . PHE A 1 304 ? -51.845 -12.783 -29.487 1.00 24.92 304 PHE A C 1
ATOM 2501 O O . PHE A 1 304 ? -51.275 -13.760 -29.946 1.00 24.92 304 PHE A O 1
ATOM 2508 N N . GLU A 1 305 ? -52.490 -12.941 -28.320 1.00 24.12 305 GLU A N 1
ATOM 2509 C CA . GLU A 1 305 ? -53.536 -12.121 -27.679 1.00 24.12 305 GLU A CA 1
ATOM 2510 C C . GLU A 1 305 ? -53.533 -12.209 -26.123 1.00 24.12 305 GLU A C 1
ATOM 2512 O O . GLU A 1 305 ? -52.872 -13.064 -25.536 1.00 24.12 305 GLU A O 1
ATOM 2517 N N . LYS A 1 306 ? -54.278 -11.318 -25.445 1.00 27.47 306 LYS A N 1
ATOM 2518 C CA . LYS A 1 306 ? -54.635 -11.396 -24.004 1.00 27.47 306 LYS A CA 1
ATOM 2519 C C . LYS A 1 306 ? -55.887 -12.270 -23.806 1.00 27.47 306 LYS A C 1
ATOM 2521 O O . LYS A 1 306 ? -56.726 -12.264 -24.694 1.00 27.47 306 LYS A O 1
ATOM 2526 N N . SER A 1 307 ? -56.118 -12.808 -22.597 1.00 24.08 307 SER A N 1
ATOM 2527 C CA . SER A 1 307 ? -57.349 -12.577 -21.781 1.00 24.08 307 SER A CA 1
ATOM 2528 C C . SER A 1 307 ? -57.327 -13.402 -20.457 1.00 24.08 307 SER A C 1
ATOM 2530 O O . SER A 1 307 ? -56.719 -14.464 -20.414 1.00 24.08 307 SER A O 1
ATOM 2532 N N . THR A 1 308 ? -57.631 -12.781 -19.297 1.00 25.30 308 THR A N 1
ATOM 2533 C CA . THR A 1 308 ? -58.864 -12.918 -18.447 1.00 25.30 308 THR A CA 1
ATOM 2534 C C . THR A 1 308 ? -58.912 -14.176 -17.557 1.00 25.30 308 THR A C 1
ATOM 2536 O O . THR A 1 308 ? -58.958 -15.274 -18.092 1.00 25.30 308 THR A O 1
ATOM 2539 N N . THR A 1 309 ? -58.714 -14.110 -16.226 1.00 27.31 309 THR A N 1
ATOM 2540 C CA . THR A 1 309 ? -59.561 -13.601 -15.095 1.00 27.31 309 THR A CA 1
ATOM 2541 C C . THR A 1 309 ? -60.578 -14.600 -14.525 1.00 27.31 309 THR A C 1
ATOM 2543 O O . THR A 1 309 ? -61.213 -15.334 -15.273 1.00 27.31 309 THR A O 1
ATOM 2546 N N . GLY A 1 310 ? -60.776 -14.519 -13.201 1.00 24.97 310 GLY A N 1
ATOM 2547 C CA . GLY A 1 310 ? -61.870 -15.119 -12.423 1.00 24.97 310 GLY A CA 1
ATOM 2548 C C . GLY A 1 310 ? -61.373 -15.917 -11.203 1.00 24.97 310 GLY A C 1
ATOM 2549 O O . GLY A 1 310 ? -60.312 -16.530 -11.278 1.00 24.97 310 GLY A O 1
ATOM 2550 N N . ASP A 1 311 ? -62.073 -15.987 -10.068 1.00 26.34 311 ASP A N 1
ATOM 2551 C CA . ASP A 1 311 ? -62.984 -15.009 -9.439 1.00 26.34 311 ASP A CA 1
ATOM 2552 C C . ASP A 1 311 ? -63.170 -15.383 -7.945 1.00 26.34 311 ASP A C 1
ATOM 2554 O O . ASP A 1 311 ? -62.698 -16.429 -7.496 1.00 26.34 311 ASP A O 1
ATOM 2558 N N . GLU A 1 312 ? -63.811 -14.516 -7.158 1.00 28.64 312 GLU A N 1
ATOM 2559 C CA . GLU A 1 312 ? -63.914 -14.597 -5.688 1.00 28.64 312 GLU A CA 1
ATOM 2560 C C . GLU A 1 312 ? -64.697 -15.804 -5.120 1.00 28.64 312 GLU A C 1
ATOM 2562 O O . GLU A 1 312 ? -65.622 -16.325 -5.751 1.00 28.64 312 GLU A O 1
ATOM 2567 N N . LYS A 1 313 ? -64.484 -16.100 -3.821 1.00 27.75 313 LYS A N 1
ATOM 2568 C CA . LYS A 1 313 ? -65.614 -16.178 -2.866 1.00 27.75 313 LYS A CA 1
ATOM 2569 C C . LYS A 1 313 ? -65.239 -15.997 -1.389 1.00 27.75 313 LYS A C 1
ATOM 2571 O O . LYS A 1 313 ? -64.167 -16.383 -0.942 1.00 27.75 313 LYS A O 1
ATOM 2576 N N . SER A 1 314 ? -66.186 -15.414 -0.653 1.00 25.25 314 SER A N 1
ATOM 2577 C CA . SER A 1 314 ? -66.133 -15.033 0.767 1.00 25.25 314 SER A CA 1
ATOM 2578 C C . SER A 1 314 ? -67.116 -15.868 1.605 1.00 25.25 314 SER A C 1
ATOM 2580 O O . SER A 1 314 ? -68.133 -16.318 1.073 1.00 25.25 314 SER A O 1
ATOM 2582 N N . THR A 1 315 ? -66.853 -16.031 2.912 1.00 24.81 315 THR A N 1
ATOM 2583 C CA . THR A 1 315 ? -67.845 -16.540 3.885 1.00 24.81 315 THR A CA 1
ATOM 2584 C C . THR A 1 315 ? -67.639 -15.966 5.292 1.00 24.81 315 THR A C 1
ATOM 2586 O O . THR A 1 315 ? -66.515 -15.696 5.705 1.00 24.81 315 THR A O 1
ATOM 2589 N N . THR A 1 316 ? -68.742 -15.799 6.026 1.00 27.42 316 THR A N 1
ATOM 2590 C CA . THR A 1 316 ? -68.884 -15.059 7.297 1.00 27.42 316 THR A CA 1
ATOM 2591 C C . THR A 1 316 ? -70.010 -15.709 8.134 1.00 27.42 316 THR A C 1
ATOM 2593 O O . THR A 1 316 ? -70.849 -16.393 7.552 1.00 27.42 316 THR A O 1
ATOM 2596 N N . VAL A 1 317 ? -70.160 -15.584 9.463 1.00 30.41 317 VAL A N 1
ATOM 2597 C CA . VAL A 1 317 ? -69.399 -14.999 10.604 1.00 30.41 317 VAL A CA 1
ATOM 2598 C C . VAL A 1 317 ? -69.971 -15.649 11.906 1.00 30.41 317 VAL A C 1
ATOM 2600 O O . VAL A 1 317 ? -70.857 -16.494 11.771 1.00 30.41 317 VAL A O 1
ATOM 2603 N N . LYS A 1 318 ? -69.545 -15.223 13.116 1.00 29.75 318 LYS A N 1
ATOM 2604 C CA . LYS A 1 318 ? -70.092 -15.485 14.489 1.00 29.75 318 LYS A CA 1
ATOM 2605 C C . LYS A 1 318 ? -69.343 -16.533 15.326 1.00 29.75 318 LYS A C 1
ATOM 2607 O O . LYS A 1 318 ? -68.939 -17.549 14.779 1.00 29.75 318 LYS A O 1
ATOM 2612 N N . ASP A 1 319 ? -69.192 -16.397 16.650 1.00 27.70 319 ASP A N 1
ATOM 2613 C CA . ASP A 1 319 ? -69.378 -15.276 17.609 1.00 27.70 319 ASP A CA 1
ATOM 2614 C C . ASP A 1 319 ? -68.577 -15.624 18.906 1.00 27.70 319 ASP A C 1
ATOM 2616 O O . ASP A 1 319 ? -68.245 -16.790 19.106 1.00 27.70 319 ASP A O 1
ATOM 2620 N N . LEU A 1 320 ? -68.382 -14.635 19.799 1.00 25.23 320 LEU A N 1
ATOM 2621 C CA . LEU A 1 320 ? -68.053 -14.711 21.249 1.00 25.23 320 LEU A CA 1
ATOM 2622 C C . LEU A 1 320 ? -66.597 -14.724 21.797 1.00 25.23 320 LEU A C 1
ATOM 2624 O O . LEU A 1 320 ? -65.793 -15.618 21.562 1.00 25.23 320 LEU A O 1
ATOM 2628 N N . GLU A 1 321 ? -66.444 -13.766 22.724 1.00 26.91 321 GLU A N 1
ATOM 2629 C CA . GLU A 1 321 ? -65.677 -13.727 23.984 1.00 26.91 321 GLU A CA 1
ATOM 2630 C C . GLU A 1 321 ? -64.253 -13.149 24.064 1.00 26.91 321 GLU A C 1
ATOM 2632 O O . GLU A 1 321 ? -63.405 -13.255 23.183 1.00 26.91 321 GLU A O 1
ATOM 2637 N N . GLU A 1 322 ? -64.071 -12.416 25.166 1.00 34.03 322 GLU A N 1
ATOM 2638 C CA . GLU A 1 322 ? -63.084 -11.369 25.408 1.00 34.03 322 GLU A CA 1
ATOM 2639 C C . GLU A 1 322 ? -62.088 -11.867 26.463 1.00 34.03 322 GLU A C 1
ATOM 2641 O O . GLU A 1 322 ? -62.476 -12.266 27.561 1.00 34.03 322 GLU A O 1
ATOM 2646 N N . SER A 1 323 ? -60.796 -11.867 26.134 1.00 26.02 323 SER A N 1
ATOM 2647 C CA . SER A 1 323 ? -59.733 -12.266 27.057 1.00 26.02 323 SER A CA 1
ATOM 2648 C C . SER A 1 323 ? -58.530 -11.353 26.872 1.00 26.02 323 SER A C 1
ATOM 2650 O O . SER A 1 323 ? -57.914 -11.311 25.808 1.00 26.02 323 SER A O 1
ATOM 2652 N N . THR A 1 324 ? -58.219 -10.580 27.909 1.00 36.91 324 THR A N 1
ATOM 2653 C CA . THR A 1 324 ? -57.054 -9.697 27.948 1.00 36.91 324 THR A CA 1
ATOM 2654 C C . THR A 1 324 ? -55.797 -10.515 28.225 1.00 36.91 324 THR A C 1
ATOM 2656 O O . THR A 1 324 ? -55.572 -10.925 29.364 1.00 36.91 324 THR A O 1
ATOM 2659 N N . THR A 1 325 ? -54.963 -10.720 27.209 1.00 28.45 325 THR A N 1
ATOM 2660 C CA . THR A 1 325 ? -53.605 -11.257 27.364 1.00 28.45 325 THR A CA 1
ATOM 2661 C C . THR A 1 325 ? -52.578 -10.159 27.132 1.00 28.45 325 THR A C 1
ATOM 2663 O O . THR A 1 325 ? -52.750 -9.319 26.247 1.00 28.45 325 THR A O 1
ATOM 2666 N N . GLU A 1 326 ? -51.517 -10.165 27.935 1.00 35.75 326 GLU A N 1
ATOM 2667 C CA . GLU A 1 326 ? -50.375 -9.263 27.786 1.00 35.75 326 GLU A CA 1
ATOM 2668 C C . GLU A 1 326 ? -49.798 -9.348 26.365 1.00 35.75 326 GLU A C 1
ATOM 2670 O O . GLU A 1 326 ? -49.674 -10.431 25.790 1.00 35.75 326 GLU A O 1
ATOM 2675 N N . PHE A 1 327 ? -49.447 -8.195 25.791 1.00 32.34 327 PHE A N 1
ATOM 2676 C CA . PHE A 1 327 ? -48.594 -8.165 24.609 1.00 32.34 327 PHE A CA 1
ATOM 2677 C C . PHE A 1 327 ? -47.169 -8.486 25.060 1.00 32.34 327 PHE A C 1
ATOM 2679 O O . PHE A 1 327 ? -46.414 -7.577 25.407 1.00 32.34 327 PHE A O 1
ATOM 2686 N N . ASP A 1 328 ? -46.809 -9.771 25.041 1.00 37.91 328 ASP A N 1
ATOM 2687 C CA . ASP A 1 328 ? -45.407 -10.162 24.908 1.00 37.91 328 ASP A CA 1
ATOM 2688 C C . ASP A 1 328 ? -44.837 -9.423 23.687 1.00 37.91 328 ASP A C 1
ATOM 2690 O O . ASP A 1 328 ? -45.381 -9.519 22.579 1.00 37.91 328 ASP A O 1
ATOM 2694 N N . GLU A 1 329 ? -43.761 -8.654 23.880 1.00 39.12 329 GLU A N 1
ATOM 2695 C CA . GLU A 1 329 ? -43.033 -8.088 22.746 1.00 39.12 329 GLU A CA 1
ATOM 2696 C C . GLU A 1 329 ? -42.582 -9.245 21.840 1.00 39.12 329 GLU A C 1
ATOM 2698 O O . GLU A 1 329 ? -42.074 -10.254 22.346 1.00 39.12 329 GLU A O 1
ATOM 2703 N N . PRO A 1 330 ? -42.763 -9.145 20.508 1.00 38.97 330 PRO A N 1
ATOM 2704 C CA . PRO A 1 330 ? -42.324 -10.202 19.612 1.00 38.97 330 PRO A CA 1
ATOM 2705 C C . PRO A 1 330 ? -40.824 -10.444 19.830 1.00 38.97 330 PRO A C 1
ATOM 2707 O O . PRO A 1 330 ? -40.070 -9.469 19.938 1.00 38.97 330 PRO A O 1
ATOM 2710 N N . PRO A 1 331 ? -40.374 -11.713 19.902 1.00 44.91 331 PRO A N 1
ATOM 2711 C CA . PRO A 1 331 ? -38.974 -12.021 20.154 1.00 44.91 331 PRO A CA 1
ATOM 2712 C C . PRO A 1 331 ? -38.109 -11.277 19.132 1.00 44.91 331 PRO A C 1
ATOM 2714 O O . PRO A 1 331 ? -38.472 -11.252 17.950 1.00 44.91 331 PRO A O 1
ATOM 2717 N N . PRO A 1 332 ? -37.003 -10.641 19.563 1.00 50.50 332 PRO A N 1
ATOM 2718 C CA . PRO A 1 332 ? -36.244 -9.742 18.710 1.00 50.50 332 PRO A CA 1
ATOM 2719 C C . PRO A 1 332 ? -35.839 -10.472 17.434 1.00 50.50 332 PRO A C 1
ATOM 2721 O O . PRO A 1 332 ? -35.193 -11.519 17.507 1.00 50.50 332 PRO A O 1
ATOM 2724 N N . GLU A 1 333 ? -36.223 -9.916 16.279 1.00 48.00 333 GLU A N 1
ATOM 2725 C CA . GLU A 1 333 ? -35.902 -10.500 14.974 1.00 48.00 333 GLU A CA 1
ATOM 2726 C C . GLU A 1 333 ? -34.407 -10.850 14.933 1.00 48.00 333 GLU A C 1
ATOM 2728 O O . GLU A 1 333 ? -33.593 -10.001 15.333 1.00 48.00 333 GLU A O 1
ATOM 2733 N N . PRO A 1 334 ? -34.025 -12.067 14.500 1.00 54.59 334 PRO A N 1
ATOM 2734 C CA . PRO A 1 334 ? -32.620 -12.444 14.425 1.00 54.59 334 PRO A CA 1
ATOM 2735 C C . PRO A 1 334 ? -31.876 -11.407 13.583 1.00 54.59 334 PRO A C 1
ATOM 2737 O O . PRO A 1 334 ? -32.370 -10.981 12.537 1.00 54.59 334 PRO A O 1
ATOM 2740 N N . GLU A 1 335 ? -30.718 -10.943 14.064 1.00 59.31 335 GLU A N 1
ATOM 2741 C CA . GLU A 1 335 ? -29.910 -10.035 13.252 1.00 59.31 335 GLU A CA 1
ATOM 2742 C C . GLU A 1 335 ? -29.498 -10.743 11.951 1.00 59.31 335 GLU A C 1
ATOM 2744 O O . GLU A 1 335 ? -29.248 -11.952 11.968 1.00 59.31 335 GLU A O 1
ATOM 2749 N N . PRO A 1 336 ? -29.485 -10.025 10.815 1.00 67.44 336 PRO A N 1
ATOM 2750 C CA . PRO A 1 336 ? -29.199 -10.630 9.523 1.00 67.44 336 PRO A CA 1
ATOM 2751 C C . PRO A 1 336 ? -27.772 -11.181 9.500 1.00 67.44 336 PRO A C 1
ATOM 2753 O O . PRO A 1 336 ? -26.808 -10.443 9.715 1.00 67.44 336 PRO A O 1
ATOM 2756 N N . ASP A 1 337 ? -27.641 -12.478 9.220 1.00 81.12 337 ASP A N 1
ATOM 2757 C CA . ASP A 1 337 ? -26.337 -13.115 9.059 1.00 81.12 337 ASP A CA 1
ATOM 2758 C C . ASP A 1 337 ? -25.735 -12.710 7.709 1.00 81.12 337 ASP A C 1
ATOM 2760 O O . ASP A 1 337 ? -26.213 -13.101 6.645 1.00 81.12 337 ASP A O 1
ATOM 2764 N N . ILE A 1 338 ? -24.698 -11.877 7.762 1.00 93.06 338 ILE A N 1
ATOM 2765 C CA . ILE A 1 338 ? -23.938 -11.449 6.588 1.00 93.06 338 ILE A CA 1
ATOM 2766 C C . ILE A 1 338 ? -23.042 -12.617 6.165 1.00 93.06 338 ILE A C 1
ATOM 2768 O O . ILE A 1 338 ? -22.184 -13.035 6.941 1.00 93.06 338 ILE A O 1
ATOM 2772 N N . GLU A 1 339 ? -23.185 -13.135 4.944 1.00 93.06 339 GLU A N 1
ATOM 2773 C CA . GLU A 1 339 ? -22.400 -14.290 4.493 1.00 93.06 339 GLU A CA 1
ATOM 2774 C C . GLU A 1 339 ? -20.888 -13.988 4.392 1.00 93.06 339 GLU A C 1
ATOM 2776 O O . GLU A 1 339 ? -20.457 -12.879 4.066 1.00 93.06 339 GLU A O 1
ATOM 2781 N N . ASP A 1 340 ? -20.038 -15.003 4.598 1.00 91.69 340 ASP A N 1
ATOM 2782 C CA . ASP A 1 340 ? -18.574 -14.847 4.504 1.00 91.69 340 ASP A CA 1
ATOM 2783 C C . ASP A 1 340 ? -18.102 -14.395 3.107 1.00 91.69 340 ASP A C 1
ATOM 2785 O O . ASP A 1 340 ? -17.084 -13.708 2.982 1.00 91.69 340 ASP A O 1
ATOM 2789 N N . GLU A 1 341 ? -18.815 -14.761 2.036 1.00 90.62 341 GLU A N 1
ATOM 2790 C CA . GLU A 1 341 ? -18.506 -14.270 0.687 1.00 90.62 341 GLU A CA 1
ATOM 2791 C C . GLU A 1 341 ? -18.917 -12.806 0.486 1.00 90.62 341 GLU A C 1
ATOM 2793 O O . GLU A 1 341 ? -18.207 -12.079 -0.219 1.00 90.62 341 GLU A O 1
ATOM 2798 N N . ASP A 1 342 ? -19.965 -12.333 1.165 1.00 94.38 342 ASP A N 1
ATOM 2799 C CA . ASP A 1 342 ? -20.329 -10.916 1.187 1.00 94.38 342 ASP A CA 1
ATOM 2800 C C . ASP A 1 342 ? -19.286 -10.094 1.945 1.00 94.38 342 ASP A C 1
ATOM 2802 O O . ASP A 1 342 ? -18.841 -9.065 1.429 1.00 94.38 342 ASP A O 1
ATOM 2806 N N . ILE A 1 343 ? -18.781 -10.587 3.086 1.00 96.06 343 ILE A N 1
ATOM 2807 C CA . ILE A 1 343 ? -17.655 -9.977 3.821 1.00 96.06 343 ILE A CA 1
ATOM 2808 C C . ILE A 1 343 ? -16.428 -9.823 2.900 1.00 96.06 343 ILE A C 1
ATOM 2810 O O . ILE A 1 343 ? -15.848 -8.735 2.806 1.00 96.06 343 ILE A O 1
ATOM 2814 N N . LYS A 1 344 ? -16.057 -10.869 2.148 1.00 91.88 344 LYS A N 1
ATOM 2815 C CA . LYS A 1 344 ? -14.955 -10.813 1.161 1.00 91.88 344 LYS A CA 1
ATOM 2816 C C . LYS A 1 344 ? -15.276 -9.910 -0.031 1.00 91.88 344 LYS A C 1
ATOM 2818 O O . LYS A 1 344 ? -14.382 -9.297 -0.624 1.00 91.88 344 LYS A O 1
ATOM 2823 N N . HIS A 1 345 ? -16.533 -9.837 -0.463 1.00 89.88 345 HIS A N 1
ATOM 2824 C CA . HIS A 1 345 ? -16.958 -8.963 -1.553 1.00 89.88 345 HIS A CA 1
ATOM 2825 C C . HIS A 1 345 ? -16.867 -7.484 -1.154 1.00 89.88 345 HIS A C 1
ATOM 2827 O O . HIS A 1 345 ? -16.250 -6.688 -1.874 1.00 89.88 345 HIS A O 1
ATOM 2833 N N . ILE A 1 346 ? -17.417 -7.109 0.004 1.00 96.38 346 ILE A N 1
ATOM 2834 C CA . ILE A 1 346 ? -17.371 -5.730 0.485 1.00 96.38 346 ILE A CA 1
ATOM 2835 C C . ILE A 1 346 ? -15.941 -5.316 0.842 1.00 96.38 346 ILE A C 1
ATOM 2837 O O . ILE A 1 346 ? -15.527 -4.227 0.446 1.00 96.38 346 ILE A O 1
ATOM 2841 N N . SER A 1 347 ? -15.120 -6.182 1.450 1.00 95.25 347 SER A N 1
ATOM 2842 C CA . SER A 1 347 ? -13.722 -5.846 1.756 1.00 95.25 347 SER A CA 1
ATOM 2843 C C . SER A 1 347 ? -12.900 -5.546 0.496 1.00 95.25 347 SER A C 1
ATOM 2845 O O . SER A 1 347 ? -12.138 -4.577 0.474 1.00 95.25 347 SER A O 1
ATOM 2847 N N . ARG A 1 348 ? -13.118 -6.288 -0.604 1.00 92.25 348 ARG A N 1
ATOM 2848 C CA . ARG A 1 348 ? -12.533 -5.980 -1.924 1.00 92.25 348 ARG A CA 1
ATOM 2849 C C . ARG A 1 348 ? -12.968 -4.607 -2.437 1.00 92.25 348 ARG A C 1
ATOM 2851 O O . ARG A 1 348 ? -12.135 -3.865 -2.963 1.00 92.25 348 ARG A O 1
ATOM 2858 N N . ARG A 1 349 ? -14.251 -4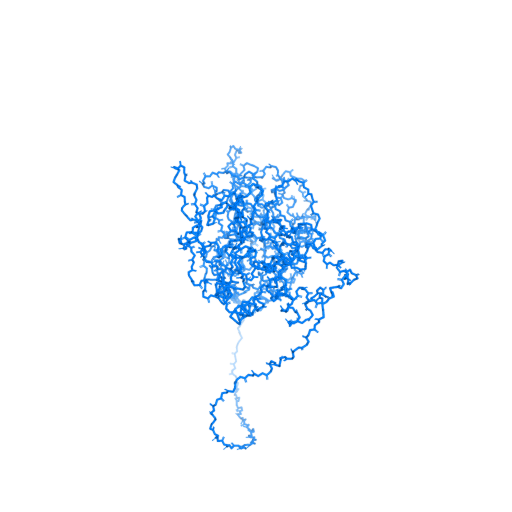.247 -2.292 1.00 92.31 349 ARG A N 1
ATOM 2859 C CA . ARG A 1 349 ? -14.784 -2.925 -2.686 1.00 92.31 349 ARG A CA 1
ATOM 2860 C C . ARG A 1 349 ? -14.171 -1.800 -1.847 1.00 92.31 349 ARG A C 1
ATOM 2862 O O . ARG A 1 349 ? -13.701 -0.819 -2.425 1.00 92.31 349 ARG A O 1
ATOM 2869 N N . LEU A 1 350 ? -14.106 -1.968 -0.525 1.00 94.62 350 LEU A N 1
ATOM 2870 C CA . LEU A 1 350 ? -13.474 -1.024 0.400 1.00 94.62 350 LEU A CA 1
ATOM 2871 C C . LEU A 1 350 ? -11.987 -0.847 0.074 1.00 94.62 350 LEU A C 1
ATOM 2873 O O . LEU A 1 350 ? -11.529 0.283 -0.080 1.00 94.62 350 LEU A O 1
ATOM 2877 N N . ARG A 1 351 ? -11.242 -1.940 -0.144 1.00 92.56 351 ARG A N 1
ATOM 2878 C CA . ARG A 1 351 ? -9.814 -1.869 -0.492 1.00 92.56 351 ARG A CA 1
ATOM 2879 C C . ARG A 1 351 ? -9.578 -1.230 -1.858 1.00 92.56 351 ARG A C 1
ATOM 2881 O O . ARG A 1 351 ? -8.589 -0.523 -2.034 1.00 92.56 351 ARG A O 1
ATOM 2888 N N . LYS A 1 352 ? -10.474 -1.425 -2.829 1.00 85.94 352 LYS A N 1
ATOM 2889 C CA . LYS A 1 352 ? -10.397 -0.732 -4.124 1.00 85.94 352 LYS A CA 1
ATOM 2890 C C . LYS A 1 352 ? -10.585 0.783 -3.966 1.00 85.94 352 LYS A C 1
ATOM 2892 O O . LYS A 1 352 ? -9.852 1.539 -4.597 1.00 85.94 352 LYS A O 1
ATOM 2897 N N . ALA A 1 353 ? -11.527 1.219 -3.127 1.00 87.31 353 ALA A N 1
ATOM 2898 C CA . ALA A 1 353 ? -11.726 2.637 -2.819 1.00 87.31 353 ALA A CA 1
ATOM 2899 C C . ALA A 1 353 ? -10.533 3.237 -2.050 1.00 87.31 353 ALA A C 1
ATOM 2901 O O . ALA A 1 353 ? -10.108 4.349 -2.350 1.00 87.31 353 ALA A O 1
ATOM 2902 N N . ASP A 1 354 ? -9.961 2.478 -1.113 1.00 90.12 354 ASP A N 1
ATOM 2903 C CA . ASP A 1 354 ? -8.755 2.841 -0.361 1.00 90.12 354 ASP A CA 1
ATOM 2904 C C . ASP A 1 354 ? -7.507 2.955 -1.256 1.00 90.12 354 ASP A C 1
ATOM 2906 O O . ASP A 1 354 ? -6.740 3.906 -1.155 1.00 90.12 354 ASP A O 1
ATOM 2910 N N . SER A 1 355 ? -7.324 2.028 -2.201 1.00 79.38 355 SER A N 1
ATOM 2911 C CA . SER A 1 355 ? -6.145 2.009 -3.082 1.00 79.38 355 SER A CA 1
ATOM 2912 C C . SER A 1 355 ? -6.064 3.238 -3.995 1.00 79.38 355 SER A C 1
ATOM 2914 O O . SER A 1 355 ? -4.969 3.739 -4.239 1.00 79.38 355 SER A O 1
ATOM 2916 N N . ALA A 1 356 ? -7.208 3.771 -4.443 1.00 69.50 356 ALA A N 1
ATOM 2917 C CA . ALA A 1 356 ? -7.260 4.986 -5.261 1.00 69.50 356 ALA A CA 1
ATOM 2918 C C . ALA A 1 356 ? -6.655 6.210 -4.540 1.00 69.50 356 ALA A C 1
ATOM 2920 O O . ALA A 1 356 ? -5.985 7.031 -5.160 1.00 69.50 356 ALA A O 1
ATOM 2921 N N . ILE A 1 357 ? -6.793 6.292 -3.210 1.00 70.69 357 ILE A N 1
ATOM 2922 C CA . ILE A 1 357 ? -6.162 7.346 -2.400 1.00 70.69 357 ILE A CA 1
ATOM 2923 C C . ILE A 1 357 ? -4.627 7.283 -2.500 1.00 70.69 357 ILE A C 1
ATOM 2925 O O . ILE A 1 357 ? -3.958 8.314 -2.498 1.00 70.69 357 ILE A O 1
ATOM 2929 N N . LEU A 1 358 ? -4.041 6.091 -2.589 1.00 61.81 358 LEU A N 1
ATOM 2930 C CA . LEU A 1 358 ? -2.585 5.930 -2.672 1.00 61.81 358 LEU A CA 1
ATOM 2931 C C . LEU A 1 358 ? -2.066 6.282 -4.070 1.00 61.81 358 LEU A C 1
ATOM 2933 O O . LEU A 1 358 ? -1.010 6.903 -4.194 1.00 61.81 358 LEU A O 1
ATOM 2937 N N . GLU A 1 359 ? -2.822 5.919 -5.110 1.00 60.03 359 GLU A N 1
ATOM 2938 C CA . GLU A 1 359 ? -2.516 6.268 -6.502 1.00 60.03 359 GLU A CA 1
ATOM 2939 C C . GLU A 1 359 ? -2.474 7.797 -6.701 1.00 60.03 359 GLU A C 1
ATOM 2941 O O . GLU A 1 359 ? -1.547 8.299 -7.338 1.00 60.03 359 GLU A O 1
ATOM 2946 N N . ASP A 1 360 ? -3.397 8.538 -6.074 1.00 52.25 360 ASP A N 1
ATOM 2947 C CA . ASP A 1 360 ? -3.489 10.002 -6.188 1.00 52.25 360 ASP A CA 1
ATOM 2948 C C . ASP A 1 360 ? -2.557 10.781 -5.229 1.00 52.25 360 ASP A C 1
ATOM 2950 O O . ASP A 1 360 ? -2.008 11.826 -5.600 1.00 52.25 360 ASP A O 1
ATOM 2954 N N . TYR A 1 361 ? -2.369 10.313 -3.985 1.00 52.16 361 TYR A N 1
ATOM 2955 C CA . TYR A 1 361 ? -1.717 11.092 -2.910 1.00 52.16 361 TYR A CA 1
ATOM 2956 C C . TYR A 1 361 ? -0.343 10.555 -2.461 1.00 52.16 361 TYR A C 1
ATOM 2958 O O . TYR A 1 361 ? 0.397 11.252 -1.751 1.00 52.16 361 TYR A O 1
ATOM 2966 N N . GLY A 1 362 ? 0.063 9.371 -2.929 1.00 58.22 362 GLY A N 1
ATOM 2967 C CA . GLY A 1 362 ? 1.433 8.867 -2.838 1.00 58.22 362 GLY A CA 1
ATOM 2968 C C . GLY A 1 362 ? 1.633 7.651 -1.930 1.00 58.22 362 GLY A C 1
ATOM 2969 O O . GLY A 1 362 ? 0.721 6.899 -1.609 1.00 58.22 362 GLY A O 1
ATOM 2970 N N . TYR A 1 363 ? 2.892 7.432 -1.550 1.00 58.09 363 TYR A N 1
ATOM 2971 C CA . TYR A 1 363 ? 3.405 6.122 -1.144 1.00 58.09 363 TYR A CA 1
ATOM 2972 C C . TYR A 1 363 ? 3.862 6.049 0.324 1.00 58.09 363 TYR A C 1
ATOM 2974 O O . TYR A 1 363 ? 4.078 7.067 0.993 1.00 58.09 363 TYR A O 1
ATOM 2982 N N . VAL A 1 364 ? 4.112 4.812 0.770 1.00 71.31 364 VAL A N 1
ATOM 2983 C CA . VAL A 1 364 ? 4.750 4.458 2.047 1.00 71.31 364 VAL A CA 1
ATOM 2984 C C . VAL A 1 364 ? 5.992 3.601 1.766 1.00 71.31 364 VAL A C 1
ATOM 2986 O O . VAL A 1 364 ? 5.910 2.562 1.114 1.00 71.31 364 VAL A O 1
ATOM 2989 N N . GLY A 1 365 ? 7.164 4.048 2.214 1.00 70.94 365 GLY A N 1
ATOM 2990 C CA . GLY A 1 365 ? 8.442 3.352 2.072 1.00 70.94 365 GLY A CA 1
ATOM 2991 C C . GLY A 1 365 ? 8.818 2.593 3.343 1.00 70.94 365 GLY A C 1
ATOM 2992 O O . GLY A 1 365 ? 8.965 3.197 4.403 1.00 70.94 365 GLY A O 1
ATOM 2993 N N . LEU A 1 366 ? 9.005 1.276 3.224 1.00 78.94 366 LEU A N 1
ATOM 2994 C CA . LEU A 1 366 ? 9.203 0.351 4.350 1.00 78.94 366 LEU A CA 1
ATOM 2995 C C . LEU A 1 366 ? 10.648 -0.168 4.449 1.00 78.94 366 LEU A C 1
ATOM 2997 O O . LEU A 1 366 ? 11.278 -0.453 3.422 1.00 78.94 366 LEU A O 1
ATOM 3001 N N . ASN A 1 367 ? 11.127 -0.376 5.677 1.00 78.75 367 ASN A N 1
ATOM 3002 C CA . ASN A 1 367 ? 12.417 -0.977 6.028 1.00 78.75 367 ASN A CA 1
ATOM 3003 C C . ASN A 1 367 ? 12.219 -2.181 6.973 1.00 78.75 367 ASN A C 1
ATOM 3005 O O . ASN A 1 367 ? 12.427 -2.076 8.183 1.00 78.75 367 ASN A O 1
ATOM 3009 N N . PHE A 1 368 ? 11.864 -3.343 6.418 1.00 74.50 368 PHE A N 1
ATOM 3010 C CA . PHE A 1 368 ? 11.645 -4.576 7.191 1.00 74.50 368 PHE A CA 1
ATOM 3011 C C . PHE A 1 368 ? 12.849 -4.977 8.063 1.00 74.50 368 PHE A C 1
ATOM 3013 O O . PHE A 1 368 ? 12.666 -5.330 9.221 1.00 74.50 368 PHE A O 1
ATOM 3020 N N . GLN A 1 369 ? 14.078 -4.831 7.551 1.00 84.00 369 GLN A N 1
ATOM 3021 C CA . GLN A 1 369 ? 15.325 -5.181 8.254 1.00 84.00 369 GLN A CA 1
ATOM 3022 C C . GLN A 1 369 ? 15.382 -6.672 8.626 1.00 84.00 369 GLN A C 1
ATOM 3024 O O . GLN A 1 369 ? 15.092 -7.500 7.767 1.00 84.00 369 GLN A O 1
ATOM 3029 N N . ASN A 1 370 ? 15.822 -7.027 9.835 1.00 81.56 370 ASN A N 1
ATOM 3030 C CA . ASN A 1 370 ? 16.005 -8.418 10.244 1.00 81.56 370 ASN A CA 1
ATOM 3031 C C . ASN A 1 370 ? 14.719 -9.020 10.826 1.00 81.56 370 ASN A C 1
ATOM 3033 O O . ASN A 1 370 ? 13.887 -8.310 11.398 1.00 81.56 370 ASN A O 1
ATOM 3037 N N . ARG A 1 371 ? 14.595 -10.349 10.717 1.00 81.38 371 ARG A N 1
ATOM 3038 C CA . ARG A 1 371 ? 13.573 -11.104 11.446 1.00 81.38 371 ARG A CA 1
ATOM 3039 C C . ARG A 1 371 ? 13.943 -11.132 12.929 1.00 81.38 371 ARG A C 1
ATOM 3041 O O . ARG A 1 371 ? 15.057 -11.543 13.264 1.00 81.38 371 ARG A O 1
ATOM 3048 N N . SER A 1 372 ? 13.026 -10.720 13.796 1.00 77.88 372 SER A N 1
ATOM 3049 C CA . SER A 1 372 ? 13.260 -10.539 15.237 1.00 77.88 372 SER A CA 1
ATOM 3050 C C . SER A 1 372 ? 13.790 -11.801 15.928 1.00 77.88 372 SER A C 1
ATOM 3052 O O . SER A 1 372 ? 14.720 -11.720 16.728 1.00 77.88 372 SER A O 1
ATOM 3054 N N . ALA A 1 373 ? 13.286 -12.972 15.525 1.00 64.75 373 ALA A N 1
ATOM 3055 C CA . ALA A 1 373 ? 13.707 -14.286 16.014 1.00 64.75 373 ALA A CA 1
ATOM 3056 C C . ALA A 1 373 ? 15.210 -14.600 15.838 1.00 64.75 373 ALA A C 1
ATOM 3058 O O . ALA A 1 373 ? 15.739 -15.443 16.557 1.00 64.75 373 ALA A O 1
ATOM 3059 N N . ASN A 1 374 ? 15.900 -13.945 14.895 1.00 50.28 374 ASN A N 1
ATOM 3060 C CA . ASN A 1 374 ? 17.309 -14.224 14.588 1.00 50.28 374 ASN A CA 1
ATOM 3061 C C . ASN A 1 374 ? 18.267 -13.250 15.292 1.00 50.28 374 ASN A C 1
ATOM 3063 O O . ASN A 1 374 ? 19.384 -13.624 15.642 1.00 50.28 374 ASN A O 1
ATOM 3067 N N . ALA A 1 375 ? 17.834 -11.999 15.470 1.00 54.81 375 ALA A N 1
ATOM 3068 C CA . ALA A 1 375 ? 18.429 -10.981 16.331 1.00 54.81 375 ALA A CA 1
ATOM 3069 C C . ALA A 1 375 ? 17.486 -9.768 16.363 1.00 54.81 375 ALA A C 1
ATOM 3071 O O . ALA A 1 375 ? 17.048 -9.317 15.302 1.00 54.81 375 ALA A O 1
ATOM 3072 N N . TYR A 1 376 ? 17.263 -9.173 17.540 1.00 69.94 376 TYR A N 1
ATOM 3073 C CA . TYR A 1 376 ? 16.578 -7.879 17.693 1.00 69.94 376 TYR A CA 1
ATOM 3074 C C . TYR A 1 376 ? 17.453 -6.718 17.177 1.00 69.94 376 TYR A C 1
ATOM 3076 O O . TYR A 1 376 ? 17.964 -5.899 17.941 1.00 69.94 376 TYR A O 1
ATOM 3084 N N . ASN A 1 377 ? 17.701 -6.700 15.869 1.00 68.62 377 ASN A N 1
ATOM 3085 C CA . ASN A 1 377 ? 18.675 -5.848 15.199 1.00 68.62 377 ASN A CA 1
ATOM 3086 C C . ASN A 1 377 ? 18.010 -5.105 14.032 1.00 68.62 377 ASN A C 1
ATOM 3088 O O . ASN A 1 377 ? 18.158 -5.481 12.866 1.00 68.62 377 ASN A O 1
ATOM 3092 N N . ALA A 1 378 ? 17.265 -4.051 14.359 1.00 83.69 378 ALA A N 1
ATOM 3093 C CA . ALA A 1 378 ? 16.592 -3.181 13.401 1.00 83.69 378 ALA A CA 1
ATOM 3094 C C . ALA A 1 378 ? 16.998 -1.703 13.620 1.00 83.69 378 ALA A C 1
ATOM 3096 O O . ALA A 1 378 ? 16.201 -0.902 14.093 1.00 83.69 378 ALA A O 1
ATOM 3097 N N . PRO A 1 379 ? 18.243 -1.305 13.283 1.00 82.00 379 PRO A N 1
ATOM 3098 C CA . PRO A 1 379 ? 18.799 0.025 13.584 1.00 82.00 379 PRO A CA 1
ATOM 3099 C C . PRO A 1 379 ? 18.176 1.205 12.806 1.00 82.00 379 PRO A C 1
ATOM 3101 O O . PRO A 1 379 ? 18.640 2.340 12.925 1.00 82.00 379 PRO A O 1
ATOM 3104 N N . LYS A 1 380 ? 17.175 0.964 11.954 1.00 84.62 380 LYS A N 1
ATOM 3105 C CA . LYS A 1 380 ? 16.415 1.973 11.202 1.00 84.62 380 LYS A CA 1
ATOM 3106 C C . LYS A 1 380 ? 14.935 1.902 11.582 1.00 84.62 380 LYS A C 1
ATOM 3108 O O . LYS A 1 380 ? 14.446 0.872 12.030 1.00 84.62 380 LYS A O 1
ATOM 3113 N N . LYS A 1 381 ? 14.195 2.969 11.289 1.00 86.62 381 LYS A N 1
ATOM 3114 C CA . LYS A 1 381 ? 12.729 2.991 11.410 1.00 86.62 381 LYS A CA 1
ATOM 3115 C C . LYS A 1 381 ? 12.092 2.066 10.378 1.00 86.62 381 LYS A C 1
ATOM 3117 O O . LYS A 1 381 ? 12.499 2.114 9.212 1.00 86.62 381 LYS A O 1
ATOM 3122 N N . PHE A 1 382 ? 11.105 1.275 10.785 1.00 87.12 382 PHE A N 1
ATOM 3123 C CA . PHE A 1 382 ? 10.274 0.442 9.923 1.00 87.12 382 PHE A CA 1
ATOM 3124 C C . PHE A 1 382 ? 9.578 1.285 8.849 1.00 87.12 382 PHE A C 1
ATOM 3126 O O . PHE A 1 382 ? 9.705 0.986 7.659 1.00 87.12 382 PHE A O 1
ATOM 3133 N N . ILE A 1 383 ? 8.922 2.383 9.236 1.00 85.88 383 ILE A N 1
ATOM 3134 C CA . ILE A 1 383 ? 8.351 3.355 8.302 1.00 85.88 383 ILE A CA 1
ATOM 3135 C C . ILE A 1 383 ? 9.436 4.372 7.924 1.00 85.88 383 ILE A C 1
ATOM 3137 O O . ILE A 1 383 ? 9.649 5.386 8.592 1.00 85.88 383 ILE A O 1
ATOM 3141 N N . GLY A 1 384 ? 10.146 4.089 6.831 1.00 76.06 384 GLY A N 1
ATOM 3142 C CA . GLY A 1 384 ? 11.273 4.890 6.354 1.00 76.06 384 GLY A CA 1
ATOM 3143 C C . GLY A 1 384 ? 10.872 6.224 5.728 1.00 76.06 384 GLY A C 1
ATOM 3144 O O . GLY A 1 384 ? 11.476 7.253 6.030 1.00 76.06 384 GLY A O 1
ATOM 3145 N N . THR A 1 385 ? 9.864 6.223 4.854 1.00 72.88 385 THR A N 1
ATOM 3146 C CA . THR A 1 385 ? 9.364 7.429 4.171 1.00 72.88 385 THR A CA 1
ATOM 3147 C C . THR A 1 385 ? 7.850 7.376 4.001 1.00 72.88 385 THR A C 1
ATOM 3149 O O . THR A 1 385 ? 7.274 6.311 3.811 1.00 72.88 385 THR A O 1
ATOM 3152 N N . VAL A 1 386 ? 7.192 8.534 4.052 1.00 78.94 386 VAL A N 1
ATOM 3153 C CA . VAL A 1 386 ? 5.749 8.677 3.809 1.00 78.94 386 VAL A CA 1
ATOM 3154 C C . VAL A 1 386 ? 5.532 9.944 2.990 1.00 78.94 386 VAL A C 1
ATOM 3156 O O . VAL A 1 386 ? 6.185 10.956 3.254 1.00 78.94 386 VAL A O 1
ATOM 3159 N N . SER A 1 387 ? 4.634 9.903 2.004 1.00 80.75 387 SER A N 1
ATOM 3160 C CA . SER A 1 387 ? 4.217 11.100 1.262 1.00 80.75 387 SER A CA 1
ATOM 3161 C C . SER A 1 387 ? 3.623 12.156 2.215 1.00 80.75 387 SER A C 1
ATOM 3163 O O . SER A 1 387 ? 2.629 11.860 2.880 1.00 80.75 387 SER A O 1
ATOM 3165 N N . PRO A 1 388 ? 4.151 13.398 2.275 1.00 84.44 388 PRO A N 1
ATOM 3166 C CA . PRO A 1 388 ? 3.553 14.459 3.092 1.00 84.44 388 PRO A CA 1
ATOM 3167 C C . PRO A 1 388 ? 2.100 14.748 2.696 1.00 84.44 388 PRO A C 1
ATOM 3169 O O . PRO A 1 388 ? 1.241 14.839 3.565 1.00 84.44 388 PRO A O 1
ATOM 3172 N N . LYS A 1 389 ? 1.802 14.741 1.388 1.00 81.62 389 LYS A N 1
ATOM 3173 C CA . LYS A 1 389 ? 0.443 14.918 0.845 1.00 81.62 389 LYS A CA 1
ATOM 3174 C C . LYS A 1 389 ? -0.548 13.849 1.311 1.00 81.62 389 LYS A C 1
ATOM 3176 O O . LYS A 1 389 ? -1.738 14.124 1.413 1.00 81.62 389 LYS A O 1
ATOM 3181 N N . LEU A 1 390 ? -0.069 12.633 1.588 1.00 82.81 390 LEU A N 1
ATOM 3182 C CA . LEU A 1 390 ? -0.902 11.567 2.145 1.00 82.81 390 LEU A CA 1
ATOM 3183 C C . LEU A 1 390 ? -1.248 11.865 3.611 1.00 82.81 390 LEU A C 1
ATOM 3185 O O . LEU A 1 390 ? -2.396 11.701 4.005 1.00 82.81 390 LEU A O 1
ATOM 3189 N N . LEU A 1 391 ? -0.290 12.373 4.394 1.00 88.38 391 LEU A N 1
ATOM 3190 C CA . LEU A 1 391 ? -0.524 12.790 5.784 1.00 88.38 391 LEU A CA 1
ATOM 3191 C C . LEU A 1 391 ? -1.378 14.067 5.897 1.00 88.38 391 LEU A C 1
ATOM 3193 O O . LEU A 1 391 ? -2.036 14.269 6.913 1.00 88.38 391 LEU A O 1
ATOM 3197 N N . GLU A 1 392 ? -1.388 14.903 4.857 1.00 90.25 392 GLU A N 1
ATOM 3198 C CA . GLU A 1 392 ? -2.238 16.095 4.728 1.00 90.25 392 GLU A CA 1
ATOM 3199 C C . GLU A 1 392 ? -3.704 15.771 4.372 1.00 90.25 392 GLU A C 1
ATOM 3201 O O . GLU A 1 392 ? -4.563 16.642 4.531 1.00 90.25 392 GLU A O 1
ATOM 3206 N N . ARG A 1 393 ? -4.039 14.545 3.922 1.00 90.25 393 ARG A N 1
ATOM 3207 C CA . ARG A 1 393 ? -5.450 14.163 3.709 1.00 90.25 393 ARG A CA 1
ATOM 3208 C C . ARG A 1 393 ? -6.226 14.260 5.017 1.00 90.25 393 ARG A C 1
ATOM 3210 O O . ARG A 1 393 ? -5.748 13.845 6.068 1.00 90.25 393 ARG A O 1
ATOM 3217 N N . LEU A 1 394 ? -7.469 14.733 4.926 1.00 93.25 394 LEU A N 1
ATOM 3218 C CA . LEU A 1 394 ? -8.294 15.075 6.085 1.00 93.25 394 LEU A CA 1
ATOM 3219 C C . LEU A 1 394 ? -8.408 13.940 7.119 1.00 93.25 394 LEU A C 1
ATOM 3221 O O . LEU A 1 394 ? -8.272 14.199 8.312 1.00 93.25 394 LEU A O 1
ATOM 3225 N N . THR A 1 395 ? -8.597 12.691 6.689 1.00 94.94 395 THR A N 1
ATOM 3226 C CA . THR A 1 395 ? -8.691 11.527 7.587 1.00 94.94 395 THR A CA 1
ATOM 3227 C C . THR A 1 395 ? -7.357 11.165 8.245 1.00 94.94 395 THR A C 1
ATOM 3229 O O . THR A 1 395 ? -7.325 10.895 9.442 1.00 94.94 395 THR A O 1
ATOM 3232 N N . PHE A 1 396 ? -6.239 11.241 7.516 1.00 94.94 396 PHE A N 1
ATOM 3233 C CA . PHE A 1 396 ? -4.892 11.054 8.068 1.00 94.94 396 PHE A CA 1
ATOM 3234 C C . PHE A 1 396 ? -4.531 12.159 9.070 1.00 94.94 396 PHE A C 1
ATOM 3236 O O . PHE A 1 396 ? -4.057 11.871 10.169 1.00 94.94 396 PHE A O 1
ATOM 3243 N N . ALA A 1 397 ? -4.794 13.419 8.720 1.00 95.75 397 ALA A N 1
ATOM 3244 C CA . ALA A 1 397 ? -4.506 14.577 9.557 1.00 95.75 397 ALA A CA 1
ATOM 3245 C C . ALA A 1 397 ? -5.351 14.586 10.843 1.00 95.75 397 ALA A C 1
ATOM 3247 O O . ALA A 1 397 ? -4.827 14.837 11.930 1.00 95.75 397 ALA A O 1
ATOM 3248 N N . THR A 1 398 ? -6.650 14.278 10.746 1.00 96.94 398 THR A N 1
ATOM 3249 C CA . THR A 1 398 ? -7.535 14.172 11.919 1.00 96.94 398 THR A CA 1
ATOM 3250 C C . THR A 1 398 ? -7.191 12.965 12.789 1.00 96.94 398 THR A C 1
ATOM 3252 O O . THR A 1 398 ? -7.144 13.125 14.007 1.00 96.94 398 THR A O 1
ATOM 3255 N N . PHE A 1 399 ? -6.844 11.812 12.203 1.00 96.62 399 PHE A N 1
ATOM 3256 C CA . PHE A 1 399 ? -6.337 10.653 12.944 1.00 96.62 399 PHE A CA 1
ATOM 3257 C C . PHE A 1 399 ? -5.051 10.983 13.715 1.00 96.62 399 PHE A C 1
ATOM 3259 O O . PHE A 1 399 ? -5.002 10.784 14.924 1.00 96.62 399 PHE A O 1
ATOM 3266 N N . LEU A 1 400 ? -4.039 11.570 13.064 1.00 94.00 400 LEU A N 1
ATOM 3267 C CA . LEU A 1 400 ? -2.781 11.957 13.720 1.00 94.00 400 LEU A CA 1
ATOM 3268 C C . LEU A 1 400 ? -2.998 12.960 14.865 1.00 94.00 400 LEU A C 1
ATOM 3270 O O . LEU A 1 400 ? -2.423 12.804 15.944 1.00 94.00 400 LEU A O 1
ATOM 3274 N N . ASN A 1 401 ? -3.848 13.967 14.648 1.00 92.38 401 ASN A N 1
ATOM 3275 C CA . ASN A 1 401 ? -4.228 14.969 15.648 1.00 92.38 401 ASN A CA 1
ATOM 3276 C C . ASN A 1 401 ? -4.999 14.349 16.833 1.00 92.38 401 ASN A C 1
ATOM 3278 O O . ASN A 1 401 ? -4.888 14.817 17.971 1.00 92.38 401 ASN A O 1
ATOM 3282 N N . LEU A 1 402 ? -5.774 13.291 16.580 1.00 91.94 402 LEU A N 1
ATOM 3283 C CA . LEU A 1 402 ? -6.481 12.505 17.587 1.00 91.94 402 LEU A CA 1
ATOM 3284 C C . LEU A 1 402 ? -5.508 11.631 18.397 1.00 91.94 402 LEU A C 1
ATOM 3286 O O . LEU A 1 402 ? -5.530 11.688 19.626 1.00 91.94 402 LEU A O 1
ATOM 3290 N N . THR A 1 403 ? -4.602 10.896 17.748 1.00 89.69 403 THR A N 1
ATOM 3291 C CA . THR A 1 403 ? -3.655 9.980 18.412 1.00 89.69 403 THR A CA 1
ATOM 3292 C C . THR A 1 403 ? -2.507 10.687 19.144 1.00 89.69 403 THR A C 1
ATOM 3294 O O . THR A 1 403 ? -1.965 10.139 20.107 1.00 89.69 403 THR A O 1
ATOM 3297 N N . GLU A 1 404 ? -2.144 11.915 18.756 1.00 82.56 404 GLU A N 1
ATOM 3298 C CA . GLU A 1 404 ? -1.076 12.703 19.402 1.00 82.56 404 GLU A CA 1
ATOM 3299 C C . GLU A 1 404 ? -1.304 12.881 20.915 1.00 82.56 404 GLU A C 1
ATOM 3301 O O . GLU A 1 404 ? -0.363 12.815 21.708 1.00 82.56 404 GLU A O 1
ATOM 3306 N N . ASN A 1 405 ? -2.562 13.023 21.340 1.00 70.81 405 ASN A N 1
ATOM 3307 C CA . ASN A 1 405 ? -2.932 13.304 22.736 1.00 70.81 405 ASN A CA 1
ATOM 3308 C C . ASN A 1 405 ? -2.646 12.134 23.689 1.00 70.81 405 ASN A C 1
ATOM 3310 O O . ASN A 1 405 ? -2.544 12.330 24.897 1.00 70.81 405 ASN A O 1
ATOM 3314 N N . PHE A 1 406 ? -2.480 10.931 23.140 1.00 71.12 406 PHE A N 1
ATOM 3315 C CA . PHE A 1 406 ? -2.256 9.696 23.886 1.00 71.12 406 PHE A CA 1
ATOM 3316 C C . PHE A 1 406 ? -0.766 9.298 23.962 1.00 71.12 406 PHE A C 1
ATOM 3318 O O . PHE A 1 406 ? -0.426 8.189 24.359 1.00 71.12 406 PHE A O 1
ATOM 3325 N N . THR A 1 407 ? 0.163 10.168 23.551 1.00 55.53 407 THR A N 1
ATOM 3326 C CA . THR A 1 407 ? 1.603 9.841 23.415 1.00 55.53 407 THR A CA 1
ATOM 3327 C C . THR A 1 407 ? 2.409 9.832 24.723 1.00 55.53 407 THR A C 1
ATOM 3329 O O . THR A 1 407 ? 3.623 9.676 24.682 1.00 55.53 407 THR A O 1
ATOM 3332 N N . LYS A 1 408 ? 1.789 10.011 25.900 1.00 54.69 408 LYS A N 1
ATOM 3333 C CA . LYS A 1 408 ? 2.520 10.130 27.180 1.00 54.69 408 LYS A CA 1
ATOM 3334 C C . LYS A 1 408 ? 1.874 9.389 28.348 1.00 54.69 408 LYS A C 1
ATOM 3336 O O . LYS A 1 408 ? 1.436 10.045 29.286 1.00 54.69 408 LYS A O 1
ATOM 3341 N N . SER A 1 409 ? 1.868 8.053 28.318 1.00 47.69 409 SER A N 1
ATOM 3342 C CA . SER A 1 409 ? 1.868 7.140 29.492 1.00 47.69 409 SER A CA 1
ATOM 3343 C C . SER A 1 409 ? 0.959 7.496 30.700 1.00 47.69 409 SER A C 1
ATOM 3345 O O . SER A 1 409 ? 1.310 7.231 31.846 1.00 47.69 409 SER A O 1
ATOM 3347 N N . GLY A 1 410 ? -0.178 8.169 30.482 1.00 48.19 410 GLY A N 1
ATOM 3348 C CA . GLY A 1 410 ? -1.023 8.737 31.549 1.00 48.19 410 GLY A CA 1
ATOM 3349 C C . GLY A 1 410 ? -0.459 9.957 32.315 1.00 48.19 410 GLY A C 1
ATOM 3350 O O . GLY A 1 410 ? -1.072 10.383 33.287 1.00 48.19 410 GLY A O 1
ATOM 3351 N N . VAL A 1 411 ? 0.679 10.536 31.905 1.00 37.59 411 VAL A N 1
ATOM 3352 C CA . VAL A 1 411 ? 1.390 11.643 32.599 1.00 37.59 411 VAL A CA 1
ATOM 3353 C C . VAL A 1 411 ? 1.335 12.978 31.825 1.00 37.59 411 VAL A C 1
ATOM 3355 O O . VAL A 1 411 ? 1.737 14.027 32.327 1.00 37.59 411 VAL A O 1
ATOM 3358 N N . GLY A 1 412 ? 0.810 12.985 30.596 1.00 44.97 412 GLY A N 1
ATOM 3359 C CA . GLY A 1 412 ? 0.448 14.229 29.905 1.00 44.97 412 GLY A CA 1
ATOM 3360 C C . GLY A 1 412 ? -0.726 14.953 30.585 1.00 44.97 412 GLY A C 1
ATOM 3361 O O . GLY A 1 412 ? -1.537 14.330 31.268 1.00 44.97 412 GLY A O 1
ATOM 3362 N N . LYS A 1 413 ? -0.863 16.270 30.368 1.00 44.56 413 LYS A N 1
ATOM 3363 C CA . LYS A 1 413 ? -2.059 17.022 30.787 1.00 44.56 413 LYS A CA 1
ATOM 3364 C C . LYS A 1 413 ? -3.278 16.431 30.066 1.00 44.56 413 LYS A C 1
ATOM 3366 O O . LYS A 1 413 ? -3.461 16.705 28.882 1.00 44.56 413 LYS A O 1
ATOM 3371 N N . ARG A 1 414 ? -4.075 15.612 30.768 1.00 57.84 414 ARG A N 1
ATOM 3372 C CA . ARG A 1 414 ? -5.303 14.994 30.239 1.00 57.84 414 ARG A CA 1
ATOM 3373 C C . ARG A 1 414 ? -6.165 16.100 29.623 1.00 57.84 414 ARG A C 1
ATOM 3375 O O . ARG A 1 414 ? -6.449 17.091 30.299 1.00 57.84 414 ARG A O 1
ATOM 3382 N N . LEU A 1 415 ? -6.510 15.960 28.340 1.00 65.12 415 LEU A N 1
ATOM 3383 C CA . LEU A 1 415 ? -7.390 16.910 27.656 1.00 65.12 415 LEU A CA 1
ATOM 3384 C C . LEU A 1 415 ? -8.700 17.049 28.432 1.00 65.12 415 LEU A C 1
ATOM 3386 O O . LEU A 1 415 ? -9.162 16.088 29.053 1.00 65.12 415 LEU A O 1
ATOM 3390 N N . SER A 1 416 ? -9.338 18.218 28.354 1.00 71.88 416 SER A N 1
ATOM 3391 C CA . SER A 1 416 ? -10.723 18.301 28.813 1.00 71.88 416 SER A CA 1
ATOM 3392 C C . SER A 1 416 ? -11.595 17.376 27.958 1.00 71.88 416 SER A C 1
ATOM 3394 O O . SER A 1 416 ? -11.383 17.250 26.747 1.00 71.88 416 SER A O 1
ATOM 3396 N N . SER A 1 417 ? -12.622 16.764 28.553 1.00 78.31 417 SER A N 1
ATOM 3397 C CA . SER A 1 417 ? -13.534 15.863 27.830 1.00 78.31 417 SER A CA 1
ATOM 3398 C C . SER A 1 417 ? -14.154 16.534 26.593 1.00 78.31 417 SER A C 1
ATOM 3400 O O . SER A 1 417 ? -14.417 15.879 25.589 1.00 78.31 417 SER A O 1
ATOM 3402 N N . ARG A 1 418 ? -14.312 17.867 26.623 1.00 86.50 418 ARG A N 1
ATOM 3403 C CA . ARG A 1 418 ? -14.796 18.683 25.500 1.00 86.50 418 ARG A CA 1
ATOM 3404 C C . ARG A 1 418 ? -13.792 18.794 24.347 1.00 86.50 418 ARG A C 1
ATOM 3406 O O . ARG A 1 418 ? -14.201 18.771 23.190 1.00 86.50 418 ARG A O 1
ATOM 3413 N N . GLU A 1 419 ? -12.499 18.942 24.631 1.00 85.69 419 GLU A N 1
ATOM 3414 C CA . GLU A 1 419 ? -11.451 18.954 23.597 1.00 85.69 419 GLU A CA 1
ATOM 3415 C C . GLU A 1 419 ? -11.273 17.568 22.980 1.00 8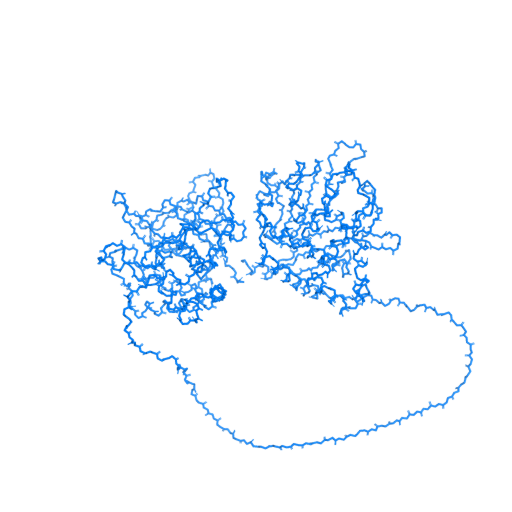5.69 419 GLU A C 1
ATOM 3417 O O . GLU A 1 419 ? -11.158 17.455 21.760 1.00 85.69 419 GLU A O 1
ATOM 3422 N N . MET A 1 420 ? -11.326 16.523 23.811 1.00 86.25 420 MET A N 1
ATOM 3423 C CA . MET A 1 420 ? -11.275 15.134 23.361 1.00 86.25 420 MET A CA 1
ATOM 3424 C C . MET A 1 420 ? -12.422 14.831 22.388 1.00 86.25 420 MET A C 1
ATOM 3426 O O . MET A 1 420 ? -12.178 14.411 21.258 1.00 86.25 420 MET A O 1
ATOM 3430 N N . GLN A 1 421 ? -13.663 15.157 22.772 1.00 90.62 421 GLN A N 1
ATOM 3431 C CA . GLN A 1 421 ? -14.837 14.953 21.919 1.00 90.62 421 GLN A CA 1
ATOM 3432 C C . GLN A 1 421 ? -14.782 15.763 20.615 1.00 90.62 421 GLN A C 1
ATOM 3434 O O . GLN A 1 421 ? -15.114 15.231 19.563 1.00 90.62 421 GLN A O 1
ATOM 3439 N N . ARG A 1 422 ? -14.259 17.000 20.627 1.00 92.94 422 ARG A N 1
ATOM 3440 C CA . ARG A 1 422 ? -14.027 17.769 19.386 1.00 92.94 422 ARG A CA 1
ATOM 3441 C C . ARG A 1 422 ? -13.076 17.065 18.415 1.00 92.94 422 ARG A C 1
ATOM 3443 O O . ARG A 1 422 ? -13.311 17.121 17.212 1.00 92.94 422 ARG A O 1
ATOM 3450 N N . LYS A 1 423 ? -12.012 16.423 18.911 1.00 94.12 423 LYS A N 1
ATOM 3451 C CA . LYS A 1 423 ? -11.074 15.667 18.063 1.00 94.12 423 LYS A CA 1
ATOM 3452 C C . LYS A 1 423 ? -11.697 14.369 17.540 1.00 94.12 423 LYS A C 1
ATOM 3454 O O . LYS A 1 423 ? -11.513 14.058 16.366 1.00 94.12 423 LYS A O 1
ATOM 3459 N N . ILE A 1 424 ? -12.472 13.668 18.372 1.00 95.31 424 ILE A N 1
ATOM 3460 C CA . ILE A 1 424 ? -13.239 12.473 17.976 1.00 95.31 424 ILE A CA 1
ATOM 3461 C C . ILE A 1 424 ? -14.247 12.828 16.876 1.00 95.31 424 ILE A C 1
ATOM 3463 O O . ILE A 1 424 ? -14.254 12.193 15.826 1.00 95.31 424 ILE A O 1
ATOM 3467 N N . ASP A 1 425 ? -15.052 13.877 17.066 1.00 96.50 425 ASP A N 1
ATOM 3468 C CA . ASP A 1 425 ? -16.049 14.292 16.077 1.00 96.50 425 ASP A CA 1
ATOM 3469 C C . ASP A 1 425 ? -15.411 14.800 14.775 1.00 96.50 425 ASP A C 1
ATOM 3471 O O . ASP A 1 425 ? -15.939 14.515 13.705 1.00 96.50 425 ASP A O 1
ATOM 3475 N N . ALA A 1 426 ? -14.259 15.478 14.829 1.00 97.38 426 ALA A N 1
ATOM 3476 C CA . ALA A 1 426 ? -13.523 15.876 13.626 1.00 97.38 426 ALA A CA 1
ATOM 3477 C C . ALA A 1 426 ? -13.024 14.666 12.812 1.00 97.38 426 ALA A C 1
ATOM 3479 O O . ALA A 1 426 ? -13.150 14.663 11.588 1.00 97.38 426 ALA A O 1
ATOM 3480 N N . PHE A 1 427 ? -12.497 13.633 13.481 1.00 97.81 427 PHE A N 1
ATOM 3481 C CA . PHE A 1 427 ? -12.094 12.386 12.827 1.00 97.81 427 PHE A CA 1
ATOM 3482 C C . PHE A 1 427 ? -13.305 11.631 12.264 1.00 97.81 427 PHE A C 1
ATOM 3484 O O . PHE A 1 427 ? -13.317 11.308 11.080 1.00 97.81 427 PHE A O 1
ATOM 3491 N N . LEU A 1 428 ? -14.362 11.431 13.060 1.00 98.31 428 LEU A N 1
ATOM 3492 C CA . LEU A 1 428 ? -15.582 10.754 12.608 1.00 98.31 428 LEU A CA 1
ATOM 3493 C C . LEU A 1 428 ? -16.267 11.475 11.439 1.00 98.31 428 LEU A C 1
ATOM 3495 O O . LEU A 1 428 ? -16.781 10.810 10.546 1.00 98.31 428 LEU A O 1
ATOM 3499 N N . ASN A 1 429 ? -16.250 12.809 11.387 1.00 97.75 429 ASN A N 1
ATOM 3500 C CA . ASN A 1 429 ? -16.794 13.542 10.241 1.00 97.75 429 ASN A CA 1
ATOM 3501 C C . ASN A 1 429 ? -15.972 13.274 8.970 1.00 97.75 429 ASN A C 1
ATOM 3503 O O . ASN A 1 429 ? -16.537 12.869 7.958 1.00 97.75 429 ASN A O 1
ATOM 3507 N N . ALA A 1 430 ? -14.640 13.386 9.042 1.00 97.69 430 ALA A N 1
ATOM 3508 C CA . ALA A 1 430 ? -13.752 13.079 7.919 1.00 97.69 430 ALA A CA 1
ATOM 3509 C C . ALA A 1 430 ? -13.906 11.628 7.418 1.00 97.69 430 ALA A C 1
ATOM 3511 O O . ALA A 1 430 ? -13.864 11.364 6.215 1.00 97.69 430 ALA A O 1
ATOM 3512 N N . VAL A 1 431 ? -14.099 10.694 8.352 1.00 98.12 431 VAL A N 1
ATOM 3513 C CA . VAL A 1 431 ? -14.358 9.274 8.097 1.00 98.12 431 VAL A CA 1
ATOM 3514 C C . VAL A 1 431 ? -15.686 9.087 7.353 1.00 98.12 431 VAL A C 1
ATOM 3516 O O . VAL A 1 431 ? -15.683 8.526 6.259 1.00 98.12 431 VAL A O 1
ATOM 3519 N N . PHE A 1 432 ? -16.801 9.604 7.878 1.00 97.12 432 PHE A N 1
ATOM 3520 C CA . PHE A 1 432 ? -18.142 9.424 7.297 1.00 97.12 432 PHE A CA 1
ATOM 3521 C C . PHE A 1 432 ? -18.368 10.211 5.992 1.00 97.12 432 PHE A C 1
ATOM 3523 O O . PHE A 1 432 ? -19.182 9.814 5.159 1.00 97.12 432 PHE A O 1
ATOM 3530 N N . GLU A 1 433 ? -17.625 11.295 5.758 1.00 94.38 433 GLU A N 1
ATOM 3531 C CA . GLU A 1 433 ? -17.623 12.003 4.471 1.00 94.38 433 GLU A CA 1
ATOM 3532 C C . GLU A 1 433 ? -16.951 11.189 3.346 1.00 94.38 433 GLU A C 1
ATOM 3534 O O . GLU A 1 433 ? -17.259 11.392 2.160 1.00 94.38 433 GLU A O 1
ATOM 3539 N N . SER A 1 434 ? -16.064 10.247 3.694 1.00 93.56 434 SER A N 1
ATOM 3540 C CA . SER A 1 434 ? -15.296 9.452 2.733 1.00 93.56 434 SER A CA 1
ATOM 3541 C C . SER A 1 434 ? -16.178 8.543 1.863 1.00 93.56 434 SER A C 1
ATOM 3543 O O . SER A 1 434 ? -17.187 7.987 2.296 1.00 93.56 434 SER A O 1
ATOM 3545 N N . ASN A 1 435 ? -15.766 8.338 0.607 1.00 90.81 435 ASN A N 1
ATOM 3546 C CA . ASN A 1 435 ? -16.441 7.399 -0.297 1.00 90.81 435 ASN A CA 1
ATOM 3547 C C . ASN A 1 435 ? -16.382 5.945 0.210 1.00 90.81 435 ASN A C 1
ATOM 3549 O O . ASN A 1 435 ? -17.277 5.151 -0.058 1.00 90.81 435 ASN A O 1
ATOM 3553 N N . LEU A 1 436 ? -15.335 5.610 0.966 1.00 94.25 436 LEU A N 1
ATOM 3554 C CA . LEU A 1 436 ? -15.138 4.293 1.561 1.00 94.25 436 LEU A CA 1
ATOM 3555 C C . LEU A 1 436 ? -16.222 3.978 2.601 1.00 94.25 436 LEU A C 1
ATOM 3557 O O . LEU A 1 436 ? -16.799 2.895 2.576 1.00 94.25 436 LEU A O 1
ATOM 3561 N N . TRP A 1 437 ? -16.552 4.937 3.467 1.00 97.44 437 TRP A N 1
ATOM 3562 C CA . TRP A 1 437 ? -17.584 4.745 4.489 1.00 97.44 437 TRP A CA 1
ATOM 3563 C C . TRP A 1 437 ? -19.005 4.770 3.940 1.00 97.44 437 TRP A C 1
ATOM 3565 O O . TRP A 1 437 ? -19.859 4.075 4.480 1.00 97.44 437 TRP A O 1
ATOM 3575 N N . LYS A 1 438 ? -19.243 5.471 2.827 1.00 95.44 438 LYS A N 1
ATOM 3576 C CA . LYS A 1 438 ? -20.500 5.357 2.069 1.00 95.44 438 LYS A CA 1
ATOM 3577 C C . LYS A 1 438 ? -20.696 3.927 1.561 1.00 95.44 438 LYS A C 1
ATOM 3579 O O . LYS A 1 438 ? -21.715 3.323 1.860 1.00 95.44 438 LYS A O 1
ATOM 3584 N N . ILE A 1 439 ? -19.666 3.338 0.939 1.00 96.88 439 ILE A N 1
ATOM 3585 C CA . ILE A 1 439 ? -19.687 1.935 0.486 1.00 96.88 439 ILE A CA 1
ATOM 3586 C C . ILE A 1 439 ? -19.990 0.957 1.637 1.00 96.88 439 ILE A C 1
ATOM 3588 O O . ILE A 1 439 ? -20.770 0.031 1.429 1.00 96.88 439 ILE A O 1
ATOM 3592 N N . LEU A 1 440 ? -19.396 1.144 2.825 1.00 98.31 440 LEU A N 1
ATOM 3593 C CA . LEU A 1 440 ? -19.689 0.298 3.993 1.00 98.31 440 LEU A CA 1
ATOM 3594 C C . LEU A 1 440 ? -21.124 0.499 4.505 1.00 98.31 440 LEU A C 1
ATOM 3596 O O . LEU A 1 440 ? -21.823 -0.479 4.746 1.00 98.31 440 LEU A O 1
ATOM 3600 N N . TYR A 1 441 ? -21.557 1.748 4.680 1.00 98.06 441 TYR A N 1
ATOM 3601 C CA . TYR A 1 441 ? -22.891 2.071 5.188 1.00 98.06 441 TYR A CA 1
ATOM 3602 C C . TYR A 1 441 ? -23.998 1.558 4.261 1.00 98.06 441 TYR A C 1
ATOM 3604 O O . TYR A 1 441 ? -24.930 0.920 4.743 1.00 98.06 441 TYR A O 1
ATOM 3612 N N . ASP A 1 442 ? -23.871 1.782 2.949 1.00 96.81 442 ASP A N 1
ATOM 3613 C CA . ASP A 1 442 ? -24.843 1.313 1.959 1.00 96.81 442 ASP A CA 1
ATOM 3614 C C . ASP A 1 442 ? -24.965 -0.219 2.018 1.00 96.81 442 ASP A C 1
ATOM 3616 O O . ASP A 1 442 ? -26.072 -0.737 2.116 1.00 96.81 442 ASP A O 1
ATOM 3620 N N . PHE A 1 443 ? -23.838 -0.939 2.095 1.00 97.44 443 PHE A N 1
ATOM 3621 C CA . PHE A 1 443 ? -23.816 -2.398 2.246 1.00 97.44 443 PHE A CA 1
ATOM 3622 C C . PHE A 1 443 ? -24.473 -2.890 3.546 1.00 97.44 443 PHE A C 1
ATOM 3624 O O . PHE A 1 443 ? -25.296 -3.802 3.505 1.00 97.44 443 PHE A O 1
ATOM 3631 N N . LEU A 1 444 ? -24.146 -2.300 4.702 1.00 97.38 444 LEU A N 1
ATOM 3632 C CA . LEU A 1 444 ? -24.738 -2.706 5.987 1.00 97.38 444 LEU A CA 1
ATOM 3633 C C . LEU A 1 444 ? -26.248 -2.422 6.021 1.00 97.38 444 LEU A C 1
ATOM 3635 O O . LEU A 1 444 ? -27.019 -3.218 6.553 1.00 97.38 444 LEU A O 1
ATOM 3639 N N . LYS A 1 445 ? -26.677 -1.313 5.411 1.00 96.12 445 LYS A N 1
ATOM 3640 C CA . LYS A 1 445 ? -28.088 -0.948 5.274 1.00 96.12 445 LYS A CA 1
ATOM 3641 C C . LYS A 1 445 ? -28.839 -1.892 4.330 1.00 96.12 445 LYS A C 1
ATOM 3643 O O . LYS A 1 445 ? -29.942 -2.315 4.663 1.00 96.12 445 LYS A O 1
ATOM 3648 N N . GLU A 1 446 ? -28.257 -2.228 3.178 1.00 94.38 446 GLU A N 1
ATOM 3649 C CA . GLU A 1 446 ? -28.790 -3.227 2.235 1.00 94.38 446 GLU A CA 1
ATOM 3650 C C . GLU A 1 446 ? -28.882 -4.617 2.881 1.00 94.38 446 GLU A C 1
ATOM 3652 O O . GLU A 1 446 ? -29.856 -5.330 2.658 1.00 94.38 446 GLU A O 1
ATOM 3657 N N . SER A 1 447 ? -27.928 -4.952 3.755 1.00 94.38 447 SER A N 1
ATOM 3658 C CA . SER A 1 447 ? -27.912 -6.188 4.551 1.00 94.38 447 SER A CA 1
ATOM 3659 C C . SER A 1 447 ? -28.898 -6.181 5.730 1.00 94.38 447 SER A C 1
ATOM 3661 O O . SER A 1 447 ? -28.966 -7.161 6.458 1.00 94.38 447 SER A O 1
ATOM 3663 N N . GLY A 1 448 ? -29.647 -5.095 5.968 1.00 94.12 448 GLY A N 1
ATOM 3664 C CA . GLY A 1 448 ? -30.650 -5.011 7.039 1.00 94.12 448 GLY A CA 1
ATOM 3665 C C . GLY A 1 448 ? -30.101 -4.800 8.458 1.00 94.12 448 GLY A C 1
ATOM 3666 O O . GLY A 1 448 ? -30.847 -4.948 9.425 1.00 94.12 448 GLY A O 1
ATOM 3667 N N . VAL A 1 449 ? -28.819 -4.451 8.615 1.00 94.75 449 VAL A N 1
ATOM 3668 C CA . VAL A 1 449 ? -28.180 -4.256 9.930 1.00 94.75 449 VAL A CA 1
ATOM 3669 C C . VAL A 1 449 ? -28.898 -3.147 10.706 1.00 94.75 449 VAL A C 1
ATOM 3671 O O . VAL A 1 449 ? -28.966 -2.000 10.256 1.00 94.75 449 VAL A O 1
ATOM 3674 N N . LYS A 1 450 ? -29.420 -3.471 11.897 1.00 93.12 450 LYS A N 1
ATOM 3675 C CA . LYS A 1 450 ? -30.308 -2.594 12.690 1.00 93.12 450 LYS A CA 1
ATOM 3676 C C . LYS A 1 450 ? -29.675 -1.231 12.977 1.00 93.12 450 LYS A C 1
ATOM 3678 O O . LYS A 1 450 ? -30.321 -0.193 12.851 1.00 93.12 450 LYS A O 1
ATOM 3683 N N . GLN A 1 451 ? -28.384 -1.236 13.288 1.00 93.88 451 GLN A N 1
ATOM 3684 C CA . GLN A 1 451 ? -27.556 -0.074 13.605 1.00 93.88 451 GLN A CA 1
ATOM 3685 C C . GLN A 1 451 ? -27.257 0.797 12.364 1.00 93.88 451 GLN A C 1
ATOM 3687 O O . GLN A 1 451 ? -26.838 1.943 12.512 1.00 93.88 451 GLN A O 1
ATOM 3692 N N . ALA A 1 452 ? -27.491 0.285 11.147 1.00 94.94 452 ALA A N 1
ATOM 3693 C CA . ALA A 1 452 ? -27.312 0.973 9.864 1.00 94.94 452 ALA A CA 1
ATOM 3694 C C . ALA A 1 452 ? -28.629 1.488 9.240 1.00 94.94 452 ALA A C 1
ATOM 3696 O O . ALA A 1 452 ? -28.639 1.922 8.087 1.00 94.94 452 ALA A O 1
ATOM 3697 N N . LYS A 1 453 ? -29.739 1.491 9.998 1.00 92.94 453 LYS A N 1
ATOM 3698 C CA . LYS A 1 453 ? -31.060 1.983 9.554 1.00 92.94 453 LYS A CA 1
ATOM 3699 C C . LYS A 1 453 ? -31.015 3.401 8.968 1.00 92.94 453 LYS A C 1
ATOM 3701 O O . LYS A 1 453 ? -31.666 3.679 7.957 1.00 92.94 453 LYS A O 1
ATOM 3706 N N . ASP A 1 454 ? -30.233 4.282 9.588 1.00 95.75 454 ASP A N 1
ATOM 3707 C CA . ASP A 1 454 ? -29.896 5.604 9.069 1.00 95.75 454 ASP A CA 1
ATOM 3708 C C . ASP A 1 454 ? -28.455 6.003 9.438 1.00 95.75 454 ASP A C 1
ATOM 3710 O O . ASP A 1 454 ? -27.848 5.459 10.363 1.00 95.75 454 ASP A O 1
ATOM 3714 N N . VAL A 1 455 ? -27.894 6.971 8.710 1.00 94.94 455 VAL A N 1
ATOM 3715 C CA . VAL A 1 455 ? -26.487 7.382 8.851 1.00 94.94 455 VAL A CA 1
ATOM 3716 C C . VAL A 1 455 ? -26.173 8.033 10.206 1.00 94.94 455 VAL A C 1
ATOM 3718 O O . VAL A 1 455 ? -25.035 7.965 10.668 1.00 94.94 455 VAL A O 1
ATOM 3721 N N . THR A 1 456 ? -27.161 8.639 10.872 1.00 96.12 456 THR A N 1
ATOM 3722 C CA . THR A 1 456 ? -26.987 9.252 12.198 1.00 96.12 456 THR A CA 1
ATOM 3723 C C . THR A 1 456 ? -26.947 8.173 13.271 1.00 96.12 456 THR A C 1
ATOM 3725 O O . THR A 1 456 ? -26.056 8.197 14.120 1.00 96.12 456 THR A O 1
ATOM 3728 N N . MET A 1 457 ? -27.852 7.192 13.198 1.00 96.88 457 MET A N 1
ATOM 3729 C CA . MET A 1 457 ? -27.814 5.996 14.042 1.00 96.88 457 MET A CA 1
ATOM 3730 C C . MET A 1 457 ? -26.485 5.252 13.878 1.00 96.88 457 MET A C 1
ATOM 3732 O O . MET A 1 457 ? -25.817 4.986 14.878 1.00 96.88 457 MET A O 1
ATOM 3736 N N . PHE A 1 458 ? -26.037 5.031 12.637 1.00 97.81 458 PHE A N 1
ATOM 3737 C CA . PHE A 1 458 ? -24.768 4.354 12.369 1.00 97.81 458 PHE A CA 1
ATOM 3738 C C . PHE A 1 458 ? -23.563 5.141 12.898 1.00 97.81 458 PHE A C 1
ATOM 3740 O O . PHE A 1 458 ? -22.691 4.569 13.551 1.00 97.81 458 PHE A O 1
ATOM 3747 N N . ARG A 1 459 ? -23.527 6.470 12.712 1.00 97.81 459 ARG A N 1
ATOM 3748 C CA . ARG A 1 459 ? -22.468 7.327 13.277 1.00 97.81 459 ARG A CA 1
ATOM 3749 C C . ARG A 1 459 ? -22.448 7.290 14.803 1.00 97.81 459 ARG A C 1
ATOM 3751 O O . ARG A 1 459 ? -21.368 7.267 15.387 1.00 97.81 459 ARG A O 1
ATOM 3758 N N . ASN A 1 460 ? -23.611 7.276 15.450 1.00 97.31 460 ASN A N 1
ATOM 3759 C CA . ASN A 1 460 ? -23.706 7.201 16.907 1.00 97.31 460 ASN A CA 1
ATOM 3760 C C . ASN A 1 460 ? -23.276 5.825 17.435 1.00 97.31 460 ASN A C 1
ATOM 3762 O O . ASN A 1 460 ? -22.533 5.767 18.410 1.00 97.31 460 ASN A O 1
ATOM 3766 N N . TYR A 1 461 ? -23.657 4.739 16.759 1.00 97.81 461 TYR A N 1
ATOM 3767 C CA . TYR A 1 461 ? -23.207 3.385 17.083 1.00 97.81 461 TYR A CA 1
ATOM 3768 C C . TYR A 1 461 ? -21.686 3.239 16.942 1.00 97.81 461 TYR A C 1
ATOM 3770 O O . TYR A 1 461 ? -21.013 2.807 17.872 1.00 97.81 461 TYR A O 1
ATOM 3778 N N . VAL A 1 462 ? -21.119 3.699 15.824 1.00 98.31 462 VAL A N 1
ATOM 3779 C CA . VAL A 1 462 ? -19.666 3.689 15.586 1.00 98.31 462 VAL A CA 1
ATOM 3780 C C . VAL A 1 462 ? -18.931 4.576 16.593 1.00 98.31 462 VAL A C 1
ATOM 3782 O O . VAL A 1 462 ? -17.848 4.215 17.047 1.00 98.31 462 VAL A O 1
ATOM 3785 N N . LYS A 1 463 ? -19.523 5.705 17.007 1.00 97.69 463 LYS A N 1
ATOM 3786 C CA . LYS A 1 463 ? -18.978 6.524 18.095 1.00 97.69 463 LYS A CA 1
ATOM 3787 C C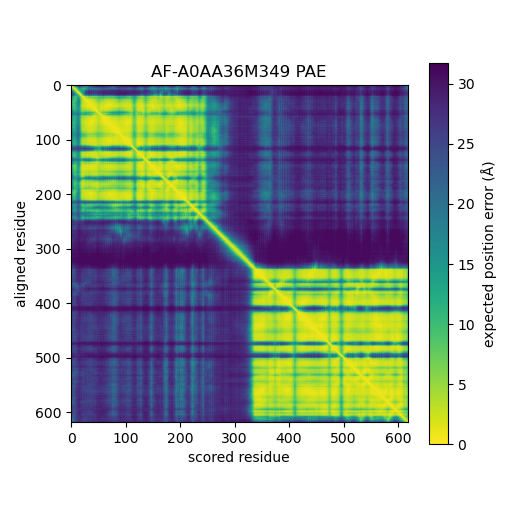 . LYS A 1 463 ? -18.970 5.762 19.424 1.00 97.69 463 LYS A C 1
ATOM 3789 O O . LYS A 1 463 ? -17.938 5.764 20.085 1.00 97.69 463 LYS A O 1
ATOM 3794 N N . GLN A 1 464 ? -20.064 5.082 19.770 1.00 95.75 464 GLN A N 1
ATOM 3795 C CA . GLN A 1 464 ? -20.173 4.279 20.988 1.00 95.75 464 GLN A CA 1
ATOM 3796 C C . GLN A 1 464 ? -19.110 3.173 21.027 1.00 95.75 464 GLN A C 1
ATOM 3798 O O . GLN A 1 464 ? -18.249 3.192 21.901 1.00 95.75 464 GLN A O 1
ATOM 3803 N N . ILE A 1 465 ? -19.125 2.241 20.067 1.00 97.31 465 ILE A N 1
ATOM 3804 C CA . ILE A 1 465 ? -18.298 1.021 20.137 1.00 97.31 465 ILE A CA 1
ATOM 3805 C C . ILE A 1 465 ? -16.787 1.307 20.124 1.00 97.31 465 ILE A C 1
ATOM 3807 O O . ILE A 1 465 ? -16.018 0.507 20.653 1.00 97.31 465 ILE A O 1
ATOM 3811 N N . TRP A 1 466 ? -16.361 2.437 19.542 1.00 96.75 466 TRP A N 1
ATOM 3812 C CA . TRP A 1 466 ? -14.950 2.817 19.439 1.00 96.75 466 TRP A CA 1
ATOM 3813 C C . TRP A 1 466 ? -14.484 3.844 20.479 1.00 96.75 466 TRP A C 1
ATOM 3815 O O . TRP A 1 466 ? -13.320 3.782 20.868 1.00 96.75 466 TRP A O 1
ATOM 3825 N N . PHE A 1 467 ? -15.323 4.795 20.909 1.00 94.19 467 PHE A N 1
ATOM 3826 C CA . PHE A 1 467 ? -14.869 5.984 21.654 1.00 94.19 467 PHE A CA 1
ATOM 3827 C C . PHE A 1 467 ? -15.542 6.225 23.007 1.00 94.19 467 PHE A C 1
ATOM 3829 O O . PHE A 1 467 ? -15.035 7.053 23.770 1.00 94.19 467 PHE A O 1
ATOM 3836 N N . ASP A 1 468 ? -16.648 5.551 23.324 1.00 92.06 468 ASP A N 1
ATOM 3837 C CA . ASP A 1 468 ? -17.188 5.616 24.682 1.00 92.06 468 ASP A CA 1
ATOM 3838 C C . ASP A 1 468 ? -16.247 4.869 25.641 1.00 92.06 468 ASP A C 1
ATOM 3840 O O . ASP A 1 468 ? -15.614 3.874 25.278 1.00 92.06 468 ASP A O 1
ATOM 3844 N N . GLN A 1 469 ? -16.096 5.404 26.857 1.00 88.19 469 GLN A N 1
ATOM 3845 C CA . GLN A 1 469 ? -15.141 4.874 27.828 1.00 88.19 469 GLN A CA 1
ATOM 3846 C C . GLN A 1 469 ? -15.782 3.839 28.751 1.00 88.19 469 GLN A C 1
ATOM 3848 O O . GLN A 1 469 ? -16.760 4.150 29.428 1.00 88.19 469 GLN A O 1
ATOM 3853 N N . TYR A 1 470 ? -15.154 2.672 28.868 1.00 85.00 470 TYR A N 1
ATOM 3854 C CA . TYR A 1 470 ? -15.585 1.569 29.726 1.00 85.00 470 TYR A CA 1
ATOM 3855 C C . TYR A 1 470 ? -14.473 1.137 30.708 1.00 85.00 470 TYR A C 1
ATOM 3857 O O . TYR A 1 470 ? -13.288 1.387 30.446 1.00 85.00 470 TYR A O 1
ATOM 3865 N N . PRO A 1 471 ? -14.805 0.543 31.871 1.00 78.44 471 PRO A N 1
ATOM 3866 C CA . PRO A 1 471 ? -13.810 0.044 32.821 1.00 78.44 471 PRO A CA 1
ATOM 3867 C C . PRO A 1 471 ? -12.918 -1.036 32.195 1.00 78.44 471 PRO A C 1
ATOM 3869 O O . PRO A 1 471 ? -13.397 -1.913 31.485 1.00 78.44 471 PRO A O 1
ATOM 3872 N N . HIS A 1 472 ? -11.613 -1.030 32.485 1.00 68.88 47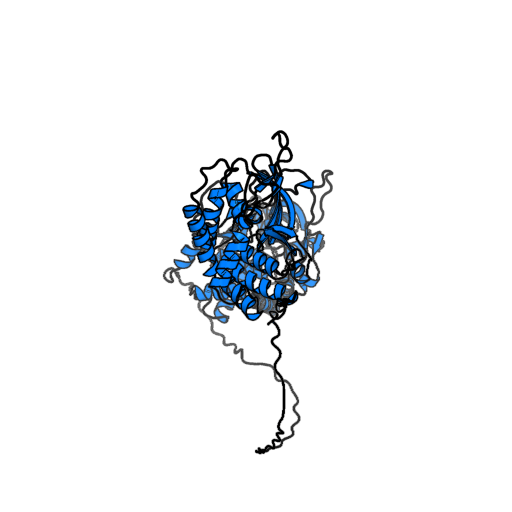2 HIS A N 1
ATOM 3873 C CA . HIS A 1 472 ? -10.738 -2.124 32.061 1.00 68.88 472 HIS A CA 1
ATOM 3874 C C . HIS A 1 472 ? -9.880 -2.637 33.212 1.00 68.88 472 HIS A C 1
ATOM 3876 O O . HIS A 1 472 ? -9.081 -1.909 33.799 1.00 68.88 472 HIS A O 1
ATOM 3882 N N . SER A 1 473 ? -10.008 -3.931 33.511 1.00 57.06 473 SER A N 1
ATOM 3883 C CA . SER A 1 473 ? -9.401 -4.589 34.678 1.00 57.06 473 SER A CA 1
ATOM 3884 C C . SER A 1 473 ? -7.866 -4.609 34.684 1.00 57.06 473 SER A C 1
ATOM 3886 O O . SER A 1 473 ? -7.260 -5.011 35.681 1.00 57.06 473 SER A O 1
ATOM 3888 N N . THR A 1 474 ? -7.222 -4.194 33.586 1.00 51.78 474 THR A N 1
ATOM 3889 C CA . THR A 1 474 ? -5.762 -4.276 33.404 1.00 51.78 474 THR A CA 1
ATOM 3890 C C . THR A 1 474 ? -5.085 -2.965 32.985 1.00 51.78 474 THR A C 1
ATOM 3892 O O . THR A 1 474 ? -3.853 -2.909 32.956 1.00 51.78 474 THR A O 1
ATOM 3895 N N . ALA A 1 475 ? -5.865 -1.906 32.743 1.00 53.41 475 ALA A N 1
ATOM 3896 C CA . ALA A 1 475 ? -5.381 -0.550 32.486 1.00 53.41 475 ALA A CA 1
ATOM 3897 C C . ALA A 1 475 ? -5.510 0.324 33.746 1.00 53.41 475 ALA A C 1
ATOM 3899 O O . ALA A 1 475 ? -6.221 -0.005 34.696 1.00 53.41 475 ALA A O 1
ATOM 3900 N N . SER A 1 476 ? -4.825 1.469 33.779 1.00 50.81 476 SER A N 1
ATOM 3901 C CA . SER A 1 476 ? -4.941 2.434 34.881 1.00 50.81 476 SER A CA 1
ATOM 3902 C C . SER A 1 476 ? -6.156 3.359 34.707 1.00 50.81 476 SER A C 1
ATOM 3904 O O . SER A 1 476 ? -5.991 4.573 34.570 1.00 50.81 476 SER A O 1
ATOM 3906 N N . GLY A 1 477 ? -7.364 2.786 34.703 1.00 67.69 477 GLY A N 1
ATOM 3907 C CA . GLY A 1 477 ? -8.640 3.500 34.575 1.00 67.69 477 GLY A CA 1
ATOM 3908 C C . GLY A 1 477 ? -9.535 2.950 33.461 1.00 67.69 477 GLY A C 1
ATOM 3909 O O . GLY A 1 477 ? -9.412 1.791 33.072 1.00 67.69 477 GLY A O 1
ATOM 3910 N N . ASN A 1 478 ? -10.439 3.796 32.963 1.00 75.75 478 ASN A N 1
ATOM 3911 C CA . ASN A 1 478 ? -11.309 3.472 31.833 1.00 75.75 478 ASN A CA 1
ATOM 3912 C C . ASN A 1 478 ? -10.544 3.614 30.506 1.00 75.75 478 ASN A C 1
ATOM 3914 O O . ASN A 1 478 ? -9.754 4.549 30.356 1.00 75.75 478 ASN A O 1
ATOM 3918 N N . THR A 1 479 ? -10.842 2.732 29.554 1.00 84.50 479 THR A N 1
ATOM 3919 C CA . THR A 1 479 ? -10.293 2.704 28.185 1.00 84.50 479 THR A CA 1
ATOM 3920 C C . THR A 1 479 ? -11.417 2.847 27.153 1.00 84.50 479 THR A C 1
ATOM 3922 O O . THR A 1 479 ? -12.580 2.985 27.524 1.00 84.50 479 THR A O 1
ATOM 3925 N N . SER A 1 480 ? -11.084 2.798 25.866 1.00 90.00 480 SER A N 1
ATOM 3926 C CA . SER A 1 480 ? -12.020 2.714 24.741 1.00 90.00 480 SER A CA 1
ATOM 3927 C C . SER A 1 480 ? -11.475 1.759 23.669 1.00 90.00 480 SER A C 1
ATOM 3929 O O . SER A 1 480 ? -10.277 1.470 23.632 1.00 90.00 480 SER A O 1
ATOM 3931 N N . GLY A 1 481 ? -12.319 1.274 22.753 1.00 92.75 481 GLY A N 1
ATOM 3932 C CA . GLY A 1 481 ? -11.866 0.374 21.680 1.00 92.75 481 GLY A CA 1
ATOM 3933 C C . GLY A 1 481 ? -10.830 1.006 20.749 1.00 92.75 481 GLY A C 1
ATOM 3934 O O . GLY A 1 481 ? -9.897 0.349 20.286 1.00 92.75 481 GLY A O 1
ATOM 3935 N N . PHE A 1 482 ? -10.927 2.319 20.529 1.00 93.56 482 PHE A N 1
ATOM 3936 C CA . PHE A 1 482 ? -9.925 3.077 19.788 1.00 93.56 482 PHE A CA 1
ATOM 3937 C C . PHE A 1 482 ? -8.584 3.131 20.535 1.00 93.56 482 PHE A C 1
ATOM 3939 O O . PHE A 1 482 ? -7.524 3.062 19.906 1.00 93.56 482 PHE A O 1
ATOM 3946 N N . GLU A 1 483 ? -8.611 3.210 21.869 1.00 89.31 483 GLU A N 1
ATOM 3947 C CA . GLU A 1 483 ? -7.403 3.155 22.693 1.00 89.31 483 GLU A CA 1
ATOM 3948 C C . GLU A 1 483 ? -6.731 1.772 22.617 1.00 89.31 483 GLU A C 1
ATOM 3950 O O . GLU A 1 483 ? -5.543 1.688 22.284 1.00 89.31 483 GLU A O 1
ATOM 3955 N N . GLN A 1 484 ? -7.500 0.692 22.808 1.00 87.94 484 GLN A N 1
ATOM 3956 C CA . GLN A 1 484 ? -6.986 -0.683 22.769 1.00 87.94 484 GLN A CA 1
ATOM 3957 C C . GLN A 1 484 ? -6.439 -1.108 21.395 1.00 87.94 484 GLN A C 1
ATOM 3959 O O . GLN A 1 484 ? -5.414 -1.788 21.338 1.00 87.94 484 GLN A O 1
ATOM 3964 N N . VAL A 1 485 ? -7.081 -0.717 20.287 1.00 93.31 485 VAL A N 1
ATOM 3965 C CA . VAL A 1 485 ? -6.674 -1.138 18.930 1.00 93.31 485 VAL A CA 1
ATOM 3966 C C . VAL A 1 485 ? -5.657 -0.175 18.311 1.00 93.31 485 VAL A C 1
ATOM 3968 O O . VAL A 1 485 ? -4.562 -0.585 17.914 1.00 93.31 485 VAL A O 1
ATOM 3971 N N . PHE A 1 486 ? -5.997 1.115 18.217 1.00 94.12 486 PHE A N 1
ATOM 3972 C CA . PHE A 1 486 ? -5.227 2.079 17.424 1.00 94.12 486 PHE A CA 1
ATOM 3973 C C . PHE A 1 486 ? -4.117 2.760 18.216 1.00 94.12 486 PHE A C 1
ATOM 3975 O O . PHE A 1 486 ? -3.018 2.911 17.693 1.00 94.12 486 PHE A O 1
ATOM 3982 N N . VAL A 1 487 ? -4.383 3.203 19.446 1.00 90.06 487 VAL A N 1
ATOM 3983 C CA . VAL A 1 487 ? -3.450 4.043 20.221 1.00 90.06 487 VAL A CA 1
ATOM 3984 C C . VAL A 1 487 ? -2.314 3.236 20.841 1.00 90.06 487 VAL A C 1
ATOM 3986 O O . VAL A 1 487 ? -1.153 3.659 20.744 1.00 90.06 487 VAL A O 1
ATOM 3989 N N . GLY A 1 488 ? -2.684 2.116 21.467 1.00 84.50 488 GLY A N 1
ATOM 3990 C CA . GLY A 1 488 ? -1.837 1.219 22.242 1.00 84.50 488 GLY A CA 1
ATOM 3991 C C . GLY A 1 488 ? -1.780 1.535 23.741 1.00 84.50 488 GLY A C 1
ATOM 3992 O O . GLY A 1 488 ? -1.663 2.694 24.142 1.00 84.50 488 GLY A O 1
ATOM 3993 N N . GLU A 1 489 ? -1.796 0.488 24.567 1.00 80.00 489 GLU A N 1
ATOM 3994 C CA . GLU A 1 489 ? -1.770 0.562 26.034 1.00 80.00 489 GLU A CA 1
ATOM 3995 C C . GLU A 1 489 ? -0.631 -0.268 26.634 1.00 80.00 489 GLU A C 1
ATOM 3997 O O . GLU A 1 489 ? -0.290 -1.330 26.116 1.00 80.00 489 GLU A O 1
ATOM 4002 N N . ILE A 1 490 ? -0.071 0.174 27.767 1.00 79.06 490 ILE A N 1
ATOM 4003 C CA . ILE A 1 490 ? 0.988 -0.558 28.479 1.00 79.06 490 ILE A CA 1
ATOM 4004 C C . ILE A 1 490 ? 0.423 -1.243 29.722 1.00 79.06 490 ILE A C 1
ATOM 4006 O O . ILE A 1 490 ? 0.176 -0.606 30.750 1.00 79.06 490 ILE A O 1
ATOM 4010 N N . ARG A 1 491 ? 0.325 -2.572 29.665 1.00 74.69 491 ARG A N 1
ATOM 4011 C CA . ARG A 1 491 ? 0.024 -3.421 30.821 1.00 74.69 491 ARG A CA 1
ATOM 4012 C C . ARG A 1 491 ? 1.306 -3.710 31.595 1.00 74.69 491 ARG A C 1
ATOM 4014 O O . ARG A 1 491 ? 2.277 -4.226 31.043 1.00 74.69 491 ARG A O 1
ATOM 4021 N N . ARG A 1 492 ? 1.334 -3.398 32.892 1.00 69.81 492 ARG A N 1
ATOM 4022 C CA . ARG A 1 492 ? 2.486 -3.707 33.762 1.00 69.81 492 ARG A CA 1
ATOM 4023 C C . ARG A 1 492 ? 2.471 -5.190 34.141 1.00 69.81 492 ARG A C 1
ATOM 4025 O O . ARG A 1 492 ? 1.420 -5.703 34.519 1.00 69.81 492 ARG A O 1
ATOM 4032 N N . LYS A 1 493 ? 3.624 -5.870 34.064 1.00 60.44 493 LYS A N 1
ATOM 4033 C CA . LYS A 1 493 ? 3.745 -7.290 34.457 1.00 60.44 493 LYS A CA 1
ATOM 4034 C C . LYS A 1 493 ? 3.709 -7.490 35.983 1.00 60.44 493 LYS A C 1
ATOM 4036 O O . LYS A 1 493 ? 3.416 -8.591 36.434 1.00 60.44 493 LYS A O 1
ATOM 4041 N N . ASP A 1 494 ? 3.942 -6.442 36.780 1.00 58.75 494 ASP A N 1
ATOM 4042 C CA . ASP A 1 494 ? 3.831 -6.467 38.243 1.00 58.75 494 ASP A CA 1
ATOM 4043 C C . ASP A 1 494 ? 3.072 -5.252 38.824 1.00 58.75 494 ASP A C 1
ATOM 4045 O O . ASP A 1 494 ? 2.914 -4.205 38.192 1.00 58.75 494 ASP A O 1
ATOM 4049 N N . LYS A 1 495 ? 2.598 -5.384 40.074 1.00 52.97 495 LYS A N 1
ATOM 4050 C CA . LYS A 1 495 ? 1.956 -4.282 40.822 1.00 52.97 495 LYS A CA 1
ATOM 4051 C C . LYS A 1 495 ? 2.976 -3.312 41.442 1.00 52.97 495 LYS A C 1
ATOM 4053 O O . LYS A 1 495 ? 2.582 -2.277 41.970 1.00 52.97 495 LYS A O 1
ATOM 4058 N N . GLN A 1 496 ? 4.270 -3.642 41.397 1.00 50.28 496 GLN A N 1
ATOM 4059 C CA . GLN A 1 496 ? 5.361 -2.900 42.043 1.00 50.28 496 GLN A CA 1
ATOM 4060 C C . GLN A 1 496 ? 6.293 -2.152 41.066 1.00 50.28 496 GLN A C 1
ATOM 4062 O O . GLN A 1 496 ? 7.169 -1.419 41.522 1.00 50.28 496 GLN A O 1
ATOM 4067 N N . GLY A 1 497 ? 6.107 -2.282 39.748 1.00 52.62 497 GLY A N 1
ATOM 4068 C CA . GLY A 1 497 ? 6.823 -1.519 38.720 1.00 52.62 497 GLY A CA 1
ATOM 4069 C C . GLY A 1 497 ? 8.284 -1.923 38.490 1.00 52.62 497 GLY A C 1
ATOM 4070 O O . GLY A 1 497 ? 9.071 -1.076 38.066 1.00 52.62 497 GLY A O 1
ATOM 4071 N N . LYS A 1 498 ? 8.677 -3.167 38.797 1.00 46.97 498 LYS A N 1
ATOM 4072 C CA . LYS A 1 498 ? 10.066 -3.657 38.702 1.00 46.97 498 LYS A CA 1
ATOM 4073 C C . LYS A 1 498 ? 10.348 -4.535 37.480 1.00 46.97 498 LYS A C 1
ATOM 4075 O O . LYS A 1 498 ? 11.516 -4.657 37.116 1.00 46.97 498 LYS A O 1
ATOM 4080 N N . GLN A 1 499 ? 9.336 -5.117 36.837 1.00 51.00 499 GLN A N 1
ATOM 4081 C CA . GLN A 1 499 ? 9.487 -5.828 35.558 1.00 51.00 499 GLN A CA 1
ATOM 4082 C C . GLN A 1 499 ? 8.774 -5.094 34.412 1.00 51.00 499 GLN A C 1
ATOM 4084 O O . GLN A 1 499 ? 7.713 -4.500 34.601 1.00 51.00 499 GLN A O 1
ATOM 4089 N N . GLY A 1 500 ? 9.389 -5.113 33.222 1.00 62.41 500 GLY A N 1
ATOM 4090 C CA . GLY A 1 500 ? 8.912 -4.391 32.035 1.00 62.41 500 GLY A CA 1
ATOM 4091 C C . GLY A 1 500 ? 7.486 -4.774 31.631 1.00 62.41 500 GLY A C 1
ATOM 4092 O O . GLY A 1 500 ? 7.050 -5.900 31.860 1.00 62.41 500 GLY A O 1
ATOM 4093 N N . GLY A 1 501 ? 6.746 -3.827 31.054 1.00 79.19 501 GLY A N 1
ATOM 4094 C CA . GLY A 1 501 ? 5.360 -4.046 30.632 1.00 79.19 501 GLY A CA 1
ATOM 4095 C C . GLY A 1 501 ? 5.219 -4.845 29.333 1.00 79.19 501 GLY A C 1
ATOM 4096 O O . GLY A 1 501 ? 6.209 -5.206 28.696 1.00 79.19 501 GLY A O 1
ATOM 4097 N N . VAL A 1 502 ? 3.970 -5.065 28.927 1.00 84.88 502 VAL A N 1
ATOM 4098 C CA . VAL A 1 502 ? 3.583 -5.463 27.566 1.00 84.88 502 VAL A CA 1
ATOM 4099 C C . VAL A 1 502 ? 2.775 -4.328 26.943 1.00 84.88 502 VAL A C 1
ATOM 4101 O O . VAL A 1 502 ? 1.910 -3.761 27.614 1.00 84.88 502 VAL A O 1
ATOM 4104 N N . VAL A 1 503 ? 3.058 -3.993 25.687 1.00 87.19 503 VAL A N 1
ATOM 4105 C CA . VAL A 1 503 ? 2.245 -3.091 24.871 1.00 87.19 503 VAL A CA 1
ATOM 4106 C C . VAL A 1 503 ? 1.186 -3.913 24.142 1.00 87.19 503 VAL A C 1
ATOM 4108 O O . VAL A 1 503 ? 1.530 -4.791 23.354 1.00 87.19 503 VAL A O 1
ATOM 4111 N N . ASN A 1 504 ? -0.085 -3.595 24.364 1.00 84.75 504 ASN A N 1
ATOM 4112 C CA . ASN A 1 504 ? -1.196 -4.075 23.543 1.00 84.75 504 ASN A CA 1
ATOM 4113 C C . ASN A 1 504 ? -1.560 -2.999 22.505 1.00 84.75 504 ASN A C 1
ATOM 4115 O O . ASN A 1 504 ? -1.409 -1.811 22.788 1.00 84.75 504 ASN A O 1
ATOM 4119 N N . GLY A 1 505 ? -2.073 -3.390 21.334 1.00 88.38 505 GLY A N 1
ATOM 4120 C CA . GLY A 1 505 ? -2.586 -2.460 20.316 1.00 88.38 505 GLY A CA 1
ATOM 4121 C C . GLY A 1 505 ? -1.544 -1.960 19.310 1.00 88.38 505 GLY A C 1
ATOM 4122 O O . GLY A 1 505 ? -0.708 -2.726 18.828 1.00 88.38 505 GLY A O 1
ATOM 4123 N N . VAL A 1 506 ? -1.614 -0.670 18.954 1.00 93.06 506 VAL A N 1
ATOM 4124 C CA . VAL A 1 506 ? -0.785 -0.025 17.906 1.00 93.06 506 VAL A CA 1
ATOM 4125 C C . VAL A 1 506 ? -0.987 -0.663 16.513 1.00 93.06 506 VAL A C 1
ATOM 4127 O O . VAL A 1 506 ? -0.085 -0.682 15.680 1.00 93.06 506 VAL A O 1
ATOM 4130 N N . GLN A 1 507 ? -2.188 -1.177 16.224 1.00 94.19 507 GLN A N 1
AT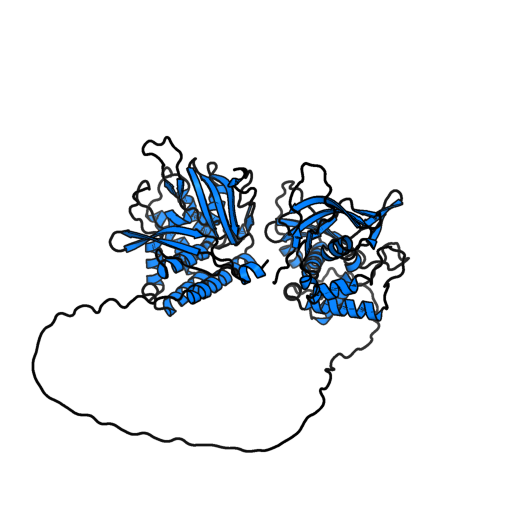OM 4131 C CA . GLN A 1 507 ? -2.487 -1.994 15.032 1.00 94.19 507 GLN A CA 1
ATOM 4132 C C . GLN A 1 507 ? -2.765 -1.175 13.757 1.00 94.19 507 GLN A C 1
ATOM 4134 O O . GLN A 1 507 ? -3.567 -1.557 12.903 1.00 94.19 507 GLN A O 1
ATOM 4139 N N . ASN A 1 508 ? -2.094 -0.030 13.620 1.00 95.62 508 ASN A N 1
ATOM 4140 C CA . ASN A 1 508 ? -2.210 0.870 12.480 1.00 95.62 508 ASN A CA 1
ATOM 4141 C C . ASN A 1 508 ? -0.854 1.521 12.164 1.00 95.62 508 ASN A C 1
ATOM 4143 O O . ASN A 1 508 ? -0.216 2.141 13.022 1.00 95.62 508 ASN A O 1
ATOM 4147 N N . TRP A 1 509 ? -0.435 1.440 10.900 1.00 94.62 509 TRP A N 1
ATOM 4148 C CA . TRP A 1 509 ? 0.894 1.892 10.482 1.00 94.62 509 TRP A CA 1
ATOM 4149 C C . TRP A 1 509 ? 1.085 3.417 10.565 1.00 94.62 509 TRP A C 1
ATOM 4151 O O . TRP A 1 509 ? 2.218 3.875 10.719 1.00 94.62 509 TRP A O 1
ATOM 4161 N N . VAL A 1 510 ? 0.010 4.216 10.509 1.00 95.00 510 VAL A N 1
ATOM 4162 C CA . VAL A 1 510 ? 0.077 5.683 10.662 1.00 95.00 510 VAL A CA 1
ATOM 4163 C C . VAL A 1 510 ? 0.391 6.047 12.114 1.00 95.00 510 VAL A C 1
ATOM 4165 O O . VAL A 1 510 ? 1.229 6.919 12.362 1.00 95.00 510 VAL A O 1
ATOM 4168 N N . ARG A 1 511 ? -0.198 5.335 13.087 1.00 94.12 511 ARG A N 1
ATOM 4169 C CA . ARG A 1 511 ? 0.191 5.445 14.500 1.00 94.12 511 ARG A CA 1
ATOM 4170 C C . ARG A 1 511 ? 1.619 4.953 14.722 1.00 94.12 511 ARG A C 1
ATOM 4172 O O . ARG A 1 511 ? 2.386 5.651 15.381 1.00 94.12 511 ARG A O 1
ATOM 4179 N N . PHE A 1 512 ? 1.987 3.802 14.160 1.00 95.25 512 PHE A N 1
ATOM 4180 C CA . PHE A 1 512 ? 3.347 3.265 14.272 1.00 95.25 512 PHE A CA 1
ATOM 4181 C C . PHE A 1 512 ? 4.379 4.283 13.752 1.00 95.25 512 PHE A C 1
ATOM 4183 O O . PHE A 1 512 ? 5.327 4.622 14.454 1.00 95.25 512 PHE A O 1
ATOM 4190 N N . HIS A 1 513 ? 4.126 4.887 12.583 1.00 93.81 513 HIS A N 1
ATOM 4191 C CA . HIS A 1 513 ? 4.928 5.985 12.035 1.00 93.81 513 HIS A CA 1
ATOM 4192 C C . HIS A 1 513 ? 5.008 7.199 12.974 1.00 93.81 513 HIS A C 1
ATOM 4194 O O . HIS A 1 513 ? 6.082 7.780 13.143 1.00 93.81 513 HIS A O 1
ATOM 4200 N N . GLN A 1 514 ? 3.884 7.604 13.577 1.00 92.62 514 GLN A N 1
ATOM 4201 C CA . GLN A 1 514 ? 3.840 8.724 14.520 1.00 92.62 514 GLN A CA 1
ATOM 4202 C C . GLN A 1 514 ? 4.736 8.464 15.738 1.00 92.62 514 GLN A C 1
ATOM 4204 O O . GLN A 1 514 ? 5.486 9.360 16.129 1.00 92.62 514 GLN A O 1
ATOM 4209 N N . LEU A 1 515 ? 4.695 7.251 16.299 1.00 92.38 515 LEU A N 1
ATOM 4210 C CA . LEU A 1 515 ? 5.532 6.848 17.429 1.00 92.38 515 LEU A CA 1
ATOM 4211 C C . LEU A 1 515 ? 7.011 6.776 17.028 1.00 92.38 515 LEU A C 1
ATOM 4213 O O . LEU A 1 515 ? 7.819 7.481 17.624 1.00 92.38 515 LEU A O 1
ATOM 4217 N N . GLU A 1 516 ? 7.359 6.065 15.948 1.00 92.31 516 GLU A N 1
ATOM 4218 C CA . GLU A 1 516 ? 8.739 6.007 15.439 1.00 92.31 516 GLU A CA 1
ATOM 4219 C C . GLU A 1 516 ? 9.329 7.389 15.131 1.00 92.31 516 GLU A C 1
ATOM 4221 O O . GLU A 1 516 ? 10.545 7.581 15.181 1.00 92.31 516 GLU A O 1
ATOM 4226 N N . LYS A 1 517 ? 8.503 8.366 14.739 1.00 89.69 517 LYS A N 1
ATOM 4227 C CA . LYS A 1 517 ? 8.943 9.727 14.408 1.00 89.69 517 LYS A CA 1
ATOM 4228 C C . LYS A 1 517 ? 9.031 10.645 15.628 1.00 89.69 517 LYS A C 1
ATOM 4230 O O . LYS A 1 517 ? 9.960 11.453 15.672 1.00 89.69 517 LYS A O 1
ATOM 4235 N N . GLY A 1 518 ? 8.062 10.571 16.539 1.00 85.06 518 GLY A N 1
ATOM 4236 C CA . GLY A 1 518 ? 7.853 11.545 17.614 1.00 85.06 518 GLY A CA 1
ATOM 4237 C C . GLY A 1 518 ? 8.313 11.104 19.003 1.00 85.06 518 GLY A C 1
ATOM 4238 O O . GLY A 1 518 ? 8.607 11.969 19.829 1.00 85.06 518 GLY A O 1
ATOM 4239 N N . ASP A 1 519 ? 8.402 9.800 19.262 1.00 86.50 519 ASP A N 1
ATOM 4240 C CA . ASP A 1 519 ? 8.785 9.249 20.561 1.00 86.50 519 ASP A CA 1
ATOM 4241 C C . ASP A 1 519 ? 10.226 8.709 20.527 1.00 86.50 519 ASP A C 1
ATOM 4243 O O . ASP A 1 519 ? 10.665 8.107 19.549 1.00 86.50 519 ASP A O 1
ATOM 4247 N N . LYS A 1 520 ? 10.988 8.970 21.593 1.00 87.19 520 LYS A N 1
ATOM 4248 C CA . LYS A 1 520 ? 12.375 8.501 21.756 1.00 87.19 520 LYS A CA 1
ATOM 4249 C C . LYS A 1 520 ? 12.459 7.168 22.491 1.00 87.19 520 LYS A C 1
ATOM 4251 O O . LYS A 1 520 ? 13.483 6.502 22.393 1.00 87.19 520 LYS A O 1
ATOM 4256 N N . ASP A 1 521 ? 11.409 6.809 23.225 1.00 88.06 521 ASP A N 1
ATOM 4257 C CA . ASP A 1 521 ? 11.305 5.553 23.959 1.00 88.06 521 ASP A CA 1
ATOM 4258 C C . ASP A 1 521 ? 10.597 4.461 23.133 1.00 88.06 521 ASP A C 1
ATOM 4260 O O . ASP A 1 521 ? 10.362 3.370 23.653 1.00 88.06 521 ASP A O 1
ATOM 4264 N N . PHE A 1 522 ? 10.244 4.747 21.870 1.00 91.12 522 PHE A N 1
ATOM 4265 C CA . PHE A 1 522 ? 9.725 3.789 20.892 1.00 91.12 522 PHE A CA 1
ATOM 4266 C C . PHE A 1 522 ? 10.847 3.311 19.960 1.00 91.12 522 PHE A C 1
ATOM 4268 O O . PHE A 1 522 ? 11.496 4.120 19.298 1.00 91.12 522 PHE A O 1
ATOM 4275 N N . ASP A 1 523 ? 11.055 1.998 19.885 1.00 91.69 523 ASP A N 1
ATOM 4276 C CA . ASP A 1 523 ? 12.132 1.383 19.109 1.00 91.69 523 ASP A CA 1
ATOM 4277 C C . ASP A 1 523 ? 11.662 0.082 18.443 1.00 91.69 523 ASP A C 1
ATOM 4279 O O . ASP A 1 523 ? 11.256 -0.868 19.118 1.00 91.69 523 ASP A O 1
ATOM 4283 N N . TYR A 1 524 ? 11.710 0.042 17.113 1.00 93.44 524 TYR A N 1
ATOM 4284 C CA . TYR A 1 524 ? 11.367 -1.129 16.307 1.00 93.44 524 TYR A CA 1
ATOM 4285 C C . TYR A 1 524 ? 12.466 -2.196 16.425 1.00 93.44 524 TYR A C 1
ATOM 4287 O O . TYR A 1 524 ? 13.650 -1.886 16.323 1.00 93.44 524 TYR A O 1
ATOM 4295 N N . LYS A 1 525 ? 12.099 -3.466 16.640 1.00 90.75 525 LYS A N 1
ATOM 4296 C CA . LYS A 1 525 ? 13.060 -4.552 16.918 1.00 90.75 525 LYS A CA 1
ATOM 4297 C C . LYS A 1 525 ? 13.245 -5.548 15.777 1.00 90.75 525 LYS A C 1
ATOM 4299 O O . LYS A 1 525 ? 14.259 -6.245 15.752 1.00 90.75 525 LYS A O 1
ATOM 4304 N N . GLY A 1 526 ? 12.310 -5.601 14.835 1.00 87.19 526 GLY A N 1
ATOM 4305 C CA . GLY A 1 526 ? 12.337 -6.513 13.694 1.00 87.19 526 GLY A CA 1
ATOM 4306 C C . GLY A 1 526 ? 10.944 -7.030 13.355 1.00 87.19 526 GLY A C 1
ATOM 4307 O O . GLY A 1 526 ? 9.995 -6.847 14.117 1.00 87.19 526 GLY A O 1
ATOM 4308 N N . TYR A 1 527 ? 10.812 -7.681 12.203 1.00 86.69 527 TYR A N 1
ATOM 4309 C CA . TYR A 1 527 ? 9.553 -8.319 11.831 1.00 86.69 527 TYR A CA 1
ATOM 4310 C C . TYR A 1 527 ? 9.523 -9.756 12.343 1.00 86.69 527 TYR A C 1
ATOM 4312 O O . TYR A 1 527 ? 10.544 -10.446 12.344 1.00 86.69 527 TYR A O 1
ATOM 4320 N N . LYS A 1 528 ? 8.340 -10.226 12.716 1.00 85.81 528 LYS A N 1
ATOM 4321 C CA . LYS A 1 528 ? 8.085 -11.622 13.055 1.00 85.81 528 LYS A CA 1
ATOM 4322 C C . LYS A 1 528 ? 7.632 -12.377 11.811 1.00 85.81 528 LYS A C 1
ATOM 4324 O O . LYS A 1 528 ? 8.310 -13.310 11.382 1.00 85.81 528 LYS A O 1
ATOM 4329 N N . ASP A 1 529 ? 6.582 -11.879 11.156 1.00 83.81 529 ASP A N 1
ATOM 4330 C CA . ASP A 1 529 ? 6.015 -12.434 9.925 1.00 83.81 529 ASP A CA 1
ATOM 4331 C C . ASP A 1 529 ? 5.493 -11.332 8.984 1.00 83.81 529 ASP A C 1
ATOM 4333 O O . ASP A 1 529 ? 5.121 -10.245 9.425 1.00 83.81 529 ASP A O 1
ATOM 4337 N N . LEU A 1 530 ? 5.468 -11.600 7.671 1.00 80.94 530 LEU A N 1
ATOM 4338 C CA . LEU A 1 530 ? 5.127 -10.616 6.632 1.00 80.94 530 LEU A CA 1
ATOM 4339 C C . LEU A 1 530 ? 4.190 -11.194 5.563 1.00 80.94 530 LEU A C 1
ATOM 4341 O O . LEU A 1 530 ? 4.464 -12.246 4.984 1.00 80.94 530 LEU A O 1
ATOM 4345 N N . ARG A 1 531 ? 3.166 -10.424 5.176 1.00 76.12 531 ARG A N 1
ATOM 4346 C CA . ARG A 1 531 ? 2.507 -10.507 3.862 1.00 76.12 531 ARG A CA 1
ATOM 4347 C C . ARG A 1 531 ? 2.986 -9.346 2.995 1.00 76.12 531 ARG A C 1
ATOM 4349 O O . ARG A 1 531 ? 2.207 -8.491 2.579 1.00 76.12 531 ARG A O 1
ATOM 4356 N N . GLN A 1 532 ? 4.292 -9.325 2.729 1.00 69.69 532 GLN A N 1
ATOM 4357 C CA . GLN A 1 532 ? 4.946 -8.304 1.907 1.00 69.69 532 GLN A CA 1
ATOM 4358 C C . GLN A 1 532 ? 4.629 -6.874 2.399 1.00 69.69 532 GLN A C 1
ATOM 4360 O O . GLN A 1 532 ? 4.956 -6.526 3.527 1.00 69.69 532 GLN A O 1
ATOM 4365 N N . ASN A 1 533 ? 3.966 -6.070 1.561 1.00 69.50 533 ASN A N 1
ATOM 4366 C CA . ASN A 1 533 ? 3.578 -4.686 1.813 1.00 69.50 533 ASN A CA 1
ATOM 4367 C C . ASN A 1 533 ? 2.088 -4.554 2.201 1.00 69.50 533 ASN A C 1
ATOM 4369 O O . ASN A 1 533 ? 1.573 -3.445 2.152 1.00 69.50 533 ASN A O 1
ATOM 4373 N N . ILE A 1 534 ? 1.382 -5.659 2.483 1.00 79.38 534 ILE A N 1
ATOM 4374 C CA . ILE A 1 534 ? -0.062 -5.671 2.796 1.00 79.38 534 ILE A CA 1
ATOM 4375 C C . ILE A 1 534 ? -0.282 -5.733 4.311 1.00 79.38 534 ILE A C 1
ATOM 4377 O O . ILE A 1 534 ? -1.097 -4.992 4.850 1.00 79.38 534 ILE A O 1
ATOM 4381 N N . LEU A 1 535 ? 0.444 -6.620 4.995 1.00 87.25 535 LEU A N 1
ATOM 4382 C CA . LEU A 1 535 ? 0.314 -6.881 6.430 1.00 87.25 535 LEU A CA 1
ATOM 4383 C C . LEU A 1 535 ? 1.687 -7.261 6.988 1.00 87.25 535 LEU A C 1
ATOM 4385 O O . LEU A 1 535 ? 2.417 -8.020 6.346 1.00 87.25 535 LEU A O 1
ATOM 4389 N N . ALA A 1 536 ? 2.035 -6.769 8.173 1.00 87.44 536 ALA A N 1
ATOM 4390 C CA . ALA A 1 536 ? 3.189 -7.253 8.927 1.00 87.44 536 ALA A CA 1
ATOM 4391 C C . ALA A 1 536 ? 2.849 -7.456 10.400 1.00 87.44 536 ALA A C 1
ATOM 4393 O O . ALA A 1 536 ? 2.093 -6.671 10.971 1.00 87.44 536 ALA A O 1
ATOM 4394 N N . THR A 1 537 ? 3.470 -8.472 10.993 1.00 92.00 537 THR A N 1
ATOM 4395 C CA . THR A 1 537 ? 3.571 -8.663 12.439 1.00 92.00 537 THR A CA 1
ATOM 4396 C C . THR A 1 537 ? 4.967 -8.216 12.862 1.00 92.00 537 THR A C 1
ATOM 4398 O O . THR A 1 537 ? 5.963 -8.756 12.371 1.00 92.00 537 THR A O 1
ATOM 4401 N N . LEU A 1 538 ? 5.048 -7.195 13.713 1.00 92.88 538 LEU A N 1
ATOM 4402 C CA . LEU A 1 538 ? 6.285 -6.526 14.111 1.00 92.88 538 LEU A CA 1
ATOM 4403 C C . LEU A 1 538 ? 6.504 -6.598 15.617 1.00 92.88 538 LEU A C 1
ATOM 4405 O O . LEU A 1 538 ? 5.571 -6.358 16.382 1.00 92.88 538 LEU A O 1
ATOM 4409 N N . ASP A 1 539 ? 7.762 -6.783 16.006 1.00 93.38 539 ASP A N 1
ATOM 4410 C CA . ASP A 1 539 ? 8.207 -6.627 17.384 1.00 93.38 539 ASP A CA 1
ATOM 4411 C C . ASP A 1 539 ? 8.807 -5.230 17.584 1.00 93.38 539 ASP A C 1
ATOM 4413 O O . ASP A 1 539 ? 9.552 -4.707 16.744 1.00 93.38 539 ASP A O 1
ATOM 4417 N N . PHE A 1 540 ? 8.496 -4.612 18.717 1.00 93.38 540 PHE A N 1
ATOM 4418 C CA . PHE A 1 540 ? 8.983 -3.296 19.115 1.00 93.38 540 PHE A CA 1
ATOM 4419 C C . PHE A 1 540 ? 9.119 -3.206 20.641 1.00 93.38 540 PHE A C 1
ATOM 4421 O O . PHE A 1 540 ? 8.665 -4.070 21.390 1.00 93.38 540 PHE A O 1
ATOM 4428 N N . THR A 1 541 ? 9.749 -2.141 21.128 1.00 91.88 541 THR A N 1
ATOM 4429 C CA . THR A 1 541 ? 9.663 -1.743 22.538 1.00 91.88 541 THR A CA 1
ATOM 4430 C C . THR A 1 541 ? 9.180 -0.311 22.641 1.00 91.88 541 THR A C 1
ATOM 4432 O O . THR A 1 541 ? 9.665 0.539 21.899 1.00 91.88 541 THR A O 1
ATOM 4435 N N . TRP A 1 542 ? 8.285 -0.028 23.585 1.00 89.75 542 TRP A N 1
ATOM 4436 C CA . TRP A 1 542 ? 7.816 1.326 23.880 1.00 89.75 542 TRP A CA 1
ATOM 4437 C C . TRP A 1 542 ? 7.849 1.569 25.387 1.00 89.75 542 TRP A C 1
ATOM 4439 O O . TRP A 1 542 ? 7.299 0.777 26.147 1.00 89.75 542 TRP A O 1
ATOM 4449 N N . LEU A 1 543 ? 8.527 2.627 25.847 1.00 85.44 543 LEU A N 1
ATOM 4450 C CA . LEU A 1 543 ? 8.625 2.980 27.277 1.00 85.44 543 LEU A CA 1
ATOM 4451 C C . LEU A 1 543 ? 9.119 1.808 28.160 1.00 85.44 543 LEU A C 1
ATOM 4453 O O . LEU A 1 543 ? 8.685 1.634 29.299 1.00 85.44 543 LEU A O 1
ATOM 4457 N N . LYS A 1 544 ? 10.056 1.006 27.626 1.00 85.12 544 LYS A N 1
ATOM 4458 C CA . LYS A 1 544 ? 10.606 -0.234 28.224 1.00 85.12 544 LYS A CA 1
ATOM 4459 C C . LYS A 1 544 ? 9.605 -1.395 28.380 1.00 85.12 544 LYS A C 1
ATOM 4461 O O . LYS A 1 544 ? 9.925 -2.377 29.048 1.00 85.12 544 LYS A O 1
ATOM 4466 N N . ALA A 1 545 ? 8.421 -1.303 27.780 1.00 87.00 545 ALA A N 1
ATOM 4467 C CA . ALA A 1 545 ? 7.523 -2.432 27.571 1.00 87.00 545 ALA A CA 1
ATOM 4468 C C . ALA A 1 545 ? 7.818 -3.110 26.224 1.00 87.00 545 ALA A C 1
ATOM 4470 O O . ALA A 1 545 ? 8.210 -2.444 25.265 1.00 87.00 545 ALA A O 1
ATOM 4471 N N . GLU A 1 546 ? 7.633 -4.425 26.163 1.00 90.56 546 GLU A N 1
ATOM 4472 C CA . GLU A 1 546 ? 7.732 -5.230 24.937 1.00 90.56 546 GLU A CA 1
ATOM 4473 C C . GLU A 1 546 ? 6.397 -5.176 24.190 1.00 90.56 546 GLU A C 1
ATOM 4475 O O . GLU A 1 546 ? 5.350 -5.293 24.821 1.00 90.56 546 GLU A O 1
ATOM 4480 N N . GLY A 1 547 ? 6.406 -5.004 22.871 1.00 90.94 547 GLY A N 1
ATOM 4481 C CA . GLY A 1 547 ? 5.198 -4.978 22.051 1.00 90.94 547 GLY A CA 1
ATOM 4482 C C . GLY A 1 547 ? 5.329 -5.873 20.826 1.00 90.94 547 GLY A C 1
ATOM 4483 O O . GLY A 1 547 ? 6.356 -5.852 20.152 1.00 90.94 547 GLY A O 1
ATOM 4484 N N . GLU A 1 548 ? 4.268 -6.615 20.527 1.00 92.44 548 GLU A N 1
ATOM 4485 C CA . GLU A 1 548 ? 4.068 -7.325 19.263 1.00 92.44 548 GLU A CA 1
ATOM 4486 C C . GLU A 1 548 ? 2.779 -6.777 18.644 1.00 92.44 548 GLU A C 1
ATOM 4488 O O . GLU A 1 548 ? 1.758 -6.682 19.327 1.00 92.44 548 GLU A O 1
ATOM 4493 N N . THR A 1 549 ? 2.805 -6.377 17.372 1.00 93.56 549 THR A N 1
ATOM 4494 C CA . THR A 1 549 ? 1.604 -5.862 16.699 1.00 93.56 549 THR A CA 1
ATOM 4495 C C . THR A 1 549 ? 1.498 -6.338 15.259 1.00 93.56 549 THR A C 1
ATOM 4497 O O . THR A 1 549 ? 2.471 -6.300 14.504 1.00 93.56 549 THR A O 1
ATOM 4500 N N . SER A 1 550 ? 0.300 -6.779 14.877 1.00 94.19 550 SER A N 1
ATOM 4501 C CA . SER A 1 550 ? -0.079 -7.054 13.493 1.00 94.19 550 SER A CA 1
ATOM 4502 C C . SER A 1 550 ? -0.884 -5.878 12.962 1.00 94.19 550 SER A C 1
ATOM 4504 O O . SER A 1 550 ? -1.880 -5.496 13.570 1.00 94.19 550 SER A O 1
ATOM 4506 N N . MET A 1 551 ? -0.499 -5.338 11.809 1.00 95.06 551 MET A N 1
ATOM 4507 C CA . MET A 1 551 ? -1.210 -4.223 11.175 1.00 95.06 551 MET A CA 1
ATOM 4508 C C . MET A 1 551 ? -1.235 -4.349 9.655 1.00 95.06 551 MET A C 1
ATOM 4510 O O . MET A 1 551 ? -0.304 -4.893 9.048 1.00 95.06 551 MET A O 1
ATOM 4514 N N . PHE A 1 552 ? -2.278 -3.792 9.040 1.00 93.38 552 PHE A N 1
ATOM 4515 C CA . PHE A 1 552 ? -2.266 -3.497 7.613 1.00 93.38 552 PHE A CA 1
ATOM 4516 C C . PHE A 1 552 ? -1.264 -2.381 7.305 1.00 93.38 552 PHE A C 1
ATOM 4518 O O . PHE A 1 552 ? -0.999 -1.501 8.128 1.00 93.38 552 PHE A O 1
ATOM 4525 N N . ILE A 1 553 ? -0.684 -2.427 6.108 1.00 86.75 553 ILE A N 1
ATOM 4526 C CA . ILE A 1 553 ? 0.323 -1.469 5.657 1.00 86.75 553 ILE A CA 1
ATOM 4527 C C . ILE A 1 553 ? -0.171 -0.765 4.399 1.00 86.75 553 ILE A C 1
ATOM 4529 O O . ILE A 1 553 ? -0.663 -1.397 3.466 1.00 86.75 553 ILE A O 1
ATOM 4533 N N . GLY A 1 554 ? -0.008 0.559 4.356 1.00 83.62 554 GLY A N 1
ATOM 4534 C CA . GLY A 1 554 ? -0.459 1.351 3.213 1.00 83.62 554 GLY A CA 1
ATOM 4535 C C . GLY A 1 554 ? -1.981 1.341 3.056 1.00 83.62 554 GLY A C 1
ATOM 4536 O O . GLY A 1 554 ? -2.476 1.406 1.938 1.00 83.62 554 GLY A O 1
ATOM 4537 N N . THR A 1 555 ? -2.715 1.223 4.158 1.00 92.12 555 THR A N 1
ATOM 4538 C CA . THR A 1 555 ? -4.150 1.513 4.257 1.00 92.12 555 THR A CA 1
ATOM 4539 C C . THR A 1 555 ? -4.378 2.930 4.768 1.00 92.12 555 THR A C 1
ATOM 4541 O O . THR A 1 555 ? -3.492 3.533 5.383 1.00 92.12 555 THR A O 1
ATOM 4544 N N . SER A 1 556 ? -5.558 3.491 4.533 1.00 94.50 556 SER A N 1
ATOM 4545 C CA . SER A 1 556 ? -5.989 4.699 5.237 1.00 94.50 556 SER A CA 1
ATOM 4546 C C . SER A 1 556 ? -6.570 4.381 6.628 1.00 94.50 556 SER A C 1
ATOM 4548 O O . SER A 1 556 ? -7.088 3.281 6.834 1.00 94.50 556 SER A O 1
ATOM 4550 N N . PRO A 1 557 ? -6.528 5.318 7.601 1.00 96.25 557 PRO A N 1
ATOM 4551 C CA . PRO A 1 557 ? -7.163 5.114 8.906 1.00 96.25 557 PRO A CA 1
ATOM 4552 C C . PRO A 1 557 ? -8.664 4.811 8.803 1.00 96.25 557 PRO A C 1
ATOM 4554 O O . PRO A 1 557 ? -9.194 4.042 9.601 1.00 96.25 557 PRO A O 1
ATOM 4557 N N . GLU A 1 558 ? -9.348 5.382 7.805 1.00 96.12 558 GLU A N 1
ATOM 4558 C CA . GLU A 1 558 ? -10.753 5.083 7.538 1.00 96.12 558 GLU A CA 1
ATOM 4559 C C . GLU A 1 558 ? -10.977 3.669 6.973 1.00 96.12 558 GLU A C 1
ATOM 4561 O O . GLU A 1 558 ? -12.028 3.096 7.252 1.00 96.12 558 GLU A O 1
ATOM 4566 N N . TYR A 1 559 ? -10.019 3.074 6.247 1.00 97.25 559 TYR A N 1
ATOM 4567 C CA . TYR A 1 559 ? -10.103 1.669 5.822 1.00 97.25 559 TYR A CA 1
ATOM 4568 C C . TYR A 1 559 ? -9.981 0.714 7.011 1.00 97.25 559 TYR A C 1
ATOM 4570 O O . TYR A 1 559 ? -10.837 -0.156 7.169 1.00 97.25 559 TYR A O 1
ATOM 4578 N N . ASP A 1 560 ? -8.958 0.887 7.856 1.00 97.56 560 ASP A N 1
ATOM 4579 C CA . ASP A 1 560 ? -8.731 0.015 9.017 1.00 97.56 560 ASP A CA 1
ATOM 4580 C C . ASP A 1 560 ? -9.962 0.031 9.939 1.00 97.56 560 ASP A C 1
ATOM 4582 O O . ASP A 1 560 ? -10.521 -1.015 10.268 1.00 97.56 560 ASP A O 1
ATOM 4586 N N . LEU A 1 561 ? -10.460 1.231 10.269 1.00 98.44 561 LEU A N 1
ATOM 4587 C CA . LEU A 1 561 ? -11.665 1.402 11.082 1.00 98.44 561 LEU A CA 1
ATOM 4588 C C . LEU A 1 561 ? -12.900 0.755 10.429 1.00 98.44 561 LEU A C 1
ATOM 4590 O O . LEU A 1 561 ? -13.723 0.174 11.136 1.00 98.44 561 LEU A O 1
ATOM 4594 N N . ALA A 1 562 ? -13.036 0.824 9.099 1.00 98.50 562 ALA A N 1
ATOM 4595 C CA . ALA A 1 562 ? -14.158 0.230 8.372 1.00 98.50 562 ALA A CA 1
ATOM 4596 C C . ALA A 1 562 ? -14.150 -1.301 8.437 1.00 98.50 562 ALA A C 1
ATOM 4598 O O . ALA A 1 562 ? -15.173 -1.893 8.779 1.00 98.50 562 ALA A O 1
ATOM 4599 N N . VAL A 1 563 ? -13.019 -1.954 8.142 1.00 98.19 563 VAL A N 1
ATOM 4600 C CA . VAL A 1 563 ? -12.956 -3.428 8.155 1.00 98.19 563 VAL A CA 1
ATOM 4601 C C . VAL A 1 563 ? -13.043 -3.994 9.569 1.00 98.19 563 VAL A C 1
ATOM 4603 O O . VAL A 1 563 ? -13.691 -5.017 9.768 1.00 98.19 563 VAL A O 1
ATOM 4606 N N . TYR A 1 564 ? -12.491 -3.304 10.571 1.00 98.38 564 TYR A N 1
ATOM 4607 C CA . TYR A 1 564 ? -12.654 -3.705 11.969 1.00 98.38 564 TYR A CA 1
ATOM 4608 C C . TYR A 1 564 ? -14.105 -3.520 12.450 1.00 98.38 564 TYR A C 1
ATOM 4610 O O . TYR A 1 564 ? -14.632 -4.398 13.127 1.00 98.38 564 TYR A O 1
ATOM 4618 N N . THR A 1 565 ? -14.792 -2.444 12.039 1.00 98.44 565 THR A N 1
ATOM 4619 C CA . THR A 1 565 ? -16.229 -2.239 12.328 1.00 98.44 565 THR A CA 1
ATOM 4620 C C . THR A 1 565 ? -17.100 -3.302 11.653 1.00 98.44 565 THR A C 1
ATOM 4622 O O . THR A 1 565 ? -17.985 -3.860 12.296 1.00 98.44 565 THR A O 1
ATOM 4625 N N . LEU A 1 566 ? -16.833 -3.626 10.383 1.00 98.12 566 LEU A N 1
ATOM 4626 C CA . LEU A 1 566 ? -17.520 -4.698 9.655 1.00 98.12 566 LEU A CA 1
ATOM 4627 C C . LEU A 1 566 ? -17.378 -6.043 10.377 1.00 98.12 566 LEU A C 1
ATOM 4629 O O . LEU A 1 566 ? -18.374 -6.725 10.597 1.00 98.12 566 LEU A O 1
ATOM 4633 N N . CYS A 1 567 ? -16.158 -6.408 10.775 1.00 97.62 567 CYS A N 1
ATOM 4634 C CA . CYS A 1 567 ? -15.903 -7.662 11.477 1.00 97.62 567 CYS A CA 1
ATOM 4635 C C . CYS A 1 567 ? -16.515 -7.700 12.884 1.00 97.62 567 CYS A C 1
ATOM 4637 O O . CYS A 1 567 ? -16.988 -8.754 13.295 1.00 97.62 567 CYS A O 1
ATOM 4639 N N . PHE A 1 568 ? -16.557 -6.571 13.600 1.00 97.44 568 PHE A N 1
ATOM 4640 C CA . PHE A 1 568 ? -17.253 -6.467 14.886 1.00 97.44 568 PHE A CA 1
ATOM 4641 C C . PHE A 1 568 ? -18.765 -6.693 14.744 1.00 97.44 568 PHE A C 1
ATOM 4643 O O . PHE A 1 568 ? -19.350 -7.377 15.571 1.00 97.44 568 PHE A O 1
ATOM 4650 N N . ILE A 1 569 ? -19.389 -6.161 13.687 1.00 96.00 569 ILE A N 1
ATOM 4651 C CA . ILE A 1 569 ? -20.824 -6.354 13.417 1.00 96.00 569 ILE A CA 1
ATOM 4652 C C . ILE A 1 569 ? -21.114 -7.788 12.951 1.00 96.00 569 ILE A C 1
ATOM 4654 O O . ILE A 1 569 ? -22.007 -8.435 13.478 1.00 96.00 569 ILE A O 1
ATOM 4658 N N . ALA A 1 570 ? -20.371 -8.294 11.964 1.00 95.19 570 ALA A N 1
ATOM 4659 C CA . ALA A 1 570 ? -20.706 -9.555 11.300 1.00 95.19 570 ALA A CA 1
ATOM 4660 C C . ALA A 1 570 ? -20.208 -10.811 12.041 1.00 95.19 570 ALA A C 1
ATOM 4662 O O . ALA A 1 570 ? -20.760 -11.895 11.862 1.00 95.19 570 ALA A O 1
ATOM 4663 N N . ARG A 1 571 ? -19.108 -10.704 12.800 1.00 95.56 571 ARG A N 1
ATOM 4664 C CA . ARG A 1 571 ? -18.340 -11.843 13.339 1.00 95.56 571 ARG A CA 1
ATOM 4665 C C . ARG A 1 571 ? -17.708 -11.511 14.702 1.00 95.56 571 ARG A C 1
ATOM 4667 O O . ARG A 1 571 ? -16.535 -11.811 14.929 1.00 95.56 571 ARG A O 1
ATOM 4674 N N . LEU A 1 572 ? -18.473 -10.891 15.605 1.00 94.88 572 LEU A N 1
ATOM 4675 C CA . LEU A 1 572 ? -18.050 -10.635 16.988 1.00 94.88 572 LEU A CA 1
ATOM 4676 C C . LEU A 1 572 ? -17.488 -11.914 17.640 1.00 94.88 572 LEU A C 1
ATOM 4678 O O . LEU A 1 572 ? -18.090 -12.980 17.533 1.00 94.88 572 LEU A O 1
ATOM 4682 N N . GLU A 1 573 ? -16.310 -11.809 18.263 1.00 93.75 573 GLU A N 1
ATOM 4683 C CA . GLU A 1 573 ? -15.555 -12.912 18.892 1.00 93.75 573 GLU A CA 1
ATOM 4684 C C . GLU A 1 573 ? -15.212 -14.112 17.982 1.00 93.75 573 GLU A C 1
ATOM 4686 O O . GLU A 1 573 ? -14.652 -15.110 18.440 1.00 93.75 573 GLU A O 1
ATOM 4691 N N . ASN A 1 574 ? -15.462 -14.009 16.675 1.00 94.75 574 ASN A N 1
ATOM 4692 C CA . ASN A 1 574 ? -15.268 -15.083 15.707 1.00 94.75 574 ASN A CA 1
ATOM 4693 C C . ASN A 1 574 ? -14.287 -14.669 14.591 1.00 94.75 574 ASN A C 1
ATOM 4695 O O . ASN A 1 574 ? -13.838 -13.524 14.504 1.00 94.75 574 ASN A O 1
ATOM 4699 N N . ARG A 1 575 ? -13.899 -15.618 13.732 1.00 94.06 575 ARG A N 1
ATOM 4700 C CA . ARG A 1 575 ? -12.997 -15.357 12.602 1.00 94.06 575 ARG A CA 1
ATOM 4701 C C . ARG A 1 575 ? -13.736 -14.627 11.487 1.00 94.06 575 ARG A C 1
ATOM 4703 O O . ARG A 1 575 ? -14.528 -15.217 10.764 1.00 94.06 575 ARG A O 1
ATOM 4710 N N . CYS A 1 576 ? -13.395 -13.363 11.295 1.00 95.88 576 CYS A N 1
ATOM 4711 C CA . CYS A 1 576 ? -13.761 -12.582 10.126 1.00 95.88 576 CYS A CA 1
ATOM 4712 C C . CYS A 1 576 ? -12.675 -12.733 9.049 1.00 95.88 576 CYS A C 1
ATOM 4714 O O . CYS A 1 576 ? -11.572 -12.194 9.185 1.00 95.88 576 CYS A O 1
ATOM 4716 N N . GLN A 1 577 ? -12.965 -13.476 7.978 1.00 94.31 577 GLN A N 1
ATOM 4717 C CA . GLN A 1 577 ? -12.082 -13.564 6.812 1.00 94.31 577 GLN A CA 1
ATOM 4718 C C . GLN A 1 577 ? -12.440 -12.478 5.796 1.00 94.31 577 GLN A C 1
ATOM 4720 O O . GLN A 1 577 ? -13.464 -12.564 5.123 1.00 94.31 577 GLN A O 1
ATOM 4725 N N . ILE A 1 578 ? -11.572 -11.477 5.647 1.00 94.62 578 ILE A N 1
ATOM 4726 C CA . ILE A 1 578 ? -11.705 -10.463 4.592 1.00 94.62 578 ILE A CA 1
ATOM 4727 C C . ILE A 1 578 ? -10.826 -10.833 3.395 1.00 94.62 578 ILE A C 1
ATOM 4729 O O . ILE A 1 578 ? -9.779 -11.447 3.569 1.00 94.62 578 ILE A O 1
ATOM 4733 N N . GLU A 1 579 ? -11.181 -10.398 2.184 1.00 89.00 579 GLU A N 1
ATOM 4734 C CA . GLU A 1 579 ? -10.267 -10.429 1.035 1.00 89.00 579 GLU A CA 1
ATOM 4735 C C . GLU A 1 579 ? -9.704 -9.028 0.742 1.00 89.00 579 GLU A C 1
ATOM 4737 O O . GLU A 1 579 ? -10.440 -8.064 0.508 1.00 89.00 579 GLU A O 1
ATOM 4742 N N . MET A 1 580 ? -8.376 -8.925 0.727 1.00 86.06 580 MET A N 1
ATOM 4743 C CA . MET A 1 580 ? -7.614 -7.694 0.557 1.00 86.06 580 MET A CA 1
ATOM 4744 C C . MET A 1 580 ? -6.445 -7.936 -0.393 1.00 86.06 580 MET A C 1
ATOM 4746 O O . MET A 1 580 ? -5.571 -8.762 -0.138 1.00 86.06 580 MET A O 1
ATOM 4750 N N . ASP A 1 581 ? -6.409 -7.202 -1.506 1.00 78.50 581 ASP A N 1
ATOM 4751 C CA . ASP A 1 581 ? -5.346 -7.310 -2.511 1.00 78.50 581 ASP A CA 1
ATOM 4752 C C . ASP A 1 581 ? -5.122 -8.734 -3.071 1.00 78.50 581 ASP A C 1
ATOM 4754 O O . ASP A 1 581 ? -4.076 -9.016 -3.656 1.00 78.50 581 ASP A O 1
ATOM 4758 N N . GLY A 1 582 ? -6.133 -9.601 -2.968 1.00 75.69 582 GLY A N 1
ATOM 4759 C CA . GLY A 1 582 ? -6.095 -11.021 -3.318 1.00 75.69 582 GLY A CA 1
ATOM 4760 C C . GLY A 1 582 ? -5.750 -11.936 -2.139 1.00 75.69 582 GLY A C 1
ATOM 4761 O O . GLY A 1 582 ? -5.987 -13.130 -2.230 1.00 75.69 582 GLY A O 1
ATOM 4762 N N . CYS A 1 583 ? -5.226 -11.417 -1.031 1.00 81.25 583 CYS A N 1
ATOM 4763 C CA . CYS A 1 583 ? -4.947 -12.173 0.192 1.00 81.25 583 CYS A CA 1
ATOM 4764 C C . CYS A 1 583 ? -6.154 -12.234 1.128 1.00 81.25 583 CYS A C 1
ATOM 4766 O O . CYS A 1 583 ? -7.025 -11.374 1.053 1.00 81.25 583 CYS A O 1
ATOM 4768 N N . SER A 1 584 ? -6.193 -13.249 1.998 1.00 88.44 584 SER A N 1
ATOM 4769 C CA . SER A 1 584 ? -7.318 -13.500 2.907 1.00 88.44 584 SER A CA 1
ATOM 4770 C C . SER A 1 584 ? -6.885 -13.422 4.380 1.00 88.44 584 SER A C 1
ATOM 4772 O O . SER A 1 584 ? -6.828 -14.463 5.041 1.00 88.44 584 SER A O 1
ATOM 4774 N N . PRO A 1 585 ? -6.491 -12.236 4.891 1.00 91.44 585 PRO A N 1
ATOM 4775 C CA . PRO A 1 585 ? -6.140 -12.069 6.298 1.00 91.44 585 PRO A CA 1
ATOM 4776 C C . PRO A 1 585 ? -7.352 -12.321 7.205 1.00 91.44 585 PRO A C 1
ATOM 4778 O O . PRO A 1 585 ? -8.496 -12.077 6.817 1.00 91.44 585 PRO A O 1
ATOM 4781 N N . GLU A 1 586 ? -7.092 -12.796 8.422 1.00 93.69 586 GLU A N 1
ATOM 4782 C CA . GLU A 1 586 ? -8.141 -13.061 9.414 1.00 93.69 586 GLU A CA 1
ATOM 4783 C C . GLU A 1 586 ? -8.102 -12.011 10.517 1.00 93.69 586 GLU A C 1
ATOM 4785 O O . GLU A 1 586 ? -7.038 -11.726 11.075 1.00 93.69 586 GLU A O 1
ATOM 4790 N N . ILE A 1 587 ? -9.275 -11.479 10.841 1.00 96.38 587 ILE A N 1
ATOM 4791 C CA . ILE A 1 587 ? -9.515 -10.539 11.931 1.00 96.38 587 ILE A CA 1
ATOM 4792 C C . ILE A 1 587 ? -10.402 -11.246 12.960 1.00 96.38 587 ILE A C 1
ATOM 4794 O O . ILE A 1 587 ? -11.405 -11.851 12.593 1.00 96.38 587 ILE A O 1
ATOM 4798 N N . ILE A 1 588 ? -10.063 -11.148 14.242 1.00 96.69 588 ILE A N 1
ATOM 4799 C CA . ILE A 1 588 ? -10.972 -11.460 15.353 1.00 96.69 588 ILE A CA 1
ATOM 4800 C C . ILE A 1 588 ? -11.097 -10.187 16.182 1.00 96.69 588 ILE A C 1
ATOM 4802 O O . ILE A 1 588 ? -10.087 -9.679 16.675 1.00 96.69 588 ILE A O 1
ATOM 4806 N N . VAL A 1 589 ? -12.315 -9.666 16.322 1.00 96.19 589 VAL A N 1
ATOM 4807 C CA . VAL A 1 589 ? -12.601 -8.506 17.177 1.00 96.19 589 VAL A CA 1
ATOM 4808 C C . VAL A 1 589 ? -13.281 -9.013 18.440 1.00 96.19 589 VAL A C 1
ATOM 4810 O O . VAL A 1 589 ? -14.313 -9.675 18.355 1.00 96.19 589 VAL A O 1
ATOM 4813 N N . TYR A 1 590 ? -12.690 -8.733 19.598 1.00 94.31 590 TYR A N 1
ATOM 4814 C CA . TYR A 1 590 ? -13.234 -9.152 20.885 1.00 94.31 590 TYR A CA 1
ATOM 4815 C C . TYR A 1 590 ? -14.189 -8.090 21.429 1.00 94.31 590 TYR A C 1
ATOM 4817 O O . TYR A 1 590 ? -13.923 -6.889 21.304 1.00 94.31 590 TYR A O 1
ATOM 4825 N N . GLY A 1 591 ? -15.289 -8.539 22.029 1.00 92.62 591 GLY A N 1
ATOM 4826 C CA . GLY A 1 591 ? -16.233 -7.671 22.718 1.00 92.62 591 GLY A CA 1
ATOM 4827 C C . GLY A 1 591 ? -15.746 -7.283 24.113 1.00 92.62 591 GLY A C 1
ATOM 4828 O O . GLY A 1 591 ? -14.781 -7.822 24.659 1.00 92.62 591 GLY A O 1
ATOM 4829 N N . THR A 1 592 ? -16.420 -6.311 24.708 1.00 90.25 592 THR A N 1
ATOM 4830 C CA . THR A 1 592 ? -16.428 -6.069 26.154 1.00 90.25 592 THR A CA 1
ATOM 4831 C C . THR A 1 592 ? -17.800 -5.504 26.483 1.00 90.25 592 THR A C 1
ATOM 4833 O O . THR A 1 592 ? -18.176 -4.474 25.925 1.00 90.25 592 THR A O 1
ATOM 4836 N N . ASP A 1 593 ? -18.550 -6.203 27.332 1.00 91.00 593 ASP A N 1
ATOM 4837 C CA . ASP A 1 593 ? -19.920 -5.846 27.698 1.00 91.00 593 ASP A CA 1
ATOM 4838 C C . ASP A 1 593 ? -19.950 -5.065 29.012 1.00 91.00 593 ASP A C 1
ATOM 4840 O O . ASP A 1 593 ? -19.570 -5.588 30.058 1.00 91.00 593 ASP A O 1
ATOM 4844 N N . GLU A 1 594 ? -20.427 -3.822 28.966 1.00 87.81 594 GLU A N 1
ATOM 4845 C CA . GLU A 1 594 ? -20.553 -2.930 30.126 1.00 87.81 594 GLU A CA 1
ATOM 4846 C C . GLU A 1 594 ? -21.858 -2.120 30.007 1.00 87.81 594 GLU A C 1
ATOM 4848 O O . GLU A 1 594 ? -22.205 -1.631 28.929 1.00 87.81 594 GLU A O 1
ATOM 4853 N N . ASP A 1 595 ? -22.619 -2.003 31.100 1.00 85.31 595 ASP A N 1
ATOM 4854 C CA . ASP A 1 595 ? -23.930 -1.322 31.157 1.00 85.31 595 ASP A CA 1
ATOM 4855 C C . ASP A 1 595 ? -24.932 -1.733 30.047 1.00 85.31 595 ASP A C 1
ATOM 4857 O O . ASP A 1 595 ? -25.679 -0.912 29.510 1.00 85.31 595 ASP A O 1
ATOM 4861 N N . GLY A 1 596 ? -24.951 -3.022 29.681 1.00 85.75 596 GLY A N 1
ATOM 4862 C CA . GLY A 1 596 ? -25.853 -3.562 28.652 1.00 85.75 596 GLY A CA 1
ATOM 4863 C C . GLY A 1 596 ? -25.481 -3.174 27.215 1.00 85.75 596 GLY A C 1
ATOM 4864 O O . GLY A 1 596 ? -26.320 -3.254 26.318 1.00 85.75 596 GLY A O 1
ATOM 4865 N N . LYS A 1 597 ? -24.237 -2.735 26.991 1.00 90.94 597 LYS A N 1
ATOM 4866 C CA . LYS A 1 597 ? -23.687 -2.378 25.681 1.00 90.94 597 LYS A CA 1
ATOM 4867 C C . LYS A 1 597 ? -22.378 -3.119 25.434 1.00 90.94 597 LYS A C 1
ATOM 4869 O O . LYS A 1 597 ? -21.519 -3.158 26.310 1.00 90.94 597 LYS A O 1
ATOM 4874 N N . THR A 1 598 ? -22.192 -3.596 24.209 1.00 93.38 598 THR A N 1
ATOM 4875 C CA . THR A 1 598 ? -20.923 -4.170 23.751 1.00 93.38 598 THR A CA 1
ATOM 4876 C C . THR A 1 598 ? -20.057 -3.096 23.096 1.00 93.38 598 THR A C 1
ATOM 4878 O O . THR A 1 598 ? -20.517 -2.350 22.225 1.00 93.38 598 THR A O 1
ATOM 4881 N N . TYR A 1 599 ? -18.787 -3.039 23.485 1.00 94.69 599 TYR A N 1
ATOM 4882 C CA . TYR A 1 599 ? -17.765 -2.161 22.913 1.00 94.69 599 TYR A CA 1
ATOM 4883 C C . TYR A 1 599 ? -16.680 -2.982 22.207 1.00 94.69 599 TYR A C 1
ATOM 4885 O O . TYR A 1 599 ? -16.496 -4.166 22.500 1.00 94.69 599 TYR A O 1
ATOM 4893 N N . VAL A 1 600 ? -15.923 -2.355 21.302 1.00 94.62 600 VAL A N 1
ATOM 4894 C CA . VAL A 1 600 ? -14.707 -2.972 20.757 1.00 94.62 600 VAL A CA 1
ATOM 4895 C C . VAL A 1 600 ? -13.668 -3.052 21.875 1.00 94.62 600 VAL A C 1
ATOM 4897 O O . VAL A 1 600 ? -13.345 -2.036 22.493 1.00 94.62 600 VAL A O 1
ATOM 4900 N N . GLY A 1 601 ? -13.148 -4.250 22.129 1.00 88.88 601 GLY A N 1
ATOM 4901 C CA . GLY A 1 601 ? -12.046 -4.512 23.050 1.00 88.88 601 GLY A CA 1
ATOM 4902 C C . GLY A 1 601 ? -10.718 -4.687 22.315 1.00 88.88 601 GLY A C 1
ATOM 4903 O O . GLY A 1 601 ? -10.283 -3.835 21.540 1.00 88.88 601 GLY A O 1
ATOM 4904 N N . HIS A 1 602 ? -10.068 -5.821 22.563 1.00 86.94 602 HIS A N 1
ATOM 4905 C CA . HIS A 1 602 ? -8.870 -6.236 21.839 1.00 86.94 602 HIS A CA 1
ATOM 4906 C C . HIS A 1 602 ? -9.204 -6.651 20.393 1.00 86.94 602 HIS A C 1
ATOM 4908 O O . HIS A 1 602 ? -10.312 -7.098 20.096 1.00 86.94 602 HIS A O 1
ATOM 4914 N N . LEU A 1 603 ? -8.220 -6.590 19.495 1.00 92.88 603 LEU A N 1
ATOM 4915 C CA . LEU A 1 603 ? -8.325 -7.115 18.134 1.00 92.88 603 LEU A CA 1
ATOM 4916 C C . LEU A 1 603 ? -7.117 -8.004 17.831 1.00 92.88 603 LEU A C 1
ATOM 4918 O O . LEU A 1 603 ? -5.985 -7.669 18.170 1.00 92.88 603 LEU A O 1
ATOM 4922 N N . ALA A 1 604 ? -7.344 -9.158 17.208 1.00 93.25 604 ALA A N 1
ATOM 4923 C CA . ALA A 1 604 ? -6.284 -10.031 16.717 1.00 93.25 604 ALA A CA 1
ATOM 4924 C C . ALA A 1 604 ? -6.315 -10.062 15.186 1.00 93.25 604 ALA A C 1
ATOM 4926 O O . ALA A 1 604 ? -7.258 -10.574 14.587 1.00 93.25 604 ALA A O 1
ATOM 4927 N N . LEU A 1 605 ? -5.266 -9.524 14.561 1.00 93.81 605 LEU A N 1
ATOM 4928 C CA . LEU A 1 605 ? -5.055 -9.572 13.117 1.00 93.81 605 LEU A CA 1
ATOM 4929 C C . LEU A 1 605 ? -3.982 -10.618 12.789 1.00 93.81 605 LEU A C 1
ATOM 4931 O O . LEU A 1 605 ? -2.893 -10.610 13.368 1.00 93.81 605 LEU A O 1
ATOM 4935 N N . SER A 1 606 ? -4.267 -11.503 11.835 1.00 88.88 606 SER A N 1
ATOM 4936 C CA . SER A 1 606 ? -3.321 -12.516 11.364 1.00 88.88 606 SER A CA 1
ATOM 4937 C C . SER A 1 606 ? -3.237 -12.577 9.839 1.00 88.88 606 SER A C 1
ATOM 4939 O O . SER A 1 606 ? -4.131 -12.143 9.111 1.00 88.88 606 SER A O 1
ATOM 4941 N N . LEU A 1 607 ? -2.141 -13.157 9.344 1.00 77.00 607 LEU A N 1
ATOM 4942 C CA . LEU A 1 607 ? -1.852 -13.287 7.914 1.00 77.00 607 LEU A CA 1
ATOM 4943 C C . LEU A 1 607 ? -2.878 -14.111 7.124 1.00 77.00 607 LEU A C 1
ATOM 4945 O O . LEU A 1 607 ? -2.914 -13.978 5.899 1.00 77.00 607 LEU A O 1
ATOM 4949 N N . GLY A 1 608 ? -3.624 -14.981 7.809 1.00 77.38 608 GLY A N 1
ATOM 4950 C CA . GLY A 1 608 ? -4.647 -15.849 7.241 1.00 77.38 608 GLY A CA 1
ATOM 4951 C C . GLY A 1 608 ? -4.211 -16.747 6.082 1.00 77.38 608 GLY A C 1
ATOM 4952 O O . GLY A 1 608 ? -3.028 -17.057 5.885 1.00 77.38 608 GLY A O 1
ATOM 4953 N N . GLY A 1 609 ? -5.214 -17.193 5.327 1.00 63.47 609 GLY A N 1
ATOM 4954 C CA . GLY A 1 609 ? -5.057 -18.098 4.196 1.00 63.47 609 GLY A CA 1
ATOM 4955 C C . GLY A 1 609 ? -4.416 -17.429 2.978 1.00 63.47 609 GLY A C 1
ATOM 4956 O O . GLY A 1 609 ? -4.731 -16.296 2.603 1.00 63.47 609 GLY A O 1
ATOM 4957 N N . VAL A 1 610 ? -3.534 -18.166 2.300 1.00 61.38 610 VAL A N 1
ATOM 4958 C CA . VAL A 1 610 ? -2.960 -17.734 1.022 1.00 61.38 610 VAL A CA 1
ATOM 4959 C C . VAL A 1 610 ? -3.857 -18.228 -0.109 1.00 61.38 610 VAL A C 1
ATOM 4961 O O . VAL A 1 610 ? -3.832 -19.405 -0.460 1.00 61.38 610 VAL A O 1
ATOM 4964 N N . THR A 1 611 ? -4.657 -17.338 -0.691 1.00 57.78 611 THR A N 1
ATOM 4965 C CA . THR A 1 611 ? -5.485 -17.690 -1.853 1.00 57.78 611 THR A CA 1
ATOM 4966 C C . THR A 1 611 ? -4.622 -17.906 -3.113 1.00 57.78 611 THR A C 1
ATOM 4968 O O . THR A 1 611 ? -3.439 -17.536 -3.179 1.00 57.78 611 THR A O 1
ATOM 4971 N N . SER A 1 612 ? -5.237 -18.431 -4.175 1.00 52.09 612 SER A N 1
ATOM 4972 C CA . SER A 1 612 ? -4.607 -18.509 -5.498 1.00 52.09 612 SER A CA 1
ATOM 4973 C C . SER A 1 612 ? -4.324 -17.131 -6.120 1.00 52.09 612 SER A C 1
ATOM 4975 O O . SER A 1 612 ? -3.397 -17.009 -6.915 1.00 52.09 612 SER A O 1
ATOM 4977 N N . THR A 1 613 ? -5.053 -16.070 -5.754 1.00 51.09 613 THR A N 1
ATOM 4978 C CA . THR A 1 613 ? -4.793 -14.688 -6.205 1.00 51.09 613 THR A CA 1
ATOM 4979 C C . THR A 1 613 ? -3.740 -13.986 -5.342 1.00 51.09 613 THR A C 1
ATOM 4981 O O . THR A 1 613 ? -2.904 -13.265 -5.888 1.00 51.09 613 THR A O 1
ATOM 4984 N N . CYS A 1 614 ? -3.696 -14.277 -4.037 1.00 53.09 614 CYS A N 1
ATOM 4985 C CA . CYS A 1 614 ? -2.630 -13.873 -3.109 1.00 53.09 614 CYS A CA 1
ATOM 4986 C C . CYS A 1 614 ? -1.268 -14.440 -3.505 1.00 53.09 614 CYS A C 1
ATOM 4988 O O . CYS A 1 614 ? -0.247 -13.825 -3.225 1.00 53.09 614 CYS A O 1
ATOM 4990 N N . THR A 1 615 ? -1.245 -15.611 -4.150 1.00 45.22 615 THR A N 1
ATOM 4991 C CA . THR A 1 615 ? -0.043 -16.131 -4.812 1.00 45.22 615 THR A CA 1
ATOM 4992 C C . THR A 1 615 ? 0.133 -15.534 -6.205 1.00 45.22 615 THR A C 1
ATOM 4994 O O . THR A 1 615 ? 1.182 -14.971 -6.450 1.00 45.22 615 THR A O 1
ATOM 4997 N N . ARG A 1 616 ? -0.860 -15.567 -7.110 1.00 31.33 616 ARG A N 1
ATOM 4998 C CA . ARG A 1 616 ? -0.694 -15.132 -8.523 1.00 31.33 616 ARG A CA 1
ATOM 4999 C C . ARG A 1 616 ? -0.357 -13.655 -8.758 1.00 31.33 616 ARG A C 1
ATOM 5001 O O . ARG A 1 616 ? 0.065 -13.317 -9.864 1.00 31.33 616 ARG A O 1
ATOM 5008 N N . LYS A 1 617 ? -0.530 -12.763 -7.778 1.00 36.31 617 LYS A N 1
ATOM 5009 C CA . LYS A 1 617 ? 0.057 -11.413 -7.856 1.00 36.31 617 LYS A CA 1
ATOM 5010 C C . LYS A 1 617 ? 1.602 -11.422 -7.795 1.00 36.31 617 LYS A C 1
ATOM 5012 O O . LYS A 1 617 ? 2.174 -10.352 -8.004 1.00 36.31 617 LYS A O 1
ATOM 5017 N N . TYR A 1 618 ? 2.242 -12.578 -7.540 1.00 34.62 618 TYR A N 1
ATOM 5018 C CA . TYR A 1 618 ? 3.678 -12.764 -7.257 1.00 34.62 618 TYR A CA 1
ATOM 5019 C C . TYR A 1 618 ? 4.291 -13.996 -7.954 1.00 34.62 618 TYR A C 1
ATOM 5021 O O . TYR A 1 618 ? 3.781 -15.126 -7.771 1.00 34.62 618 TYR A O 1
#

Organism: Cylicocyclus nassatus (NCBI:txid53992)

InterPro domains:
  IPR018998 EndoU ribonuclease, C-terminal [PF09412] (20-236)
  IPR018998 EndoU ribonuclease, C-terminal [PF09412] (342-601)
  IPR018998 EndoU ribonuclease, C-terminal [PS51959] (1-248)
  IPR018998 EndoU ribonuclease, C-terminal [PS51959] (339-609)
  IPR018998 EndoU ribonuclease, C-terminal [cd21159] (24-223)
  IPR018998 EndoU ribonuclease, C-terminal [cd21159] (346-601)
  IPR037227 Endoribonuclease EndoU-like [SSF142877] (26-235)
  IPR037227 Endoribonuclease EndoU-like [SSF142877] (338-592)
  IPR039787 Poly(U)-specific endoribonuclease [PTHR12439] (19-243)

Radius of gyration: 32.17 Å; Cα contacts (8 Å, |Δi|>4): 956; chains: 1; bounding box: 114×49×92 Å